Protein AF-A0A2E5G5N1-F1 (afdb_monomer)

Nearest PDB structures (foldseek):
  8t27-assembly1_A  TM=7.338E-01  e=1.062E-13  Porphyromonas gingivalis
  8t1y-assembly1_A  TM=7.401E-01  e=2.857E-13  Porphyromonas gingivalis
  6q50-assembly1_A  TM=6.196E-01  e=1.116E-06  Leishmania mexicana MHOM/GT/2001/U1103
  6q4w-assembly1_A  TM=5.813E-01  e=1.286E-06  Leishmania mexicana MHOM/GT/2001/U1103
  6q4w-assembly1_B  TM=6.079E-01  e=4.590E-06  Leishmania mexicana MHOM/GT/2001/U1103

Sequence (403 aa):
MSTSSSLVRNLQHVTVYRDPKGEWNAAFPEIAKLANGELLVSIREARYRRPSEKENRHNHQDPDCRGSIIRSFDGGRTWPLDTRQQLTGTFPMEQCSVSTASAELVLFIYAMSGQSNPYECVLCLADDETCTGWSQSIYGIDWARRSTDGGHTWDEPTPLLPSPLTKSAIHAPMIELPDGILLAPLCGGLSFRHSEQVQQHPQCVVRSHDRGKTWGDGSIIALDTTGKRRYHQASLVRMPDGEMIATMHSEEWTKLADSRRAREVAAWLGRSLDDGRTWSPVALMPFRVTGSATSLICLQDGRLLFTWSDRHIPSIRIAISDDAGHTWSNSSGWSIREGEHIPGSNSLLQVWAHDSSVFGGTISDIGEPCTIQLHDGRIISVYYWGDADDPIRYIEAAIFDIA

Structure (mmCIF, N/CA/C/O backbone):
data_AF-A0A2E5G5N1-F1
#
_entry.id   AF-A0A2E5G5N1-F1
#
loop_
_atom_site.group_PDB
_atom_site.id
_atom_site.type_symbol
_atom_site.label_atom_id
_atom_site.label_alt_id
_atom_site.label_comp_id
_atom_site.label_asym_id
_atom_site.label_entity_id
_atom_site.label_seq_id
_atom_site.pdbx_PDB_ins_code
_atom_site.Cartn_x
_atom_site.Cartn_y
_atom_site.Cartn_z
_atom_site.occupancy
_atom_site.B_iso_or_equiv
_atom_site.auth_seq_id
_atom_site.auth_comp_id
_atom_site.auth_asym_id
_atom_site.auth_atom_id
_atom_site.pdbx_PDB_model_num
ATOM 1 N N . MET A 1 1 ? -19.037 34.668 -9.749 1.00 34.16 1 MET A N 1
ATOM 2 C CA . MET A 1 1 ? -17.908 34.088 -8.994 1.00 34.16 1 MET A CA 1
ATOM 3 C C . MET A 1 1 ? -18.503 33.085 -8.022 1.00 34.16 1 MET A C 1
ATOM 5 O O . MET A 1 1 ? -19.049 33.487 -7.007 1.00 34.16 1 MET A O 1
ATOM 9 N N . SER A 1 2 ? -18.542 31.814 -8.423 1.00 32.09 2 SER A N 1
ATOM 10 C CA . SER A 1 2 ? -19.030 30.714 -7.587 1.00 32.09 2 SER A CA 1
ATOM 11 C C . SER A 1 2 ? -17.888 30.302 -6.665 1.00 32.09 2 SER A C 1
ATOM 13 O O . SER A 1 2 ? -16.804 29.976 -7.148 1.00 32.09 2 SER A O 1
ATOM 15 N N . THR A 1 3 ? -18.089 30.400 -5.355 1.00 32.88 3 THR A N 1
ATOM 16 C CA . THR A 1 3 ? -17.151 29.913 -4.343 1.00 32.88 3 THR A CA 1
ATOM 17 C C . THR A 1 3 ? -17.034 28.398 -4.477 1.00 32.88 3 THR A C 1
ATOM 19 O O . THR A 1 3 ? -17.900 27.666 -4.002 1.00 32.88 3 THR A O 1
ATOM 22 N N . SER A 1 4 ? -15.986 27.929 -5.156 1.00 39.12 4 SER A N 1
ATOM 23 C CA . SER A 1 4 ? -15.595 26.520 -5.172 1.00 39.12 4 SER A CA 1
ATOM 24 C C . SER A 1 4 ? -15.377 26.073 -3.729 1.00 39.12 4 SER A C 1
ATOM 26 O O . SER A 1 4 ? -14.381 26.455 -3.117 1.00 39.12 4 SER A O 1
ATOM 28 N N . SER A 1 5 ? -16.301 25.292 -3.162 1.00 53.78 5 SER A N 1
ATOM 29 C CA . SER A 1 5 ? -16.022 24.578 -1.916 1.00 53.78 5 SER A CA 1
ATOM 30 C C . SER A 1 5 ? -14.795 23.696 -2.143 1.00 53.78 5 SER A C 1
ATOM 32 O O . SER A 1 5 ? -14.720 23.042 -3.185 1.00 53.78 5 SER A O 1
ATOM 34 N N . SER A 1 6 ? -13.837 23.679 -1.216 1.00 75.25 6 SER A N 1
ATOM 35 C CA . SER A 1 6 ? -12.716 22.740 -1.289 1.00 75.25 6 SER A CA 1
ATOM 36 C C . SER A 1 6 ? -13.257 21.309 -1.357 1.00 75.25 6 SER A C 1
ATOM 38 O O . SER A 1 6 ? -14.197 20.968 -0.634 1.00 75.25 6 SER A O 1
ATOM 40 N N . LEU A 1 7 ? -12.696 20.492 -2.257 1.00 87.94 7 LEU A N 1
ATOM 41 C CA . LEU A 1 7 ? -13.071 19.083 -2.402 1.00 87.94 7 LEU A CA 1
ATOM 42 C C . LEU A 1 7 ? -12.889 18.328 -1.081 1.00 87.94 7 LEU A C 1
ATOM 44 O O . LEU A 1 7 ? -13.757 17.566 -0.675 1.00 87.94 7 LEU A O 1
ATOM 48 N N . VAL A 1 8 ? -11.757 18.575 -0.421 1.00 93.81 8 VAL A N 1
ATOM 49 C CA . VAL A 1 8 ? -11.435 18.036 0.897 1.00 93.81 8 VAL A CA 1
ATOM 50 C C . VAL A 1 8 ? -12.064 18.928 1.961 1.00 93.81 8 VAL A C 1
ATOM 52 O O . VAL A 1 8 ? -11.904 20.155 1.934 1.00 93.81 8 VAL A O 1
ATOM 55 N N . ARG A 1 9 ? -12.778 18.312 2.902 1.00 94.94 9 ARG A N 1
ATOM 56 C CA . ARG A 1 9 ? -13.429 18.975 4.037 1.00 94.94 9 ARG A CA 1
ATOM 57 C C . ARG A 1 9 ? -13.028 18.289 5.338 1.00 94.94 9 ARG A C 1
ATOM 59 O O . ARG A 1 9 ? -12.669 17.117 5.335 1.00 94.94 9 ARG A O 1
ATOM 66 N N . ASN A 1 10 ? -13.087 19.035 6.441 1.00 95.44 10 ASN A N 1
ATOM 67 C CA . ASN A 1 10 ? -12.826 18.530 7.796 1.00 95.44 10 ASN A CA 1
ATOM 68 C C . ASN A 1 10 ? -11.498 17.760 7.946 1.00 95.44 10 ASN A C 1
ATOM 70 O O . ASN A 1 10 ? -11.416 16.831 8.743 1.00 95.44 10 ASN A O 1
ATOM 74 N N . LEU A 1 11 ? -10.468 18.148 7.183 1.00 97.31 11 LEU A N 1
ATOM 75 C CA . LEU A 1 11 ? -9.156 17.509 7.217 1.00 97.31 11 LEU A CA 1
ATOM 76 C C . LEU A 1 11 ? -8.513 17.662 8.599 1.00 97.31 11 LEU A C 1
ATOM 78 O O . LEU A 1 11 ? -8.350 18.775 9.102 1.00 97.31 11 LEU A O 1
ATOM 82 N N . GLN A 1 12 ? -8.137 16.535 9.188 1.00 97.50 12 GLN A N 1
ATOM 83 C CA . GLN A 1 12 ? -7.451 16.439 10.469 1.00 97.50 12 GLN A CA 1
ATOM 84 C C . GLN A 1 12 ? -6.258 15.500 10.343 1.00 97.50 12 GLN A C 1
ATOM 86 O O . GLN A 1 12 ? -6.356 14.452 9.710 1.00 97.50 12 GLN A O 1
ATOM 91 N N . HIS A 1 13 ? -5.155 15.864 10.992 1.00 98.00 13 HIS A N 1
ATOM 92 C CA . HIS A 1 13 ? -3.968 15.027 11.100 1.00 98.00 13 HIS A CA 1
ATOM 93 C C . HIS A 1 13 ? -3.829 14.488 12.512 1.00 98.00 13 HIS A C 1
ATOM 95 O O . HIS A 1 13 ? -3.978 15.231 13.484 1.00 98.00 13 HIS A O 1
ATOM 101 N N . VAL A 1 14 ? -3.513 13.203 12.619 1.00 98.25 14 VAL A N 1
ATOM 102 C CA . VAL A 1 14 ? -3.251 12.534 13.892 1.00 98.25 14 VAL A CA 1
ATOM 103 C C . VAL A 1 14 ? -1.977 11.711 13.782 1.00 98.25 14 VAL A C 1
ATOM 105 O O . VAL A 1 14 ? -1.720 11.071 12.764 1.00 98.25 14 VAL A O 1
ATOM 108 N N . THR A 1 15 ? -1.167 11.712 14.839 1.00 98.38 15 THR A N 1
ATOM 109 C CA . THR A 1 15 ? -0.046 10.771 14.927 1.00 98.38 15 THR A CA 1
ATOM 110 C C . THR A 1 15 ? -0.612 9.397 15.258 1.00 98.38 15 THR A C 1
ATOM 112 O O . THR A 1 15 ? -1.268 9.239 16.286 1.00 98.38 15 THR A O 1
ATOM 115 N N . VAL A 1 16 ? -0.354 8.417 14.396 1.00 98.69 16 VAL A N 1
ATOM 116 C CA . VAL A 1 16 ? -0.704 7.014 14.642 1.00 98.69 16 VAL A CA 1
ATOM 117 C C . VAL A 1 16 ? 0.355 6.379 15.527 1.00 98.69 16 VAL A C 1
ATOM 119 O O . VAL A 1 16 ? 0.032 5.763 16.533 1.00 98.69 16 VAL A O 1
ATOM 122 N N . TYR A 1 17 ? 1.631 6.559 15.185 1.00 98.44 17 TYR A N 1
ATOM 123 C CA . TYR A 1 17 ? 2.734 6.019 15.971 1.00 98.44 17 TYR A CA 1
ATOM 124 C C . TYR A 1 17 ? 4.007 6.836 15.780 1.00 98.44 17 TYR A C 1
ATOM 126 O O . TYR A 1 17 ? 4.437 7.072 14.654 1.00 98.44 17 TYR A O 1
ATOM 134 N N . ARG A 1 18 ? 4.643 7.207 16.890 1.00 96.75 18 ARG A N 1
ATOM 135 C CA . ARG A 1 18 ? 6.016 7.715 16.946 1.00 96.75 18 ARG A CA 1
ATOM 136 C C . ARG A 1 18 ? 6.697 7.044 18.128 1.00 96.75 18 ARG A C 1
ATOM 138 O O . ARG A 1 18 ? 6.113 6.997 19.211 1.00 96.75 18 ARG A O 1
ATOM 145 N N . ASP A 1 19 ? 7.910 6.538 17.930 1.00 95.88 19 ASP A N 1
ATOM 146 C CA . ASP A 1 19 ? 8.657 5.935 19.028 1.00 95.88 19 ASP A CA 1
ATOM 147 C C . ASP A 1 19 ? 8.993 7.005 20.087 1.00 95.88 19 ASP A C 1
ATOM 149 O O . ASP A 1 19 ? 9.656 7.995 19.767 1.00 95.88 19 ASP A O 1
ATOM 153 N N . PRO A 1 20 ? 8.564 6.839 21.351 1.00 93.94 20 PRO A N 1
ATOM 154 C CA . PRO A 1 20 ? 8.726 7.869 22.376 1.00 93.94 20 PRO A CA 1
ATOM 155 C C . PRO A 1 20 ? 10.185 8.089 22.795 1.00 93.94 20 PRO A C 1
ATOM 157 O O . PRO A 1 20 ? 10.486 9.087 23.448 1.00 93.94 20 PRO A O 1
ATOM 160 N N . LYS A 1 21 ? 11.090 7.162 22.456 1.00 94.19 21 LYS A N 1
ATOM 161 C CA . LYS A 1 21 ? 12.519 7.250 22.780 1.00 94.19 21 LYS A CA 1
ATOM 162 C C . LYS A 1 21 ? 13.374 7.739 21.607 1.00 94.19 21 LYS A C 1
ATOM 164 O O . LYS A 1 21 ? 14.551 8.031 21.814 1.00 94.19 21 LYS A O 1
ATOM 169 N N . GLY A 1 22 ? 12.810 7.834 20.401 1.00 92.38 22 GLY A N 1
ATOM 170 C CA . GLY A 1 22 ? 13.554 8.140 19.178 1.00 92.38 22 GLY A CA 1
ATOM 171 C C . GLY A 1 22 ? 14.602 7.075 18.827 1.00 92.38 22 GLY A C 1
ATOM 172 O O . GLY A 1 22 ? 15.673 7.395 18.316 1.00 92.38 22 GLY A O 1
ATOM 173 N N . GLU A 1 23 ? 14.334 5.812 19.154 1.00 92.38 23 GLU A N 1
ATOM 174 C CA . GLU A 1 23 ? 15.209 4.665 18.884 1.00 92.38 23 GLU A CA 1
ATOM 175 C C . GLU A 1 23 ? 14.779 3.880 17.640 1.00 92.38 23 GLU A C 1
ATOM 177 O O . GLU A 1 23 ? 15.588 3.139 17.078 1.00 92.38 23 GLU A O 1
ATOM 182 N N . TRP A 1 24 ? 13.535 4.058 17.189 1.00 93.88 24 TRP A N 1
ATOM 183 C CA . TRP A 1 24 ? 12.944 3.316 16.077 1.00 93.88 24 TRP A CA 1
ATOM 184 C C . TRP A 1 24 ? 12.285 4.256 15.069 1.00 93.88 24 TRP A C 1
ATOM 186 O O . TRP A 1 24 ? 11.452 5.087 15.420 1.00 93.88 24 TRP A O 1
ATOM 196 N N . ASN A 1 25 ? 12.634 4.080 13.799 1.00 94.06 25 ASN A N 1
ATOM 197 C CA . ASN A 1 25 ? 11.879 4.604 12.672 1.00 94.06 25 ASN A CA 1
ATOM 198 C C . ASN A 1 25 ? 10.647 3.735 12.441 1.00 94.06 25 ASN A C 1
ATOM 200 O O . ASN A 1 25 ? 10.774 2.514 12.438 1.00 94.06 25 ASN A O 1
ATOM 204 N N . ALA A 1 26 ? 9.503 4.345 12.150 1.00 95.75 26 ALA A N 1
ATOM 205 C CA . ALA A 1 26 ? 8.317 3.652 11.667 1.00 95.75 26 ALA A CA 1
ATOM 206 C C . ALA A 1 26 ? 8.035 4.015 10.207 1.00 95.75 26 ALA A C 1
ATOM 208 O O . ALA A 1 26 ? 8.064 5.190 9.839 1.00 95.75 26 ALA A O 1
ATOM 209 N N . ALA A 1 27 ? 7.777 3.006 9.379 1.00 94.75 27 ALA A N 1
ATOM 210 C CA . ALA A 1 27 ? 7.512 3.175 7.958 1.00 94.75 27 ALA A CA 1
ATOM 211 C C . ALA A 1 27 ? 6.480 2.168 7.435 1.00 94.75 27 ALA A C 1
ATOM 213 O O . ALA A 1 27 ? 6.159 1.180 8.098 1.00 94.75 27 ALA A O 1
ATOM 214 N N . PHE A 1 28 ? 6.010 2.450 6.220 1.00 93.69 28 PHE A N 1
ATOM 215 C CA . PHE A 1 28 ? 5.194 1.567 5.381 1.00 93.69 28 PHE A CA 1
ATOM 216 C C . PHE A 1 28 ? 3.918 1.046 6.055 1.00 93.69 28 PHE A C 1
ATOM 218 O O . PHE A 1 28 ? 3.755 -0.161 6.243 1.00 93.69 28 PHE A O 1
ATOM 225 N N . PRO A 1 29 ? 3.026 1.958 6.477 1.00 96.06 29 PRO A N 1
ATOM 226 C CA . PRO A 1 29 ? 1.834 1.564 7.193 1.00 96.06 29 PRO A CA 1
ATOM 227 C C . PRO A 1 29 ? 0.785 0.964 6.259 1.00 96.06 29 PRO A C 1
ATOM 229 O O . PRO A 1 29 ? 0.542 1.479 5.169 1.00 96.06 29 PRO A O 1
ATOM 232 N N . GLU A 1 30 ? 0.073 -0.047 6.741 1.00 95.31 30 GLU A N 1
ATOM 233 C CA . GLU A 1 30 ? -1.174 -0.499 6.126 1.00 95.31 30 GLU A CA 1
ATOM 234 C C . GLU A 1 30 ? -2.293 -0.499 7.155 1.00 95.31 30 GLU A C 1
ATOM 236 O O . GLU A 1 30 ? -2.070 -0.818 8.322 1.00 95.31 30 GLU A O 1
ATOM 241 N N . ILE A 1 31 ? -3.496 -0.104 6.733 1.00 96.00 31 ILE A N 1
ATOM 242 C CA . ILE A 1 31 ? -4.651 0.027 7.618 1.00 96.00 31 ILE A CA 1
ATOM 243 C C . ILE A 1 31 ? -5.726 -1.006 7.287 1.00 96.00 31 ILE A C 1
ATOM 245 O O . ILE A 1 31 ? -6.149 -1.159 6.144 1.00 96.00 31 ILE A O 1
ATOM 249 N N . ALA A 1 32 ? -6.219 -1.667 8.328 1.00 94.94 32 ALA A N 1
ATOM 250 C CA . ALA A 1 32 ? -7.313 -2.618 8.278 1.00 94.94 32 ALA A CA 1
ATOM 251 C C . ALA A 1 32 ? -8.462 -2.166 9.191 1.00 94.94 32 ALA A C 1
ATOM 253 O O . ALA A 1 32 ? -8.242 -1.566 10.245 1.00 94.94 32 ALA A O 1
ATOM 254 N N . LYS A 1 33 ? -9.701 -2.473 8.791 1.00 93.50 33 LYS A N 1
ATOM 255 C CA . LYS A 1 33 ? -10.921 -2.150 9.546 1.00 93.50 33 LYS A CA 1
ATOM 256 C C . LYS A 1 33 ? -11.641 -3.424 9.958 1.00 93.50 33 LYS A C 1
ATOM 258 O O . LYS A 1 33 ? -12.169 -4.135 9.107 1.00 93.50 33 LYS A O 1
ATOM 263 N N . LEU A 1 34 ? -11.701 -3.683 11.259 1.00 92.25 34 LEU A N 1
ATOM 264 C CA . LEU A 1 34 ? -12.408 -4.830 11.816 1.00 92.25 34 LEU A CA 1
ATOM 265 C C . LEU A 1 34 ? -13.928 -4.640 11.746 1.00 92.25 34 LEU A C 1
ATOM 267 O O . LEU A 1 34 ? -14.445 -3.522 11.724 1.00 92.25 34 LEU A O 1
ATOM 271 N N . ALA A 1 35 ? -14.662 -5.755 11.769 1.00 88.31 35 ALA A N 1
ATOM 272 C CA . ALA A 1 35 ? -16.126 -5.757 11.715 1.00 88.31 35 ALA A CA 1
ATOM 273 C C . ALA A 1 35 ? -16.785 -5.033 12.905 1.00 88.31 35 ALA A C 1
ATOM 275 O O . ALA A 1 35 ? -17.893 -4.519 12.779 1.00 88.31 35 ALA A O 1
ATOM 276 N N . ASN A 1 36 ? -16.104 -4.968 14.053 1.00 89.69 36 ASN A N 1
ATOM 277 C CA . ASN A 1 36 ? -16.561 -4.237 15.236 1.00 89.69 36 ASN A CA 1
ATOM 278 C C . ASN A 1 36 ? -16.263 -2.721 15.175 1.00 89.69 36 ASN A C 1
ATOM 280 O O . ASN A 1 36 ? -16.599 -2.003 16.114 1.00 89.69 36 ASN A O 1
ATOM 284 N N . GLY A 1 37 ? -15.657 -2.232 14.087 1.00 91.62 37 GLY A N 1
ATOM 285 C CA . GLY A 1 37 ? -15.318 -0.824 13.878 1.00 91.62 37 GLY A CA 1
ATOM 286 C C . GLY A 1 37 ? -13.932 -0.409 14.377 1.00 91.62 37 GLY A C 1
ATOM 287 O O . GLY A 1 37 ? -13.536 0.732 14.135 1.00 91.62 37 GLY A O 1
ATOM 288 N N . GLU A 1 38 ? -13.184 -1.306 15.028 1.00 95.00 38 GLU A N 1
ATOM 289 C CA . GLU A 1 38 ? -11.782 -1.059 15.375 1.00 95.00 38 GLU A CA 1
ATOM 290 C C . GLU A 1 38 ? -10.916 -0.923 14.124 1.00 95.00 38 GLU A C 1
ATOM 292 O O . GLU A 1 38 ? -11.132 -1.593 13.109 1.00 95.00 38 GLU A O 1
ATOM 297 N N . LEU A 1 39 ? -9.894 -0.077 14.223 1.00 97.06 39 LEU A N 1
ATOM 298 C CA . LEU A 1 39 ? -8.882 0.074 13.189 1.00 97.06 39 LEU A CA 1
ATOM 299 C C . LEU A 1 39 ? -7.553 -0.489 13.676 1.00 97.06 39 LEU A C 1
ATOM 301 O O . LEU A 1 39 ? -7.156 -0.271 14.822 1.00 97.06 39 LEU A O 1
ATOM 305 N N . LEU A 1 40 ? -6.858 -1.168 12.771 1.00 97.00 40 LEU A N 1
ATOM 306 C CA . LEU A 1 40 ? -5.502 -1.665 12.954 1.00 97.00 40 LEU A CA 1
ATOM 307 C C . LEU A 1 40 ? -4.589 -1.005 11.944 1.00 97.00 40 LEU A C 1
ATOM 309 O O . LEU A 1 40 ? -4.927 -0.968 10.765 1.00 97.00 40 LEU A O 1
ATOM 313 N N . VAL A 1 41 ? -3.428 -0.543 12.392 1.00 97.69 41 VAL A N 1
ATOM 314 C CA . VAL A 1 41 ? -2.354 -0.123 11.491 1.00 97.69 41 VAL A CA 1
ATOM 315 C C . VAL A 1 41 ? -1.154 -1.018 11.725 1.00 97.69 41 VAL A C 1
ATOM 317 O O . VAL A 1 41 ? -0.616 -1.024 12.833 1.00 97.69 41 VAL A O 1
ATOM 320 N N . SER A 1 42 ? -0.752 -1.777 10.707 1.00 96.12 42 SER A N 1
ATOM 321 C CA . SER A 1 42 ? 0.536 -2.464 10.714 1.00 96.12 42 SER A CA 1
ATOM 322 C C . SER A 1 42 ? 1.642 -1.483 10.372 1.00 96.12 42 SER A C 1
ATOM 324 O O . SER A 1 42 ? 1.443 -0.553 9.595 1.00 96.12 42 SER A O 1
ATOM 326 N N . ILE A 1 43 ? 2.804 -1.669 10.987 1.00 95.56 43 ILE A N 1
ATOM 327 C CA . ILE A 1 43 ? 3.971 -0.813 10.811 1.00 95.56 43 ILE A CA 1
ATOM 328 C C . ILE A 1 43 ? 5.221 -1.678 10.718 1.00 95.56 43 ILE A C 1
ATOM 330 O O . ILE A 1 43 ? 5.373 -2.656 11.457 1.00 95.56 43 ILE A O 1
ATOM 334 N N . ARG A 1 44 ? 6.147 -1.284 9.844 1.00 94.50 44 ARG A N 1
ATOM 335 C CA . ARG A 1 44 ? 7.540 -1.710 9.950 1.00 94.50 44 ARG A CA 1
ATOM 336 C C . ARG A 1 44 ? 8.264 -0.742 10.867 1.00 94.50 44 ARG A C 1
ATOM 338 O O . ARG A 1 44 ? 8.346 0.450 10.574 1.00 94.50 44 ARG A O 1
ATOM 345 N N . GLU A 1 45 ? 8.858 -1.263 11.928 1.00 94.62 45 GLU A N 1
ATOM 346 C CA . GLU A 1 45 ? 9.813 -0.526 12.745 1.00 94.62 45 GLU A CA 1
ATOM 347 C C . GLU A 1 45 ? 11.233 -0.956 12.410 1.00 94.62 45 GLU A C 1
ATOM 349 O O . GLU A 1 45 ? 11.503 -2.148 12.312 1.00 94.62 45 GLU A O 1
ATOM 354 N N . ALA A 1 46 ? 12.144 0.001 12.265 1.00 91.88 46 ALA A N 1
ATOM 355 C CA . ALA A 1 46 ? 13.566 -0.249 12.058 1.00 91.88 46 ALA A CA 1
ATOM 356 C C . ALA A 1 46 ? 14.390 0.600 13.014 1.00 91.88 46 ALA A C 1
ATOM 358 O O . ALA A 1 46 ? 14.080 1.777 13.221 1.00 91.88 46 ALA A O 1
ATOM 359 N N . ARG A 1 47 ? 15.451 0.030 13.583 1.00 90.62 47 ARG A N 1
ATOM 360 C CA . ARG A 1 47 ? 16.322 0.761 14.501 1.00 90.62 47 ARG A CA 1
ATOM 361 C C . ARG A 1 47 ? 16.874 2.023 13.836 1.00 90.62 47 ARG A C 1
ATOM 363 O O . ARG A 1 47 ? 17.374 1.997 12.713 1.00 90.62 47 ARG A O 1
ATOM 370 N N . TYR A 1 48 ? 16.810 3.144 14.540 1.00 88.75 48 TYR A N 1
ATOM 371 C CA . TYR A 1 48 ? 17.442 4.373 14.088 1.00 88.75 48 TYR A CA 1
ATOM 372 C C . TYR A 1 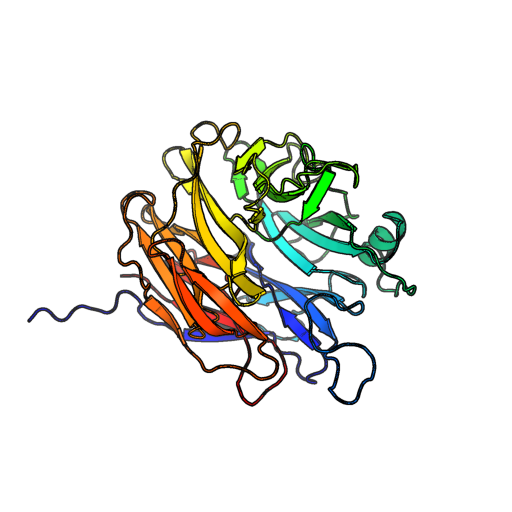48 ? 18.963 4.282 14.276 1.00 88.75 48 TYR A C 1
ATOM 374 O O . TYR A 1 48 ? 19.469 4.284 15.402 1.00 88.75 48 TYR A O 1
ATOM 382 N N . ARG A 1 49 ? 19.697 4.205 13.160 1.00 85.94 49 ARG A N 1
ATOM 383 C CA . ARG A 1 49 ? 21.168 4.216 13.126 1.00 85.94 49 ARG A CA 1
ATOM 384 C C . ARG A 1 49 ? 21.684 5.642 13.235 1.00 85.94 49 ARG A C 1
ATOM 386 O O . ARG A 1 49 ? 21.469 6.466 12.342 1.00 85.94 49 ARG A O 1
ATOM 393 N N . ARG A 1 50 ? 22.369 5.956 14.335 1.00 79.69 50 ARG A N 1
ATOM 394 C CA . ARG A 1 50 ? 22.884 7.314 14.566 1.00 79.69 50 ARG A CA 1
ATOM 395 C C . ARG A 1 50 ? 24.051 7.607 13.619 1.00 79.69 50 ARG A C 1
ATOM 397 O O . ARG A 1 50 ? 24.871 6.724 13.396 1.00 79.69 50 ARG A O 1
ATOM 404 N N . PRO A 1 51 ? 24.237 8.857 13.154 1.00 72.81 51 PRO A N 1
ATOM 405 C CA . PRO A 1 51 ? 25.335 9.206 12.243 1.00 72.81 51 PRO A CA 1
ATOM 406 C C . PRO A 1 51 ? 26.749 8.860 12.745 1.00 72.81 51 PRO A C 1
ATOM 408 O O . PRO A 1 51 ? 27.672 8.732 11.946 1.00 72.81 51 PRO A O 1
ATOM 411 N N . SER A 1 52 ? 26.937 8.737 14.063 1.00 68.69 52 SER A N 1
ATOM 412 C CA . SER A 1 52 ? 28.197 8.328 14.696 1.00 68.69 52 SER A CA 1
ATOM 413 C C . SER A 1 52 ? 28.496 6.829 14.586 1.00 68.69 52 SER A C 1
ATOM 415 O O . SER A 1 52 ? 29.620 6.410 14.863 1.00 68.69 52 SER A O 1
ATOM 417 N N . GLU A 1 53 ? 27.504 6.009 14.243 1.00 65.69 53 GLU A N 1
ATOM 418 C CA . GLU A 1 53 ? 27.649 4.565 14.095 1.00 65.69 53 GLU A CA 1
ATOM 419 C C . GLU A 1 53 ? 28.294 4.257 12.733 1.00 65.69 53 GLU A C 1
ATOM 421 O O . GLU A 1 53 ? 27.908 4.796 11.697 1.00 65.69 53 GLU A O 1
ATOM 426 N N . LYS A 1 54 ? 29.336 3.412 12.729 1.00 52.16 54 LYS A N 1
ATOM 427 C CA . LYS A 1 54 ? 30.075 3.040 11.504 1.00 52.16 54 LYS A CA 1
ATOM 428 C C . LYS A 1 54 ? 29.248 2.170 10.549 1.00 52.16 54 LYS A C 1
ATOM 430 O O . LYS A 1 54 ? 29.600 2.059 9.376 1.00 52.16 54 LYS A O 1
ATOM 435 N N . GLU A 1 55 ? 28.192 1.540 11.054 1.00 52.91 55 GLU A N 1
ATOM 436 C CA . GLU A 1 55 ? 27.315 0.638 10.316 1.00 52.91 55 GLU A CA 1
ATOM 437 C C . GLU A 1 55 ? 26.119 1.408 9.752 1.00 52.91 55 GLU A C 1
ATOM 439 O O . GLU A 1 55 ? 25.193 1.749 10.472 1.00 52.91 55 GLU A O 1
ATOM 444 N N . ASN A 1 56 ? 26.181 1.652 8.442 1.00 52.31 56 ASN A N 1
ATOM 445 C CA . ASN A 1 56 ? 25.105 2.052 7.534 1.00 52.31 56 ASN A CA 1
ATOM 446 C C . ASN A 1 56 ? 24.288 3.328 7.844 1.00 52.31 56 ASN A C 1
ATOM 448 O O . ASN A 1 56 ? 23.633 3.496 8.865 1.00 52.31 56 ASN A O 1
ATOM 452 N N . ARG A 1 57 ? 24.245 4.216 6.843 1.00 56.16 57 ARG A N 1
ATOM 453 C CA . ARG A 1 57 ? 23.317 5.356 6.782 1.00 56.16 57 ARG A CA 1
ATOM 454 C C . ARG A 1 57 ? 21.878 4.835 6.691 1.00 56.16 57 ARG A C 1
ATOM 456 O O . ARG A 1 57 ? 21.671 3.834 6.004 1.00 56.16 57 ARG A O 1
ATOM 463 N N . HIS A 1 58 ? 20.924 5.540 7.3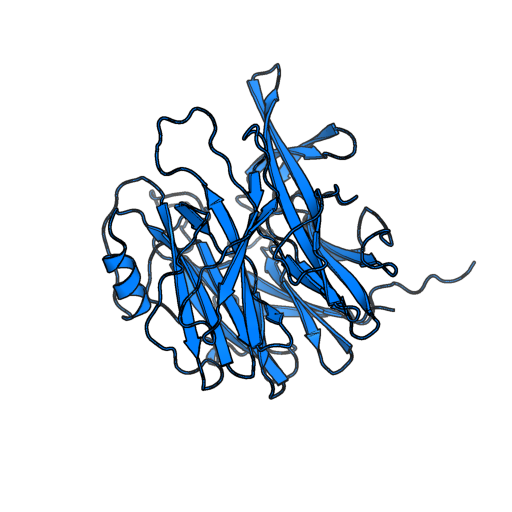14 1.00 63.19 58 HIS A N 1
ATOM 464 C CA . HIS A 1 58 ? 19.474 5.281 7.230 1.00 63.19 58 HIS A CA 1
ATOM 465 C C . HIS A 1 58 ? 19.069 4.821 5.824 1.00 63.19 58 HIS A C 1
ATOM 467 O O . HIS A 1 58 ? 19.221 5.563 4.851 1.00 63.19 58 HIS A O 1
ATOM 473 N N . ASN A 1 59 ? 18.606 3.578 5.721 1.00 68.81 59 ASN A N 1
ATOM 474 C CA . ASN A 1 59 ? 18.094 2.982 4.496 1.00 68.81 59 ASN A CA 1
ATOM 475 C C . ASN A 1 59 ? 17.028 1.930 4.846 1.00 68.81 59 ASN A C 1
ATOM 477 O O . ASN A 1 59 ? 16.855 1.554 6.005 1.00 68.81 59 ASN A O 1
ATOM 481 N N . HIS A 1 60 ? 16.288 1.459 3.844 1.00 78.25 60 HIS A N 1
ATOM 482 C CA . HIS A 1 60 ? 15.203 0.489 4.040 1.00 78.25 60 HIS A CA 1
ATOM 483 C C . HIS A 1 60 ? 15.689 -0.964 4.207 1.00 78.25 60 HIS A C 1
ATOM 485 O O . HIS A 1 60 ? 14.878 -1.880 4.256 1.00 78.25 60 HIS A O 1
ATOM 491 N N . GLN A 1 61 ? 17.000 -1.185 4.342 1.00 72.44 61 GLN A N 1
ATOM 492 C CA . GLN A 1 61 ? 17.650 -2.488 4.509 1.00 72.44 61 GLN A CA 1
ATOM 493 C C . GLN A 1 61 ? 18.394 -2.527 5.853 1.00 72.44 61 GLN A C 1
ATOM 495 O O . GLN A 1 61 ? 19.627 -2.554 5.904 1.00 72.44 61 GLN A O 1
ATOM 500 N N . ASP A 1 62 ? 17.630 -2.507 6.949 1.00 78.38 62 ASP A N 1
ATOM 501 C CA . ASP A 1 62 ? 18.173 -2.655 8.304 1.00 78.38 62 ASP A CA 1
ATOM 502 C C . ASP A 1 62 ? 17.947 -4.095 8.811 1.00 78.38 62 ASP A C 1
ATOM 504 O O . ASP A 1 62 ? 16.875 -4.657 8.589 1.00 78.38 62 ASP A O 1
ATOM 508 N N . PRO A 1 63 ? 18.933 -4.717 9.469 1.00 76.75 63 PRO A N 1
ATOM 509 C CA . PRO A 1 63 ? 18.803 -6.025 10.126 1.00 76.75 63 PRO A CA 1
ATOM 510 C C . PRO A 1 63 ? 17.876 -5.996 11.336 1.00 76.75 63 PRO A C 1
ATOM 512 O O . PRO A 1 63 ? 17.281 -7.013 11.675 1.00 76.75 63 PRO A O 1
ATOM 515 N N . ASP A 1 64 ? 17.778 -4.841 11.993 1.00 84.88 64 ASP A N 1
ATOM 516 C CA . ASP A 1 64 ? 17.065 -4.657 13.237 1.00 84.88 64 ASP A CA 1
ATOM 517 C C . ASP A 1 64 ? 15.697 -4.070 12.897 1.00 84.88 64 ASP A C 1
ATOM 519 O O . ASP A 1 64 ? 15.396 -2.917 13.223 1.00 84.88 64 ASP A O 1
ATOM 523 N N . CYS A 1 65 ? 14.891 -4.856 12.178 1.00 88.25 65 CYS A N 1
ATOM 524 C CA . CYS A 1 65 ? 13.508 -4.517 11.868 1.00 88.25 65 CYS A CA 1
ATOM 525 C C . CYS A 1 65 ? 12.527 -5.443 12.576 1.00 88.25 65 CYS A C 1
ATOM 527 O O . CYS A 1 65 ? 12.840 -6.590 12.873 1.00 88.25 65 CYS A O 1
ATOM 529 N N . ARG A 1 66 ? 11.317 -4.950 12.815 1.00 90.56 66 ARG A N 1
ATOM 530 C CA . ARG A 1 66 ? 10.214 -5.721 13.389 1.00 90.56 66 ARG A CA 1
ATOM 531 C C . ARG A 1 66 ? 8.879 -5.232 12.849 1.00 90.56 66 ARG A C 1
ATOM 533 O O . ARG A 1 66 ? 8.714 -4.042 12.570 1.00 90.56 66 ARG A O 1
ATOM 540 N N . GLY A 1 67 ? 7.931 -6.149 12.727 1.00 92.31 67 GLY A N 1
ATOM 541 C CA . GLY A 1 67 ? 6.550 -5.843 12.397 1.00 92.31 67 GLY A CA 1
ATOM 542 C C . GLY A 1 67 ? 5.753 -5.613 13.671 1.00 92.31 67 GLY A C 1
ATOM 543 O O . GLY A 1 67 ? 5.856 -6.396 14.617 1.00 92.31 67 GLY A O 1
ATOM 544 N N . SER A 1 68 ? 4.936 -4.569 13.693 1.00 94.88 68 SER A N 1
ATOM 545 C CA . SER A 1 68 ? 4.010 -4.304 14.797 1.00 94.88 68 SER A CA 1
ATOM 546 C C . SER A 1 68 ? 2.643 -3.902 14.270 1.00 94.88 68 SER A C 1
ATOM 548 O O . SER A 1 68 ? 2.513 -3.505 13.114 1.00 94.88 68 SER A O 1
ATOM 550 N N . ILE A 1 69 ? 1.637 -3.959 15.136 1.00 96.19 69 ILE A N 1
ATOM 551 C CA . ILE A 1 69 ? 0.337 -3.318 14.932 1.00 96.19 69 ILE A CA 1
ATOM 552 C C . ILE A 1 69 ? 0.045 -2.341 16.065 1.00 96.19 69 ILE A C 1
ATOM 554 O O . ILE A 1 69 ? 0.527 -2.513 17.184 1.00 96.19 69 ILE A O 1
ATOM 558 N N . ILE A 1 70 ? -0.772 -1.334 15.782 1.00 97.56 70 ILE A N 1
ATOM 559 C CA . ILE A 1 70 ? -1.345 -0.410 16.765 1.00 97.56 70 ILE A CA 1
ATOM 560 C C . ILE A 1 70 ? -2.845 -0.251 16.502 1.00 97.56 70 ILE A C 1
ATOM 562 O O . ILE A 1 70 ? -3.286 -0.411 15.360 1.00 97.56 70 ILE A O 1
ATOM 566 N N . ARG A 1 71 ? -3.635 0.009 17.552 1.00 97.56 71 ARG A N 1
ATOM 567 C CA . ARG A 1 71 ? -5.103 -0.004 17.480 1.00 97.56 71 ARG A CA 1
ATOM 568 C C . ARG A 1 71 ? -5.719 1.367 17.713 1.00 97.56 71 ARG A C 1
ATOM 570 O O . ARG A 1 71 ? -5.214 2.169 18.497 1.00 97.56 71 ARG A O 1
ATOM 577 N N . SER A 1 72 ? -6.873 1.580 17.091 1.00 98.25 72 SER A N 1
ATOM 578 C CA . SER A 1 72 ? -7.773 2.687 17.397 1.00 98.25 72 SER A CA 1
ATOM 579 C C . SER A 1 72 ? -9.197 2.185 17.609 1.00 98.25 72 SER A C 1
ATOM 581 O O . SER A 1 72 ? -9.708 1.372 16.836 1.00 98.25 72 SER A O 1
ATOM 583 N N . PHE A 1 73 ? -9.848 2.723 18.642 1.00 97.25 73 PHE A N 1
ATOM 584 C CA . PHE A 1 73 ? -11.207 2.361 19.062 1.00 97.25 73 PHE A CA 1
ATOM 585 C C . PHE A 1 73 ? -12.243 3.460 18.773 1.00 97.25 73 PHE A C 1
ATOM 587 O O . PHE A 1 73 ? -13.418 3.302 19.092 1.00 97.25 73 PHE A O 1
ATOM 594 N N . ASP A 1 74 ? -11.833 4.593 18.194 1.00 97.12 74 ASP A N 1
ATOM 595 C CA . ASP A 1 74 ? -12.669 5.795 18.035 1.00 97.12 74 ASP A CA 1
ATOM 596 C C . ASP A 1 74 ? -12.734 6.311 16.584 1.00 97.12 74 ASP A C 1
ATOM 598 O O . ASP A 1 74 ? -12.990 7.496 16.315 1.00 97.12 74 ASP A O 1
ATOM 602 N N . GLY A 1 75 ? -12.532 5.394 15.633 1.00 96.06 75 GLY A N 1
ATOM 603 C CA . GLY A 1 75 ? -12.511 5.689 14.204 1.00 96.06 75 GLY A CA 1
ATOM 604 C C . GLY A 1 75 ? -11.264 6.466 13.789 1.00 96.06 75 GLY A C 1
ATOM 605 O O . GLY A 1 75 ? -11.369 7.391 12.981 1.00 96.06 75 GLY A O 1
ATOM 606 N N . GLY A 1 76 ? -10.116 6.117 14.377 1.00 97.56 76 GLY A N 1
ATOM 607 C CA . GLY A 1 76 ? -8.796 6.613 14.002 1.00 97.56 76 GLY A CA 1
ATOM 608 C C . GLY A 1 76 ? -8.391 7.929 14.653 1.00 97.56 76 GLY A C 1
ATOM 609 O O . GLY A 1 76 ? -7.334 8.439 14.306 1.00 97.56 76 GLY A O 1
ATOM 610 N N . ARG A 1 77 ? -9.192 8.500 15.563 1.00 97.38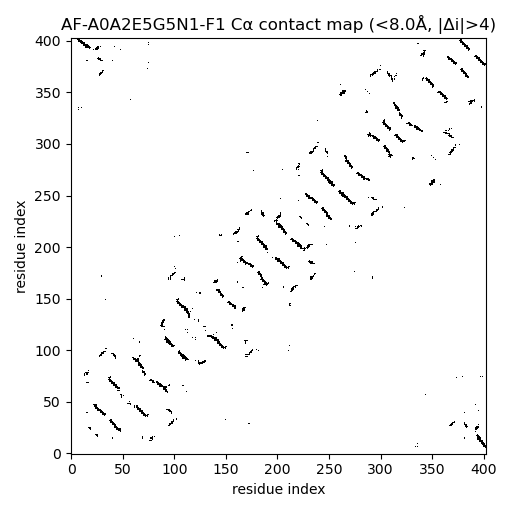 77 ARG A N 1
ATOM 611 C CA . ARG A 1 77 ? -8.901 9.809 16.176 1.00 97.38 77 ARG A CA 1
ATOM 612 C C . ARG A 1 77 ? -7.808 9.712 17.234 1.00 97.38 77 ARG A C 1
ATOM 614 O O . ARG A 1 77 ? -7.044 10.660 17.396 1.00 97.38 77 ARG A O 1
ATOM 621 N N . THR A 1 78 ? -7.722 8.583 17.931 1.00 98.31 78 THR A N 1
ATOM 622 C CA . THR A 1 78 ? -6.661 8.300 18.900 1.00 98.31 78 THR A CA 1
ATOM 623 C C . THR A 1 78 ? -6.038 6.926 18.676 1.00 98.31 78 THR A C 1
ATOM 625 O O . THR A 1 78 ? -6.708 5.983 18.248 1.00 98.31 78 THR A O 1
ATOM 628 N N . TRP A 1 79 ? -4.738 6.837 18.975 1.00 98.38 79 TRP A N 1
ATOM 629 C CA . TRP A 1 79 ? -3.904 5.637 18.844 1.00 98.38 79 TRP A CA 1
ATOM 630 C C . TRP A 1 79 ? -3.050 5.473 20.113 1.00 98.38 79 TRP A C 1
ATOM 632 O O . TRP A 1 79 ? -1.918 5.960 20.171 1.00 98.38 79 TRP A O 1
ATOM 642 N N . PRO A 1 80 ? -3.602 4.885 21.189 1.00 97.62 80 PRO A N 1
ATOM 643 C CA . PRO A 1 80 ? -2.883 4.739 22.452 1.00 97.62 80 PRO A CA 1
ATOM 644 C C . PRO A 1 80 ? -1.670 3.805 22.310 1.00 97.62 80 PRO A C 1
ATOM 646 O O . PRO A 1 80 ? -1.783 2.704 21.770 1.00 97.62 80 PRO A O 1
ATOM 649 N N . LEU A 1 81 ? -0.500 4.230 22.803 1.00 96.12 81 LEU A N 1
ATOM 650 C CA . LEU A 1 81 ? 0.758 3.477 22.659 1.00 96.12 81 LEU A CA 1
ATOM 651 C C . LEU A 1 81 ? 0.740 2.104 23.349 1.00 96.12 81 LEU A C 1
ATOM 653 O O . LEU A 1 81 ? 1.460 1.206 22.923 1.00 96.12 81 LEU A O 1
ATOM 657 N N . ASP A 1 82 ? -0.068 1.928 24.394 1.00 96.31 82 ASP A N 1
ATOM 658 C CA . ASP A 1 82 ? -0.243 0.654 25.103 1.00 96.31 82 ASP A CA 1
ATOM 659 C C . ASP A 1 82 ? -1.002 -0.400 24.279 1.00 96.31 82 ASP A C 1
ATOM 661 O O . ASP A 1 82 ? -0.956 -1.582 24.608 1.00 96.31 82 ASP A O 1
ATOM 665 N N . THR A 1 83 ? -1.634 -0.004 23.170 1.00 96.81 83 THR A N 1
ATOM 666 C CA . THR A 1 83 ? -2.236 -0.933 22.199 1.00 96.81 83 THR A CA 1
ATOM 667 C C . THR A 1 83 ? -1.233 -1.486 21.189 1.00 96.81 83 THR A C 1
ATOM 669 O O . THR A 1 83 ? -1.579 -2.382 20.416 1.00 96.81 83 THR A O 1
ATOM 672 N N . ARG A 1 84 ? -0.001 -0.956 21.162 1.00 96.31 84 ARG A N 1
ATOM 673 C CA . ARG A 1 84 ? 1.042 -1.427 20.253 1.00 96.31 84 ARG A CA 1
ATOM 674 C C . ARG A 1 84 ? 1.433 -2.858 20.613 1.00 96.31 84 ARG A C 1
ATOM 676 O O . ARG A 1 84 ? 1.971 -3.113 21.689 1.00 96.31 84 ARG A O 1
ATOM 683 N N . GLN A 1 85 ? 1.291 -3.760 19.653 1.00 94.75 85 GLN A N 1
ATOM 684 C CA . GLN A 1 85 ? 1.731 -5.145 19.751 1.00 94.75 85 GLN A CA 1
ATOM 685 C C . GLN A 1 85 ? 2.824 -5.406 18.716 1.00 94.75 85 GLN A C 1
ATOM 687 O O . GLN A 1 85 ? 2.610 -5.213 17.521 1.00 94.75 85 GLN A O 1
ATOM 692 N N . GLN A 1 86 ? 3.995 -5.853 19.171 1.00 93.00 86 GLN A N 1
ATOM 693 C CA . GLN A 1 86 ? 5.020 -6.395 18.282 1.00 93.00 86 GLN A CA 1
ATOM 694 C C . GLN A 1 86 ? 4.570 -7.787 17.825 1.00 93.00 86 GLN A C 1
ATOM 696 O O . GLN A 1 86 ? 4.163 -8.603 18.647 1.00 93.00 86 GLN A O 1
ATOM 701 N N . LEU A 1 87 ? 4.588 -8.026 16.517 1.00 88.44 87 LEU A N 1
ATOM 702 C CA . LEU A 1 87 ? 4.092 -9.258 15.900 1.00 88.44 87 LEU A CA 1
ATOM 703 C C . LEU A 1 87 ? 5.204 -10.234 15.527 1.00 88.44 87 LEU A C 1
ATOM 705 O O . LEU A 1 87 ? 4.926 -11.390 15.215 1.00 88.44 87 LEU A O 1
ATOM 709 N N . THR A 1 88 ? 6.446 -9.763 15.512 1.00 85.12 88 THR A N 1
ATOM 710 C CA . THR A 1 88 ? 7.599 -10.526 15.050 1.00 85.12 88 THR A CA 1
ATOM 711 C C . THR A 1 88 ? 8.798 -10.299 15.954 1.00 85.12 88 THR A C 1
ATOM 713 O O . THR A 1 88 ? 8.922 -9.221 16.536 1.00 85.12 88 THR A O 1
ATOM 716 N N . GLY A 1 89 ? 9.750 -11.228 15.966 1.00 81.81 89 GLY A N 1
ATOM 717 C CA . GLY A 1 89 ? 11.107 -10.950 16.421 1.00 81.81 89 GLY A CA 1
ATOM 718 C C . GLY A 1 89 ? 11.804 -9.884 15.562 1.00 81.81 89 GLY A C 1
ATOM 719 O O . GLY A 1 89 ? 11.229 -9.320 14.621 1.00 81.81 89 GLY A O 1
ATOM 720 N N . THR A 1 90 ? 13.065 -9.608 15.889 1.00 82.81 90 THR A N 1
ATOM 721 C CA . THR A 1 90 ? 13.886 -8.625 15.171 1.00 82.81 90 THR A CA 1
ATOM 722 C C . THR A 1 90 ? 14.711 -9.303 14.077 1.00 82.81 90 THR A C 1
ATOM 724 O O . THR A 1 90 ? 15.552 -10.149 14.382 1.00 82.81 90 THR A O 1
ATOM 727 N N . PHE A 1 91 ? 14.483 -8.931 12.816 1.00 78.31 91 PHE A N 1
ATOM 728 C CA . PHE A 1 91 ? 15.192 -9.445 11.640 1.00 78.31 91 PHE A CA 1
ATOM 729 C C . PHE A 1 91 ? 15.020 -8.504 10.435 1.00 78.31 91 PHE A C 1
ATOM 731 O O . PHE A 1 91 ? 14.117 -7.664 10.440 1.00 78.31 91 PHE A O 1
ATOM 738 N N . PRO A 1 92 ? 15.832 -8.626 9.368 1.00 78.62 92 PRO A N 1
ATOM 739 C CA . PRO A 1 92 ? 15.667 -7.758 8.215 1.00 78.62 92 PRO A CA 1
ATOM 740 C C . PRO A 1 92 ? 14.356 -8.041 7.470 1.00 78.62 92 PRO A C 1
ATOM 742 O O . PRO A 1 92 ? 14.137 -9.119 6.919 1.00 78.62 92 PRO A O 1
ATOM 745 N N . MET A 1 93 ? 13.491 -7.032 7.423 1.00 82.69 93 MET A N 1
ATOM 746 C CA . MET A 1 93 ? 12.232 -7.030 6.680 1.00 82.69 93 MET A CA 1
ATOM 747 C C . MET A 1 93 ? 12.036 -5.685 5.997 1.00 82.69 93 MET A C 1
ATOM 749 O O . MET A 1 93 ? 12.586 -4.672 6.440 1.00 82.69 93 MET A O 1
ATOM 753 N N . GLU A 1 94 ? 11.221 -5.673 4.952 1.00 81.06 94 GLU A N 1
ATOM 754 C CA . GLU A 1 94 ? 10.842 -4.449 4.251 1.00 81.06 94 GLU A CA 1
ATOM 755 C C . GLU A 1 94 ? 9.355 -4.118 4.411 1.00 81.06 94 GLU A C 1
ATOM 757 O O . GLU A 1 94 ? 9.055 -2.940 4.517 1.00 81.06 94 GLU A O 1
ATOM 762 N N . GLN A 1 95 ? 8.448 -5.094 4.553 1.00 85.38 95 GLN A N 1
ATOM 763 C CA . GLN A 1 95 ? 7.014 -4.822 4.745 1.00 85.38 95 GLN A CA 1
ATOM 764 C C . GLN A 1 95 ? 6.385 -5.677 5.847 1.00 85.38 95 GLN A C 1
ATOM 766 O O . GLN A 1 95 ? 6.688 -6.864 5.978 1.00 85.38 95 GLN A O 1
ATOM 771 N N . CYS A 1 96 ? 5.460 -5.061 6.585 1.00 87.06 96 CYS A N 1
ATOM 772 C CA . CYS A 1 96 ? 4.498 -5.703 7.477 1.00 87.06 96 CYS A CA 1
ATOM 773 C C . CYS A 1 96 ? 3.096 -5.215 7.071 1.00 87.06 96 CYS A C 1
ATOM 775 O O . CYS A 1 96 ? 2.725 -4.078 7.361 1.00 87.06 96 CYS A O 1
ATOM 777 N N . SER A 1 97 ? 2.355 -6.048 6.347 1.00 86.81 97 SER A N 1
ATOM 778 C CA . SER A 1 97 ? 1.065 -5.734 5.721 1.00 86.81 97 SER A CA 1
ATOM 779 C C . SER A 1 97 ? -0.064 -6.430 6.471 1.00 86.81 97 SER A C 1
ATOM 781 O O . SER A 1 97 ? 0.073 -7.600 6.820 1.00 86.81 97 SER A O 1
ATOM 783 N N . VAL A 1 98 ? -1.180 -5.743 6.717 1.00 89.56 98 VAL A N 1
ATOM 784 C CA . VAL A 1 98 ? -2.353 -6.320 7.389 1.00 89.56 98 VAL A CA 1
ATOM 785 C C . VAL A 1 98 ? -3.610 -6.086 6.569 1.00 89.56 98 VAL A C 1
ATOM 787 O O . VAL A 1 98 ? -3.834 -5.015 6.013 1.00 89.56 98 VAL A O 1
ATOM 790 N N . SER A 1 99 ? -4.464 -7.099 6.489 1.00 89.94 99 SER A N 1
ATOM 791 C CA . SER A 1 99 ? -5.717 -7.030 5.742 1.00 89.94 99 SER A CA 1
ATOM 792 C C . SER A 1 99 ? -6.801 -7.868 6.401 1.00 89.94 99 SER A C 1
ATOM 794 O O . SER A 1 99 ? -6.522 -8.896 7.015 1.00 89.94 99 SER A O 1
ATOM 796 N N . THR A 1 100 ? -8.053 -7.449 6.250 1.00 88.75 100 THR A N 1
ATOM 797 C CA . THR A 1 100 ? -9.227 -8.167 6.761 1.00 88.75 100 THR A CA 1
ATOM 798 C C . THR A 1 100 ? -9.880 -9.016 5.687 1.00 88.75 100 THR A C 1
ATOM 800 O O . THR A 1 100 ? -10.073 -8.535 4.573 1.00 88.75 100 THR A O 1
ATOM 803 N N . ALA A 1 101 ? -10.303 -10.222 6.056 1.00 83.81 101 ALA A N 1
ATOM 804 C CA . ALA A 1 101 ? -11.162 -11.080 5.246 1.00 83.81 101 ALA A CA 1
ATOM 805 C C . ALA A 1 101 ? -12.174 -11.812 6.134 1.00 83.81 101 ALA A C 1
ATOM 807 O O . ALA A 1 101 ? -11.776 -12.521 7.053 1.00 83.81 101 ALA A O 1
ATOM 808 N N . SER A 1 102 ? -13.477 -11.649 5.887 1.00 77.06 102 SER A N 1
ATOM 809 C CA . SER A 1 102 ? -14.562 -12.342 6.602 1.00 77.06 102 SER A CA 1
ATOM 810 C C . SER A 1 102 ? -14.352 -12.446 8.128 1.00 77.06 102 SER A C 1
ATOM 812 O O . SER A 1 102 ? -14.447 -13.533 8.702 1.00 77.06 102 SER A O 1
ATOM 814 N N . ALA A 1 103 ? -14.053 -11.306 8.770 1.00 72.94 103 ALA A N 1
ATOM 815 C CA . ALA A 1 103 ? -13.747 -11.140 10.203 1.00 72.94 103 ALA A CA 1
ATOM 816 C C . ALA A 1 103 ? -12.432 -11.767 10.720 1.00 72.94 103 ALA A C 1
ATOM 818 O O . ALA A 1 103 ? -12.125 -11.638 11.904 1.00 72.94 103 ALA A O 1
ATOM 819 N N . GLU A 1 104 ? -11.633 -12.378 9.851 1.00 87.00 104 GLU A N 1
ATOM 820 C CA . GLU A 1 104 ? -10.246 -12.757 10.116 1.00 87.00 104 GLU A CA 1
ATOM 821 C C . GLU A 1 104 ? -9.291 -11.660 9.633 1.00 87.00 104 GLU A C 1
ATOM 823 O O . GLU A 1 104 ? -9.642 -10.794 8.823 1.00 87.00 104 GLU A O 1
ATOM 828 N N . LEU A 1 105 ? -8.059 -11.717 10.125 1.00 87.31 105 LEU A N 1
ATOM 829 C CA . LEU A 1 105 ? -6.951 -10.934 9.605 1.00 87.31 105 LEU A CA 1
ATOM 830 C C . LEU A 1 105 ? -5.933 -11.846 8.946 1.00 87.31 105 LEU A C 1
ATOM 832 O O . LEU A 1 105 ? -5.641 -12.930 9.450 1.00 87.31 105 LEU A O 1
ATOM 836 N N . VAL A 1 106 ? -5.335 -11.347 7.873 1.00 86.38 106 VAL A N 1
ATOM 837 C CA . VAL A 1 106 ? -4.117 -11.898 7.295 1.00 86.38 106 VAL A CA 1
ATOM 838 C C . VAL A 1 106 ? -3.024 -10.851 7.434 1.00 86.38 106 VAL A C 1
ATOM 840 O O . VAL A 1 106 ? -3.220 -9.683 7.097 1.00 86.38 106 VAL A O 1
ATOM 843 N N . LEU A 1 107 ? -1.891 -11.286 7.968 1.00 87.50 107 LEU A N 1
ATOM 844 C CA . LEU A 1 107 ? -0.666 -10.517 8.073 1.00 87.50 107 LEU A CA 1
ATOM 845 C C . LEU A 1 107 ? 0.319 -11.067 7.056 1.00 87.50 107 LEU A C 1
ATOM 847 O O . LEU A 1 107 ? 0.641 -12.253 7.110 1.00 87.50 107 LEU A O 1
ATOM 851 N N . PHE A 1 108 ? 0.825 -10.212 6.181 1.00 86.19 108 PHE A N 1
ATOM 852 C CA . PHE A 1 108 ? 1.915 -10.555 5.289 1.00 86.19 108 PHE A CA 1
ATOM 853 C C . PHE A 1 108 ? 3.211 -9.900 5.731 1.00 86.19 108 PHE A C 1
ATOM 855 O O . PHE A 1 108 ? 3.238 -8.729 6.112 1.00 86.19 108 PHE A O 1
ATOM 862 N N . ILE A 1 109 ? 4.297 -10.659 5.663 1.00 83.31 109 ILE A N 1
ATOM 863 C CA . ILE A 1 109 ? 5.624 -10.175 6.017 1.00 83.31 109 ILE A CA 1
ATOM 864 C C . ILE A 1 109 ? 6.562 -10.445 4.859 1.00 83.31 109 ILE A C 1
ATOM 866 O O . ILE A 1 109 ? 6.769 -11.598 4.479 1.00 83.31 109 ILE A O 1
ATOM 870 N N . TYR A 1 110 ? 7.148 -9.367 4.346 1.00 82.69 110 TYR A N 1
ATOM 871 C CA . TYR A 1 110 ? 8.194 -9.430 3.342 1.00 82.69 110 TYR A CA 1
ATOM 872 C C . TYR A 1 110 ? 9.558 -9.384 4.033 1.00 82.69 110 TYR A C 1
ATOM 874 O O . TYR A 1 110 ? 10.061 -8.319 4.416 1.00 82.69 110 TYR A O 1
ATOM 882 N N . ALA A 1 111 ? 10.134 -10.567 4.242 1.00 75.62 111 ALA A N 1
ATOM 883 C CA . ALA A 1 111 ? 11.435 -10.729 4.872 1.00 75.62 111 ALA A CA 1
ATOM 884 C C . ALA A 1 111 ? 12.557 -10.532 3.846 1.00 75.62 111 ALA A C 1
ATOM 886 O O . ALA A 1 111 ? 12.526 -11.104 2.758 1.00 75.62 111 ALA A O 1
ATOM 887 N N . MET A 1 112 ? 13.588 -9.781 4.224 1.00 68.75 112 MET A N 1
ATOM 888 C CA . MET A 1 112 ? 14.777 -9.524 3.416 1.00 68.75 112 MET A CA 1
ATOM 889 C C . MET A 1 112 ? 15.919 -10.390 3.948 1.00 68.75 112 MET A C 1
ATOM 891 O O . MET A 1 112 ? 16.682 -9.961 4.809 1.00 68.75 112 MET A O 1
ATOM 895 N N . SER A 1 113 ? 16.059 -11.636 3.489 1.00 56.72 113 SER A N 1
ATOM 896 C CA . SER A 1 113 ? 17.100 -12.503 4.052 1.00 56.72 113 SER A CA 1
ATOM 897 C C . SER A 1 113 ? 18.489 -12.099 3.541 1.00 56.72 113 SER A C 1
ATOM 899 O O . SER A 1 113 ? 18.755 -12.130 2.336 1.00 56.72 113 SER A O 1
ATOM 901 N N . GLY A 1 114 ? 19.382 -11.745 4.471 1.00 53.34 114 GLY A N 1
ATOM 902 C CA . GLY A 1 114 ? 20.827 -11.642 4.250 1.00 53.34 114 GLY A CA 1
ATOM 903 C C . GLY A 1 114 ? 21.543 -12.997 4.302 1.00 53.34 114 GLY A C 1
ATOM 904 O O . GLY A 1 114 ? 22.754 -13.042 4.150 1.00 53.34 114 GLY A O 1
ATOM 905 N N . GLN A 1 115 ? 20.828 -14.104 4.516 1.00 46.06 115 GLN A N 1
ATOM 906 C CA . GLN A 1 115 ? 21.366 -15.460 4.449 1.00 46.06 115 GLN A CA 1
ATOM 907 C C . GLN A 1 115 ? 20.423 -16.394 3.697 1.00 46.06 115 GLN A C 1
ATOM 909 O O . GLN A 1 115 ? 19.216 -16.200 3.625 1.00 46.06 115 GLN A O 1
ATOM 914 N N . SER A 1 116 ? 21.012 -17.422 3.106 1.00 42.41 116 SER A N 1
ATOM 915 C CA . SER A 1 116 ? 20.399 -18.372 2.185 1.00 42.41 116 SER A CA 1
ATOM 916 C C . SER A 1 116 ? 19.639 -19.500 2.900 1.00 42.41 116 SER A C 1
ATOM 918 O O . SER A 1 116 ? 19.820 -20.669 2.558 1.00 42.41 116 SER A O 1
ATOM 920 N N . ASN A 1 117 ? 18.774 -19.182 3.876 1.00 51.03 117 ASN A N 1
ATOM 921 C CA . ASN A 1 117 ? 17.926 -20.199 4.500 1.00 51.03 117 ASN A CA 1
ATOM 922 C C . ASN A 1 117 ? 16.524 -19.695 4.939 1.00 51.03 117 ASN A C 1
ATOM 924 O O . ASN A 1 117 ? 16.422 -18.984 5.937 1.00 51.03 117 ASN A O 1
ATOM 928 N N . PRO A 1 118 ? 15.424 -20.117 4.277 1.00 55.00 118 PRO A N 1
ATOM 929 C CA . PRO A 1 118 ? 14.051 -19.779 4.679 1.00 55.00 118 PRO A CA 1
ATOM 930 C C . PRO A 1 118 ? 13.689 -20.212 6.111 1.00 55.00 118 PRO A C 1
ATOM 932 O O . PRO A 1 118 ? 12.806 -19.604 6.709 1.00 55.00 118 PRO A O 1
ATOM 935 N N . TYR A 1 119 ? 14.361 -21.224 6.677 1.00 50.75 119 TYR A N 1
ATOM 936 C CA . TYR A 1 119 ? 14.083 -21.709 8.035 1.00 50.75 119 TYR A CA 1
ATOM 937 C C . TYR A 1 119 ? 14.432 -20.686 9.134 1.00 50.75 119 TYR A C 1
ATOM 939 O O . TYR A 1 119 ? 13.769 -20.670 10.165 1.00 50.75 119 TYR A O 1
ATOM 947 N N . GLU A 1 120 ? 15.421 -19.810 8.926 1.00 54.22 120 GLU A N 1
ATOM 948 C CA . GLU A 1 120 ? 15.795 -18.785 9.918 1.00 54.22 120 GLU A CA 1
ATOM 949 C C . GLU A 1 120 ? 14.747 -17.668 10.013 1.00 54.22 120 GLU A C 1
ATOM 951 O O . GLU A 1 120 ? 14.400 -17.238 11.110 1.00 54.22 120 GLU A O 1
ATOM 956 N N . CYS A 1 121 ? 14.173 -17.252 8.878 1.00 57.00 121 CYS A N 1
ATOM 957 C CA . CYS A 1 121 ? 13.079 -16.279 8.865 1.00 57.00 121 CYS A CA 1
ATOM 958 C C . CYS A 1 121 ? 11.830 -16.812 9.580 1.00 57.00 121 CYS A C 1
ATOM 960 O O . CYS A 1 121 ? 11.181 -16.054 10.289 1.00 57.00 121 CYS A O 1
ATOM 962 N N . VAL A 1 122 ? 11.512 -18.106 9.438 1.00 50.16 122 VAL A N 1
ATOM 963 C CA . VAL A 1 122 ? 10.374 -18.739 10.134 1.00 50.16 122 VAL A CA 1
ATOM 964 C C . VAL A 1 122 ? 10.526 -18.651 11.648 1.00 50.16 122 VAL A C 1
ATOM 966 O O . VAL A 1 122 ? 9.562 -18.310 12.326 1.00 50.16 122 VAL A O 1
ATOM 969 N N . LEU A 1 123 ? 11.727 -18.898 12.177 1.00 50.53 123 LEU A N 1
ATOM 970 C CA . LEU A 1 123 ? 11.978 -18.796 13.616 1.00 50.53 123 LEU A CA 1
ATOM 971 C C . LEU A 1 123 ? 11.744 -17.372 14.126 1.00 50.53 123 LEU A C 1
ATOM 973 O O . LEU A 1 123 ? 11.074 -17.204 15.130 1.00 50.53 123 LEU A O 1
ATOM 977 N N . CYS A 1 124 ? 12.175 -16.334 13.405 1.00 52.56 124 CYS A N 1
ATOM 978 C CA . CYS A 1 124 ? 11.905 -14.948 13.816 1.00 52.56 124 CYS A CA 1
ATOM 979 C C . CYS A 1 124 ? 10.427 -14.531 13.713 1.00 52.56 124 CYS A C 1
ATOM 981 O O . CYS A 1 124 ? 10.026 -13.504 14.263 1.00 52.56 124 CYS A O 1
ATOM 983 N N . LEU A 1 125 ? 9.624 -15.276 12.953 1.00 54.25 125 LEU A N 1
ATOM 984 C CA . LEU A 1 125 ? 8.177 -15.088 12.873 1.00 54.25 125 LEU A CA 1
ATOM 985 C C . LEU A 1 125 ? 7.432 -15.836 13.986 1.00 54.25 125 LEU A C 1
ATOM 987 O O . LEU A 1 125 ? 6.344 -15.399 14.365 1.00 54.25 125 LEU A O 1
ATOM 991 N N . ALA A 1 126 ? 7.999 -16.948 14.463 1.00 48.62 126 ALA A N 1
ATOM 992 C CA . ALA A 1 126 ? 7.431 -17.819 15.488 1.00 48.62 126 ALA A CA 1
ATOM 993 C C . ALA A 1 126 ? 7.891 -17.463 16.920 1.00 48.62 126 ALA A C 1
ATOM 995 O O . ALA A 1 126 ? 7.094 -17.584 17.846 1.00 48.62 126 ALA A O 1
ATOM 996 N N . ASP A 1 127 ? 9.123 -16.968 17.090 1.00 51.16 127 ASP A N 1
ATOM 997 C CA . ASP A 1 127 ? 9.770 -16.668 18.374 1.00 51.16 127 ASP A CA 1
ATOM 998 C C . ASP A 1 127 ? 10.210 -15.188 18.490 1.00 51.16 127 ASP A C 1
ATOM 1000 O O . ASP A 1 127 ? 10.565 -14.531 17.508 1.00 51.16 127 ASP A O 1
ATOM 1004 N N . ASP A 1 128 ? 10.250 -14.673 19.726 1.00 53.44 128 ASP A N 1
ATOM 1005 C CA . ASP A 1 128 ? 10.684 -13.306 20.088 1.00 53.44 128 ASP A CA 1
ATOM 1006 C C . ASP A 1 128 ? 12.224 -13.114 20.106 1.00 53.44 128 ASP A C 1
ATOM 1008 O O . ASP A 1 128 ? 12.712 -12.027 20.434 1.00 53.44 128 ASP A O 1
ATOM 1012 N N . GLU A 1 129 ? 13.019 -14.137 19.765 1.00 44.41 129 GLU A N 1
ATOM 1013 C CA . GLU A 1 129 ? 14.484 -14.113 19.912 1.00 44.41 129 GLU A CA 1
ATOM 1014 C C . GLU A 1 129 ? 15.261 -14.008 18.583 1.00 44.41 129 GLU A C 1
ATOM 1016 O O . GLU A 1 129 ? 14.849 -14.456 17.515 1.00 44.41 129 GLU A O 1
ATOM 1021 N N . THR A 1 130 ? 16.398 -13.314 18.660 1.00 47.00 130 THR A N 1
ATOM 1022 C CA . THR A 1 130 ? 17.158 -12.718 17.553 1.00 47.00 130 THR A CA 1
ATOM 1023 C C . THR A 1 130 ? 17.874 -13.735 16.656 1.00 47.00 130 THR A C 1
ATOM 1025 O O . THR A 1 130 ? 18.600 -14.608 17.128 1.00 47.00 130 THR A O 1
ATOM 1028 N N . CYS A 1 131 ? 17.785 -13.558 15.333 1.00 43.16 131 CYS A N 1
ATOM 1029 C CA . CYS A 1 131 ? 18.666 -14.238 14.381 1.00 43.16 131 CYS A CA 1
ATOM 1030 C C . CYS A 1 131 ? 19.876 -13.340 14.075 1.00 43.16 131 CYS A C 1
ATOM 1032 O O . CYS A 1 131 ? 19.717 -12.188 13.672 1.00 43.16 131 CYS A O 1
ATOM 1034 N N . THR A 1 132 ? 21.099 -13.834 14.301 1.00 41.31 132 THR A N 1
ATOM 1035 C CA . THR A 1 132 ? 22.334 -13.056 14.095 1.00 41.31 132 THR A CA 1
ATOM 1036 C C . THR A 1 132 ? 23.255 -13.736 13.080 1.00 41.31 132 THR A C 1
ATOM 1038 O O . THR A 1 132 ? 23.790 -14.812 13.329 1.00 41.31 132 THR A O 1
ATOM 1041 N N . GLY A 1 133 ? 23.486 -13.086 11.932 1.00 39.75 133 GLY A N 1
ATOM 1042 C CA . GLY A 1 133 ? 24.467 -13.534 10.938 1.00 39.75 133 GLY A CA 1
ATOM 1043 C C . GLY A 1 133 ? 24.461 -12.699 9.652 1.00 39.75 133 GLY A C 1
ATOM 1044 O O . GLY A 1 133 ? 23.422 -12.523 9.027 1.00 39.75 133 GLY A O 1
ATOM 1045 N N . TRP A 1 134 ? 25.628 -12.211 9.213 1.00 41.91 134 TRP A N 1
ATOM 1046 C CA . TRP A 1 134 ? 25.760 -11.254 8.101 1.00 41.91 134 TRP A CA 1
ATOM 1047 C C . TRP A 1 134 ? 26.670 -11.731 6.958 1.00 41.91 134 TRP A C 1
ATOM 1049 O O . TRP A 1 134 ? 27.846 -11.986 7.202 1.00 41.91 134 TRP A O 1
ATOM 1059 N N . SER A 1 135 ? 26.178 -11.741 5.706 1.00 33.62 135 SER A N 1
ATOM 1060 C CA . SER A 1 135 ? 26.910 -11.316 4.484 1.00 33.62 135 SER A CA 1
ATOM 1061 C C . SER A 1 135 ? 25.979 -11.271 3.252 1.00 33.62 135 SER A C 1
ATOM 1063 O O . SER A 1 135 ? 25.009 -11.999 3.179 1.00 33.62 135 SER A O 1
ATOM 1065 N N . GLN A 1 136 ? 26.244 -10.389 2.286 1.00 36.47 136 GLN A N 1
ATOM 1066 C CA . GLN A 1 136 ? 25.290 -9.901 1.272 1.00 36.47 136 GLN A CA 1
ATOM 1067 C C . GLN A 1 136 ? 24.851 -10.903 0.175 1.00 36.47 136 GLN A C 1
ATOM 1069 O O . GLN A 1 136 ? 25.688 -11.404 -0.575 1.00 36.47 136 GLN A O 1
ATOM 1074 N N . SER A 1 137 ? 23.529 -11.049 -0.025 1.00 34.81 137 SER A N 1
ATOM 1075 C CA . SER A 1 137 ? 22.799 -11.074 -1.320 1.00 34.81 137 SER A CA 1
ATOM 1076 C C . SER A 1 137 ? 21.288 -11.241 -1.074 1.00 34.81 137 SER A C 1
ATOM 1078 O O . SER A 1 137 ? 20.882 -12.195 -0.423 1.00 34.81 137 SER A O 1
ATOM 1080 N N . ILE A 1 138 ? 20.460 -10.331 -1.603 1.00 43.50 138 ILE A N 1
ATOM 1081 C CA . ILE A 1 138 ? 19.022 -10.219 -1.283 1.00 43.50 138 ILE A CA 1
ATOM 1082 C C . ILE A 1 138 ? 18.187 -11.229 -2.087 1.00 43.50 138 ILE A C 1
ATOM 1084 O O . ILE A 1 138 ? 18.129 -11.174 -3.321 1.00 43.50 138 ILE A O 1
ATOM 1088 N N . TYR A 1 139 ? 17.495 -12.113 -1.373 1.00 49.91 139 TYR A N 1
ATOM 1089 C CA . TYR A 1 139 ? 16.328 -12.847 -1.860 1.00 49.91 139 TYR A CA 1
ATOM 1090 C C . TYR A 1 139 ? 15.231 -12.653 -0.816 1.00 49.91 139 TYR A C 1
ATOM 1092 O O . TYR A 1 139 ? 15.458 -12.933 0.358 1.00 49.91 139 TYR A O 1
ATOM 1100 N N . GLY A 1 140 ? 14.092 -12.102 -1.222 1.00 57.88 140 GLY A N 1
ATOM 1101 C CA . GLY A 1 140 ? 12.978 -11.888 -0.314 1.00 57.88 140 GLY A CA 1
ATOM 1102 C C . GLY A 1 140 ? 12.032 -13.088 -0.282 1.00 57.88 140 GLY A C 1
ATOM 1103 O O . GLY A 1 140 ? 11.879 -13.780 -1.294 1.00 57.88 140 GLY A O 1
ATOM 1104 N N . ILE A 1 141 ? 11.461 -13.366 0.890 1.00 65.00 141 ILE A N 1
ATOM 1105 C CA . ILE A 1 141 ? 10.459 -14.419 1.094 1.00 65.00 141 ILE A CA 1
ATOM 1106 C C . ILE A 1 141 ? 9.242 -13.774 1.741 1.00 65.00 141 ILE A C 1
ATOM 1108 O O . ILE A 1 141 ? 9.361 -13.142 2.794 1.00 65.00 141 ILE A O 1
ATOM 1112 N N . ASP A 1 142 ? 8.083 -13.971 1.121 1.00 78.31 142 ASP A N 1
ATOM 1113 C CA . ASP A 1 142 ? 6.809 -13.554 1.685 1.00 78.31 142 ASP A CA 1
ATOM 1114 C C . ASP A 1 142 ? 6.220 -14.677 2.545 1.00 78.31 142 ASP A C 1
ATOM 1116 O O . ASP A 1 142 ? 6.110 -15.833 2.113 1.00 78.31 142 ASP A O 1
ATOM 1120 N N . TRP A 1 143 ? 5.788 -14.313 3.748 1.00 81.50 143 TRP A N 1
ATOM 1121 C CA . TRP A 1 143 ? 5.063 -15.189 4.665 1.00 81.50 143 TRP A CA 1
ATOM 1122 C C . TRP A 1 143 ? 3.697 -14.600 4.992 1.00 81.50 143 TRP A C 1
ATOM 1124 O O . TRP A 1 143 ? 3.566 -13.385 5.117 1.00 81.50 143 TRP A O 1
ATOM 1134 N N . ALA A 1 144 ? 2.700 -15.460 5.182 1.00 86.88 144 ALA A N 1
ATOM 1135 C CA . ALA A 1 144 ? 1.376 -15.107 5.672 1.00 86.88 144 ALA A CA 1
ATOM 1136 C C . ALA A 1 144 ? 1.130 -15.722 7.054 1.00 86.88 144 ALA A C 1
ATOM 1138 O O . ALA A 1 144 ? 1.383 -16.908 7.274 1.00 86.88 144 ALA A O 1
ATOM 1139 N N . ARG A 1 145 ? 0.576 -14.932 7.970 1.00 89.06 145 ARG A N 1
ATOM 1140 C CA . ARG A 1 145 ? 0.008 -15.377 9.249 1.00 89.06 145 ARG A CA 1
ATOM 1141 C C . ARG A 1 145 ? -1.449 -14.967 9.314 1.00 89.06 145 ARG A C 1
ATOM 1143 O O . ARG A 1 145 ? -1.867 -14.034 8.632 1.00 89.06 145 ARG A O 1
ATOM 1150 N N . ARG A 1 146 ? -2.229 -15.652 10.143 1.00 91.56 146 ARG A N 1
ATOM 1151 C CA . ARG A 1 146 ? -3.667 -15.399 10.260 1.00 91.56 146 ARG A CA 1
ATOM 1152 C C . ARG A 1 146 ? -4.068 -15.206 11.701 1.00 91.56 146 ARG A C 1
ATOM 1154 O O . ARG A 1 146 ? -3.500 -15.844 12.580 1.00 91.56 146 ARG A O 1
ATOM 1161 N N . SER A 1 147 ? -5.061 -14.360 11.914 1.00 93.25 147 SER A N 1
ATOM 1162 C CA . SER A 1 147 ? -5.684 -14.172 13.214 1.00 93.25 147 SER A CA 1
ATOM 1163 C C . SER A 1 147 ? -7.196 -14.295 13.093 1.00 93.25 147 SER A C 1
ATOM 1165 O O . SER A 1 147 ? -7.813 -13.732 12.188 1.00 93.25 147 SER A O 1
ATOM 1167 N N . THR A 1 148 ? -7.785 -15.030 14.032 1.00 92.75 148 THR A N 1
ATOM 1168 C CA . THR A 1 148 ? -9.236 -15.249 14.143 1.00 92.75 148 THR A CA 1
ATOM 1169 C C . THR A 1 148 ? -9.844 -14.533 15.351 1.00 92.75 148 THR A C 1
ATOM 1171 O O . THR A 1 148 ? -11.052 -14.592 15.563 1.00 92.75 148 THR A O 1
ATOM 1174 N N . ASP A 1 149 ? -9.022 -13.825 16.130 1.00 92.56 149 ASP A N 1
ATOM 1175 C CA . ASP A 1 149 ? -9.407 -13.114 17.351 1.00 92.56 149 ASP A CA 1
ATOM 1176 C C . ASP A 1 149 ? -9.176 -11.601 17.233 1.00 92.56 149 ASP A C 1
ATOM 1178 O O . ASP A 1 149 ? -8.938 -10.909 18.218 1.00 92.56 149 ASP A O 1
ATOM 1182 N N . GLY A 1 150 ? -9.241 -11.069 16.010 1.00 90.81 150 GLY A N 1
ATOM 1183 C CA . GLY A 1 150 ? -9.077 -9.639 15.760 1.00 90.81 150 GLY A CA 1
ATOM 1184 C C . GLY A 1 150 ? -7.637 -9.150 15.902 1.00 90.81 150 GLY A C 1
ATOM 1185 O O . GLY A 1 150 ? -7.429 -7.955 16.092 1.00 90.81 150 GLY A O 1
ATOM 1186 N N . GLY A 1 151 ? -6.642 -10.032 15.800 1.00 91.31 151 GLY A N 1
ATOM 1187 C CA . GLY A 1 151 ? -5.216 -9.701 15.750 1.00 91.31 151 GLY A CA 1
ATOM 1188 C C . GLY A 1 151 ? -4.505 -9.803 17.092 1.00 91.31 151 GLY A C 1
ATOM 1189 O O . GLY A 1 151 ? -3.425 -9.234 17.219 1.00 91.31 151 GLY A O 1
ATOM 1190 N N . HIS A 1 152 ? -5.111 -10.444 18.096 1.00 90.88 152 HIS A N 1
ATOM 1191 C CA . HIS A 1 152 ? -4.490 -10.639 19.408 1.00 90.88 152 HIS A CA 1
ATOM 1192 C C . HIS A 1 152 ? -3.509 -11.810 19.385 1.00 90.88 152 HIS A C 1
ATOM 1194 O O . HIS A 1 152 ? -2.399 -11.691 19.909 1.00 90.88 152 HIS A O 1
ATOM 1200 N N . THR A 1 153 ? -3.886 -12.906 18.731 1.00 91.69 153 THR A N 1
ATOM 1201 C CA . THR A 1 153 ? -3.023 -14.060 18.479 1.00 91.69 153 THR A CA 1
ATOM 1202 C C . THR A 1 153 ? -2.959 -14.371 16.991 1.00 91.69 153 THR A C 1
ATOM 1204 O O . THR A 1 153 ? -3.844 -14.001 16.216 1.00 91.69 153 THR A O 1
ATOM 1207 N N . TRP A 1 154 ? -1.866 -15.015 16.585 1.00 90.25 154 TRP A N 1
ATOM 1208 C CA . TRP A 1 154 ? -1.543 -15.264 15.188 1.00 90.25 154 TRP A CA 1
ATOM 1209 C C . TRP A 1 154 ? -1.017 -16.685 15.015 1.00 90.25 154 TRP A C 1
ATOM 1211 O O . TRP A 1 154 ? -0.101 -17.089 15.732 1.00 90.25 154 TRP A O 1
ATOM 1221 N N . ASP A 1 155 ? -1.560 -17.401 14.034 1.00 89.56 155 ASP A N 1
ATOM 1222 C CA . ASP A 1 155 ? -1.117 -18.743 13.655 1.00 89.56 155 ASP A CA 1
ATOM 1223 C C . ASP A 1 155 ? 0.350 -18.748 13.164 1.00 89.56 155 ASP A C 1
ATOM 1225 O O . ASP A 1 155 ? 0.957 -17.700 12.897 1.00 89.56 155 ASP A O 1
ATOM 1229 N N . GLU A 1 156 ? 0.898 -19.953 12.997 1.00 84.06 156 GLU A N 1
ATOM 1230 C CA . GLU A 1 156 ? 2.208 -20.198 12.386 1.00 84.06 156 GLU A CA 1
ATOM 1231 C C . GLU A 1 156 ? 2.332 -19.567 10.984 1.00 84.06 156 GLU A C 1
ATOM 1233 O O . GLU A 1 156 ? 1.356 -19.538 10.220 1.00 84.06 156 GLU A O 1
ATOM 1238 N N . PRO A 1 157 ? 3.528 -19.082 10.606 1.00 81.25 157 PRO A N 1
ATOM 1239 C CA . PRO A 1 157 ? 3.767 -18.504 9.292 1.00 81.25 157 PRO A CA 1
ATOM 1240 C C . PRO A 1 157 ? 3.678 -19.560 8.183 1.00 81.25 157 PRO A C 1
ATOM 1242 O O . PRO A 1 157 ? 4.254 -20.644 8.254 1.00 81.25 157 PRO A O 1
ATOM 1245 N N . THR A 1 158 ? 2.991 -19.200 7.103 1.00 78.56 158 THR A N 1
ATOM 1246 C CA . THR A 1 158 ? 2.856 -20.005 5.883 1.00 78.56 158 THR A CA 1
ATOM 1247 C C . THR A 1 158 ? 3.559 -19.300 4.724 1.00 78.56 158 THR A C 1
ATOM 1249 O O . THR A 1 158 ? 3.379 -18.094 4.556 1.00 78.56 158 THR A O 1
ATOM 1252 N N . PRO A 1 159 ? 4.397 -19.989 3.933 1.00 74.44 159 PRO A N 1
ATOM 1253 C CA . PRO A 1 159 ? 5.075 -19.347 2.818 1.00 74.44 159 PRO A CA 1
ATOM 1254 C C . PRO A 1 159 ? 4.069 -19.073 1.701 1.00 74.44 159 PRO A C 1
ATOM 1256 O O . PRO A 1 159 ? 3.216 -19.915 1.402 1.00 74.44 159 PRO A O 1
ATOM 1259 N N . LEU A 1 160 ? 4.193 -17.929 1.032 1.00 76.50 160 LEU A N 1
ATOM 1260 C CA . LEU A 1 160 ? 3.472 -17.723 -0.220 1.00 76.50 160 LEU A CA 1
ATOM 1261 C C . LEU A 1 160 ? 4.137 -18.600 -1.290 1.00 76.50 160 LEU A C 1
ATOM 1263 O O . LEU A 1 160 ? 5.363 -18.613 -1.383 1.00 76.50 160 LEU A O 1
ATOM 1267 N N . LEU A 1 161 ? 3.364 -19.350 -2.092 1.00 72.94 161 LEU A N 1
ATOM 1268 C CA . LEU A 1 161 ? 3.902 -20.024 -3.281 1.00 72.94 161 LEU A CA 1
ATOM 1269 C C . LEU A 1 161 ? 3.829 -19.021 -4.432 1.00 72.94 161 LEU A C 1
ATOM 1271 O O . LEU A 1 161 ? 2.753 -18.816 -4.997 1.00 72.94 161 LEU A O 1
ATOM 1275 N N . PRO A 1 162 ? 4.941 -18.375 -4.808 1.00 71.19 162 PRO A N 1
ATOM 1276 C CA . PRO A 1 162 ? 4.857 -17.119 -5.533 1.00 71.19 162 PRO A CA 1
ATOM 1277 C C . PRO A 1 162 ? 4.598 -17.300 -7.036 1.00 71.19 162 PRO A C 1
ATOM 1279 O O . PRO A 1 162 ? 4.651 -16.326 -7.773 1.00 71.19 162 PRO A O 1
ATOM 1282 N N . SER A 1 163 ? 4.277 -18.514 -7.509 1.00 80.00 163 SER A N 1
ATOM 1283 C CA . SER A 1 163 ? 4.046 -18.818 -8.928 1.00 80.00 163 SER A CA 1
ATOM 1284 C C . SER A 1 163 ? 3.070 -17.819 -9.576 1.00 80.00 163 SER A C 1
ATOM 1286 O O . SER A 1 163 ? 1.957 -17.666 -9.072 1.00 80.00 163 SER A O 1
ATOM 1288 N N . PRO A 1 164 ? 3.426 -17.186 -10.714 1.00 80.12 164 PRO A N 1
ATOM 1289 C CA . PRO A 1 164 ? 4.566 -17.504 -11.588 1.00 80.12 164 PRO A CA 1
ATOM 1290 C C . PRO A 1 164 ? 5.906 -16.872 -11.176 1.00 80.12 164 PRO A C 1
ATOM 1292 O O . PRO A 1 164 ? 6.922 -17.130 -11.818 1.00 80.12 164 PRO A O 1
ATOM 1295 N N . LEU A 1 165 ? 5.926 -16.033 -10.142 1.00 80.00 165 LEU A N 1
ATOM 1296 C CA . LEU A 1 165 ? 7.144 -15.424 -9.628 1.00 80.00 165 LEU A CA 1
ATOM 1297 C C . LEU A 1 165 ? 8.049 -16.481 -8.984 1.00 80.00 165 LEU A C 1
ATOM 1299 O O . LEU A 1 165 ? 7.611 -17.442 -8.354 1.00 80.00 165 LEU A O 1
ATOM 1303 N N . THR A 1 166 ? 9.346 -16.267 -9.139 1.00 74.44 166 THR A N 1
ATOM 1304 C CA . THR A 1 166 ? 10.418 -17.054 -8.524 1.00 74.44 166 THR A CA 1
ATOM 1305 C C . THR A 1 166 ? 10.966 -16.378 -7.273 1.00 74.44 166 THR A C 1
ATOM 1307 O O . THR A 1 166 ? 11.560 -17.020 -6.409 1.00 74.44 166 THR A O 1
ATOM 1310 N N . LYS A 1 167 ? 10.757 -15.066 -7.184 1.00 76.38 167 LYS A N 1
ATOM 1311 C CA . LYS A 1 167 ? 10.959 -14.226 -6.009 1.00 76.38 167 LYS A CA 1
ATOM 1312 C C . LYS A 1 167 ? 9.815 -13.238 -5.984 1.00 76.38 167 LYS A C 1
ATOM 1314 O O . LYS A 1 167 ? 9.514 -12.684 -7.040 1.00 76.38 167 LYS A O 1
ATOM 1319 N N . SER A 1 168 ? 9.241 -12.992 -4.823 1.00 80.75 168 SER A N 1
ATOM 1320 C CA . SER A 1 168 ? 8.137 -12.058 -4.666 1.00 80.75 168 SER A CA 1
ATOM 1321 C C . SER A 1 168 ? 8.402 -11.091 -3.523 1.00 80.75 168 SER A C 1
ATOM 1323 O O . SER A 1 168 ? 9.274 -11.329 -2.687 1.00 80.75 168 SER A O 1
ATOM 1325 N N . ALA A 1 169 ? 7.675 -9.985 -3.564 1.00 82.75 169 ALA A N 1
ATOM 1326 C CA . ALA A 1 169 ? 7.559 -9.009 -2.511 1.00 82.75 169 ALA A CA 1
ATOM 1327 C C . ALA A 1 169 ? 6.107 -8.532 -2.456 1.00 82.75 169 ALA A C 1
ATOM 1329 O O . ALA A 1 169 ? 5.541 -8.098 -3.476 1.00 82.75 169 ALA A O 1
ATOM 1330 N N . ILE A 1 170 ? 5.521 -8.615 -1.267 1.00 84.06 170 ILE A N 1
ATOM 1331 C CA . ILE A 1 170 ? 4.219 -8.037 -0.945 1.00 84.06 170 ILE A CA 1
ATOM 1332 C C . ILE A 1 170 ? 4.370 -6.651 -0.319 1.00 84.06 170 ILE A C 1
ATOM 1334 O O . ILE A 1 170 ? 5.181 -6.431 0.576 1.00 84.06 170 ILE A O 1
ATOM 1338 N N . HIS A 1 171 ? 3.574 -5.707 -0.812 1.00 81.25 171 HIS A N 1
ATOM 1339 C CA . HIS A 1 171 ? 3.670 -4.287 -0.459 1.00 81.25 171 HIS A CA 1
ATOM 1340 C C . HIS A 1 171 ? 2.316 -3.569 -0.447 1.00 81.25 171 HIS A C 1
ATOM 1342 O O . HIS A 1 171 ? 2.259 -2.341 -0.497 1.00 81.25 171 HIS A O 1
ATOM 1348 N N . ALA A 1 172 ? 1.231 -4.329 -0.517 1.00 81.62 172 ALA A N 1
ATOM 1349 C CA . ALA A 1 172 ? -0.104 -3.781 -0.592 1.00 81.62 172 ALA A CA 1
ATOM 1350 C C . ALA A 1 172 ? -1.107 -4.776 -0.005 1.00 81.62 172 ALA A C 1
ATOM 1352 O O . ALA A 1 172 ? -0.870 -5.990 -0.066 1.00 81.62 172 ALA A O 1
ATOM 1353 N N . PRO A 1 173 ? -2.236 -4.270 0.518 1.00 86.88 173 PRO A N 1
ATOM 1354 C CA . PRO A 1 173 ? -3.239 -5.103 1.155 1.00 86.88 173 PRO A CA 1
ATOM 1355 C C . PRO A 1 173 ? -3.883 -6.074 0.160 1.00 86.88 173 PRO A C 1
ATOM 1357 O O . PRO A 1 173 ? -4.044 -5.776 -1.029 1.00 86.88 173 PRO A O 1
ATOM 1360 N N . MET A 1 174 ? -4.299 -7.234 0.669 1.00 91.81 174 MET A N 1
ATOM 1361 C CA . MET A 1 174 ? -5.155 -8.156 -0.078 1.00 91.81 174 MET A CA 1
ATOM 1362 C C . MET A 1 174 ? -6.601 -7.652 -0.116 1.00 91.81 174 MET A C 1
ATOM 1364 O O . MET A 1 174 ? -7.028 -6.853 0.718 1.00 91.81 174 MET A O 1
ATOM 1368 N N . ILE A 1 175 ? -7.385 -8.204 -1.036 1.00 93.44 175 ILE A N 1
ATOM 1369 C CA . ILE A 1 175 ? -8.843 -8.050 -1.062 1.00 93.44 175 ILE A CA 1
ATOM 1370 C C . ILE A 1 175 ? -9.526 -9.418 -1.038 1.00 93.44 175 ILE A C 1
ATOM 1372 O O . ILE A 1 175 ? -8.948 -10.420 -1.455 1.00 93.44 175 ILE A O 1
ATOM 1376 N N . GLU A 1 176 ? -10.767 -9.455 -0.565 1.00 94.44 176 GLU A N 1
ATOM 1377 C CA . GLU A 1 176 ? -11.623 -10.643 -0.575 1.00 94.44 176 GLU A CA 1
ATOM 1378 C C . GLU A 1 176 ? -12.689 -10.503 -1.669 1.00 94.44 176 GLU A C 1
ATOM 1380 O O . GLU A 1 176 ? -13.374 -9.481 -1.768 1.00 94.44 176 GLU A O 1
ATOM 1385 N N . LEU A 1 177 ? -12.811 -11.526 -2.513 1.00 95.00 177 LEU A N 1
ATOM 1386 C CA . LEU A 1 177 ? -13.838 -11.622 -3.545 1.00 95.00 177 LEU A CA 1
ATOM 1387 C C . LEU A 1 177 ? -15.184 -12.076 -2.951 1.00 95.00 177 LEU A C 1
ATOM 1389 O O . LEU A 1 177 ? -15.210 -12.700 -1.889 1.00 95.00 177 LEU A O 1
ATOM 1393 N N . PRO A 1 178 ? -16.322 -11.833 -3.636 1.00 93.06 178 PRO A N 1
ATOM 1394 C CA . PRO A 1 178 ? -17.644 -12.230 -3.138 1.00 93.06 178 PRO A CA 1
ATOM 1395 C C . PRO A 1 178 ? -17.819 -13.733 -2.871 1.00 93.06 178 PRO A C 1
ATOM 1397 O O . PRO A 1 178 ? -18.688 -14.118 -2.093 1.00 93.06 178 PRO A O 1
ATOM 1400 N N . ASP A 1 179 ? -17.024 -14.581 -3.524 1.00 93.25 179 ASP A N 1
ATOM 1401 C CA . ASP A 1 179 ? -17.013 -16.034 -3.332 1.00 93.25 179 ASP A CA 1
ATOM 1402 C C . ASP A 1 179 ? -16.074 -16.499 -2.199 1.00 93.25 179 ASP A C 1
ATOM 1404 O O . ASP A 1 179 ? -15.962 -17.698 -1.942 1.00 93.25 179 ASP A O 1
ATOM 1408 N N . GLY A 1 180 ? -15.427 -15.561 -1.498 1.00 93.62 180 GLY A N 1
ATOM 1409 C CA . GLY A 1 180 ? -14.513 -15.816 -0.385 1.00 93.62 180 GLY A CA 1
ATOM 1410 C C . GLY A 1 180 ? -13.070 -16.117 -0.800 1.00 93.62 180 GLY A C 1
ATOM 1411 O O . GLY A 1 180 ? -12.248 -16.427 0.065 1.00 93.62 180 GLY A O 1
ATOM 1412 N N . ILE A 1 181 ? -12.734 -16.041 -2.094 1.00 95.25 181 ILE A N 1
ATOM 1413 C CA . ILE A 1 181 ? -11.341 -16.126 -2.548 1.00 95.25 181 ILE A CA 1
ATOM 1414 C C . ILE A 1 181 ? -10.594 -14.857 -2.129 1.00 95.25 181 ILE A C 1
ATOM 1416 O O . ILE A 1 181 ? -11.070 -13.742 -2.340 1.00 95.25 181 ILE A O 1
ATOM 1420 N N . LEU A 1 182 ? -9.389 -15.017 -1.583 1.00 94.25 182 LEU A N 1
ATOM 1421 C CA . LEU A 1 182 ? -8.514 -13.889 -1.255 1.00 94.25 182 LEU A CA 1
ATOM 1422 C C . LEU A 1 182 ? -7.547 -13.618 -2.405 1.00 94.25 182 LEU A C 1
ATOM 1424 O O . LEU A 1 182 ? -6.990 -14.560 -2.967 1.00 94.25 182 LEU A O 1
ATOM 1428 N N . LEU A 1 183 ? -7.312 -12.345 -2.718 1.00 94.12 183 LEU A N 1
ATOM 1429 C CA . LEU A 1 183 ? -6.377 -11.889 -3.744 1.00 94.12 183 LEU A CA 1
ATOM 1430 C C . LEU A 1 183 ? -5.288 -11.014 -3.136 1.00 94.12 183 LEU A C 1
ATOM 1432 O O . LEU A 1 183 ? -5.586 -9.938 -2.624 1.00 94.12 183 LEU A O 1
ATOM 1436 N N . ALA A 1 184 ? -4.032 -11.441 -3.256 1.00 92.50 184 ALA A N 1
ATOM 1437 C CA . ALA A 1 184 ? -2.873 -10.684 -2.794 1.00 92.50 184 ALA A CA 1
ATOM 1438 C C . ALA A 1 184 ? -2.028 -10.195 -3.988 1.00 92.50 184 ALA A C 1
ATOM 1440 O O . ALA A 1 184 ? -1.591 -11.017 -4.804 1.00 92.50 184 ALA A O 1
ATOM 1441 N N . PRO A 1 185 ? -1.792 -8.878 -4.127 1.00 92.19 185 PRO A N 1
ATOM 1442 C CA . PRO A 1 185 ? -0.901 -8.340 -5.148 1.00 92.19 185 PRO A CA 1
ATOM 1443 C C . PRO A 1 185 ? 0.569 -8.566 -4.766 1.00 92.19 185 PRO A C 1
ATOM 1445 O O . PRO A 1 185 ? 1.018 -8.165 -3.695 1.00 92.19 185 PRO A O 1
ATOM 1448 N N . LEU A 1 186 ? 1.344 -9.155 -5.676 1.00 89.56 186 LEU A N 1
ATOM 1449 C CA . LEU A 1 186 ? 2.780 -9.400 -5.507 1.00 89.56 186 LEU A CA 1
ATOM 1450 C C . LEU A 1 186 ? 3.559 -8.831 -6.686 1.00 89.56 186 LEU A C 1
ATOM 1452 O O . LEU A 1 186 ? 3.110 -8.902 -7.828 1.00 89.56 186 LEU A O 1
ATOM 1456 N N . CYS A 1 187 ? 4.759 -8.331 -6.436 1.00 88.56 187 CYS A N 1
ATOM 1457 C CA . CYS A 1 187 ? 5.717 -8.013 -7.493 1.00 88.56 187 CYS A CA 1
ATOM 1458 C C . CYS A 1 187 ? 6.993 -8.822 -7.296 1.00 88.56 187 CYS A C 1
ATOM 1460 O O . CYS A 1 187 ? 7.247 -9.305 -6.199 1.00 88.56 187 CYS A O 1
ATOM 1462 N N . GLY A 1 188 ? 7.793 -9.005 -8.339 1.00 84.31 188 GLY A N 1
ATOM 1463 C CA . GLY A 1 188 ? 9.060 -9.710 -8.188 1.00 84.31 188 GLY A CA 1
ATOM 1464 C C . GLY A 1 188 ? 9.595 -10.256 -9.496 1.00 84.31 188 GLY A C 1
ATOM 1465 O O . GLY A 1 188 ? 9.212 -9.788 -10.558 1.00 84.31 188 GLY A O 1
ATOM 1466 N N . GLY A 1 189 ? 10.499 -11.232 -9.439 1.00 80.56 189 GLY A N 1
ATOM 1467 C CA . GLY A 1 189 ? 11.167 -11.780 -10.625 1.00 80.56 189 GLY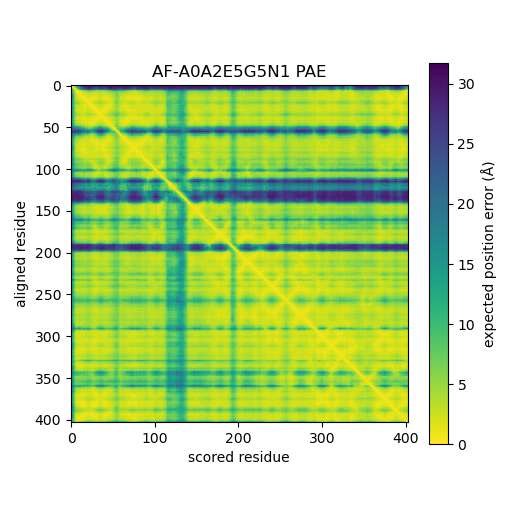 A CA 1
ATOM 1468 C C . GLY A 1 189 ? 10.494 -13.036 -11.178 1.00 80.56 189 GLY A C 1
ATOM 1469 O O . GLY A 1 189 ? 10.000 -13.851 -10.407 1.00 80.56 189 GLY A O 1
ATOM 1470 N N . LEU A 1 190 ? 10.539 -13.234 -12.502 1.00 77.50 190 LEU A N 1
ATOM 1471 C CA . LEU A 1 190 ? 10.095 -14.479 -13.163 1.00 77.50 190 LEU A CA 1
ATOM 1472 C C . LEU A 1 190 ? 11.199 -15.540 -13.331 1.00 77.50 190 LEU A C 1
ATOM 1474 O O . LEU A 1 190 ? 10.896 -16.675 -13.686 1.00 77.50 190 LEU A O 1
ATOM 1478 N N . SER A 1 191 ? 12.477 -15.205 -13.114 1.00 63.97 191 SER A N 1
ATOM 1479 C CA . SER A 1 191 ? 13.594 -16.111 -13.425 1.00 63.97 191 SER A CA 1
ATOM 1480 C C . SER A 1 191 ? 14.512 -16.362 -12.228 1.00 63.97 191 SER A C 1
ATOM 1482 O O . SER A 1 191 ? 14.897 -15.444 -11.502 1.00 63.97 191 SER A O 1
ATOM 1484 N N . PHE A 1 192 ? 14.867 -17.632 -12.004 1.00 50.03 192 PHE A N 1
ATOM 1485 C CA . PHE A 1 192 ? 15.837 -18.062 -10.984 1.00 50.03 192 PHE A CA 1
ATOM 1486 C C . PHE A 1 192 ? 17.291 -17.993 -11.473 1.00 50.03 192 PHE A C 1
ATOM 1488 O O . PHE A 1 192 ? 18.218 -18.062 -10.664 1.00 50.03 192 PHE A O 1
ATOM 1495 N N . ARG A 1 193 ? 17.531 -17.883 -12.787 1.00 43.09 193 ARG A N 1
ATOM 1496 C CA . ARG A 1 193 ? 18.888 -17.949 -13.339 1.00 43.09 193 ARG A CA 1
ATOM 1497 C C . ARG A 1 193 ? 19.452 -16.551 -13.549 1.00 43.09 193 ARG A C 1
ATOM 1499 O O . ARG A 1 193 ? 19.063 -15.837 -14.463 1.00 43.09 193 ARG A O 1
ATOM 1506 N N . HIS A 1 194 ? 20.468 -16.217 -12.754 1.00 45.66 194 HIS A N 1
ATOM 1507 C CA . HIS A 1 194 ? 21.300 -15.011 -12.891 1.00 45.66 194 HIS A CA 1
ATOM 1508 C C . HIS A 1 194 ? 21.918 -14.839 -14.302 1.00 45.66 194 HIS A C 1
ATOM 1510 O O . HIS A 1 194 ? 22.463 -13.784 -14.607 1.00 45.66 194 HIS A O 1
ATOM 1516 N N . SER A 1 195 ? 21.859 -15.880 -15.146 1.00 44.12 195 SER A N 1
ATOM 1517 C CA . SER A 1 195 ? 22.407 -15.939 -16.504 1.00 44.12 195 SER A CA 1
ATOM 1518 C C . SER A 1 195 ? 21.469 -15.445 -17.612 1.00 44.12 195 SER A C 1
ATOM 1520 O O . SER A 1 195 ? 21.895 -15.407 -18.764 1.00 44.12 195 SER A O 1
ATOM 1522 N N . GLU A 1 196 ? 20.205 -15.119 -17.328 1.00 47.81 196 GLU A N 1
ATOM 1523 C CA . GLU A 1 196 ? 19.325 -14.518 -18.338 1.00 47.81 196 GLU A CA 1
ATOM 1524 C C . GLU A 1 196 ? 19.587 -13.012 -18.443 1.00 47.81 196 GLU A C 1
ATOM 1526 O O . GLU A 1 196 ? 19.601 -12.290 -17.448 1.00 47.81 196 GLU A O 1
ATOM 1531 N N . GLN A 1 197 ? 19.823 -12.533 -19.668 1.00 49.78 197 GLN A N 1
ATOM 1532 C CA . GLN A 1 197 ? 20.185 -11.136 -19.945 1.00 49.78 197 GLN A CA 1
ATOM 1533 C C . GLN A 1 197 ? 19.064 -10.134 -19.615 1.00 49.78 197 GLN A C 1
ATOM 1535 O O . GLN A 1 197 ? 19.337 -8.941 -19.501 1.00 49.78 197 GLN A O 1
ATOM 1540 N N . VAL A 1 198 ? 17.820 -10.601 -19.455 1.00 55.50 198 VAL A N 1
ATOM 1541 C CA . VAL A 1 198 ? 16.640 -9.767 -19.200 1.00 55.50 198 VAL A CA 1
ATOM 1542 C C . VAL A 1 198 ? 15.997 -10.184 -17.878 1.00 55.50 198 VAL A C 1
ATOM 1544 O O . VAL A 1 198 ? 15.346 -11.220 -17.792 1.00 55.50 198 VAL A O 1
ATOM 1547 N N . GLN A 1 199 ? 16.168 -9.367 -16.837 1.00 69.88 199 GLN A N 1
ATOM 1548 C CA . GLN A 1 199 ? 15.492 -9.564 -15.552 1.00 69.88 199 GLN A CA 1
ATOM 1549 C C . GLN A 1 199 ? 14.113 -8.905 -15.587 1.00 69.88 199 GLN A C 1
ATOM 1551 O O . GLN A 1 199 ? 13.975 -7.710 -15.329 1.00 69.88 199 GLN A O 1
ATOM 1556 N N . GLN A 1 200 ? 13.097 -9.693 -15.929 1.00 84.81 200 GLN A N 1
ATOM 1557 C CA . GLN A 1 200 ? 11.704 -9.257 -15.921 1.00 84.81 200 GLN A CA 1
ATOM 1558 C C . GLN A 1 200 ? 11.178 -9.129 -14.490 1.00 84.81 200 GLN A C 1
ATOM 1560 O O . GLN A 1 200 ? 11.414 -10.015 -13.665 1.00 84.81 200 GLN A O 1
ATOM 1565 N N . HIS A 1 201 ? 10.449 -8.041 -14.228 1.00 88.00 201 HIS A N 1
ATOM 1566 C CA . HIS A 1 201 ? 9.867 -7.748 -12.922 1.00 88.00 201 HIS A CA 1
ATOM 1567 C C . HIS A 1 201 ? 8.374 -7.401 -13.041 1.00 88.00 201 HIS A C 1
ATOM 1569 O O . HIS A 1 201 ? 8.021 -6.214 -13.062 1.00 88.00 201 HIS A O 1
ATOM 1575 N N . PRO A 1 202 ? 7.496 -8.402 -13.235 1.00 91.94 202 PRO A N 1
ATOM 1576 C CA . PRO A 1 202 ? 6.071 -8.148 -13.347 1.00 91.94 202 PRO A CA 1
ATOM 1577 C C . PRO A 1 202 ? 5.424 -7.789 -12.012 1.00 91.94 202 PRO A C 1
ATOM 1579 O O . PRO A 1 202 ? 5.903 -8.130 -10.929 1.00 91.94 202 PRO A O 1
ATOM 1582 N N . GLN A 1 203 ? 4.247 -7.192 -12.146 1.00 93.38 203 GLN A N 1
ATOM 1583 C CA . GLN A 1 203 ? 3.229 -7.178 -11.114 1.00 93.38 203 GLN A CA 1
ATOM 1584 C C . GLN A 1 203 ? 2.264 -8.341 -11.366 1.00 93.38 203 GLN A C 1
ATOM 1586 O O . GLN A 1 203 ? 1.801 -8.536 -12.492 1.00 93.38 203 GLN A O 1
ATOM 1591 N N . CYS A 1 204 ? 1.947 -9.096 -10.321 1.00 93.88 204 CYS A N 1
ATOM 1592 C CA . CYS A 1 204 ? 1.046 -10.242 -10.334 1.00 93.88 204 CYS A CA 1
ATOM 1593 C C . CYS A 1 204 ? -0.006 -10.124 -9.223 1.00 93.88 204 CYS A C 1
ATOM 1595 O O . CYS A 1 204 ? 0.100 -9.296 -8.316 1.00 93.88 204 CYS A O 1
ATOM 1597 N N . VAL A 1 205 ? -1.004 -10.998 -9.288 1.00 94.00 205 VAL A N 1
ATOM 1598 C CA . VAL A 1 205 ? -1.907 -11.319 -8.180 1.00 94.00 205 VAL A CA 1
ATOM 1599 C C . VAL A 1 205 ? -1.865 -12.825 -7.937 1.00 94.00 205 VAL A C 1
ATOM 1601 O O . VAL A 1 205 ? -1.863 -13.591 -8.899 1.00 94.00 205 VAL A O 1
ATOM 1604 N N . VAL A 1 206 ? -1.826 -13.241 -6.672 1.00 93.00 206 VAL A N 1
ATOM 1605 C CA . VAL A 1 206 ? -1.985 -14.639 -6.236 1.00 93.00 206 VAL A CA 1
ATOM 1606 C C . VAL A 1 206 ? -3.268 -14.803 -5.430 1.00 93.00 206 VAL A C 1
ATOM 1608 O O . VAL A 1 206 ? -3.826 -13.833 -4.917 1.00 93.00 206 VAL A O 1
ATOM 1611 N N . ARG A 1 207 ? -3.740 -16.043 -5.330 1.00 93.38 207 ARG A N 1
ATOM 1612 C CA . ARG A 1 207 ? -5.031 -16.418 -4.761 1.00 93.38 207 ARG A CA 1
ATOM 1613 C C . ARG A 1 207 ? -4.861 -17.312 -3.554 1.00 93.38 207 ARG A C 1
ATOM 1615 O O . ARG A 1 207 ? -3.986 -18.176 -3.546 1.00 93.38 207 ARG A O 1
ATOM 1622 N N . SER A 1 208 ? -5.771 -17.171 -2.602 1.00 93.06 208 SER A N 1
ATOM 1623 C CA . SER A 1 208 ? -6.031 -18.192 -1.597 1.00 93.06 208 SER A CA 1
ATOM 1624 C C . SER A 1 208 ? -7.471 -18.679 -1.697 1.00 93.06 208 SER A C 1
ATOM 1626 O O . SER A 1 208 ? -8.412 -17.886 -1.670 1.00 93.06 208 SER A O 1
ATOM 1628 N N . HIS A 1 209 ? -7.630 -20.000 -1.784 1.00 93.38 209 HIS A N 1
ATOM 1629 C CA . HIS A 1 209 ? -8.927 -20.685 -1.816 1.00 93.38 209 HIS A CA 1
ATOM 1630 C C . HIS A 1 209 ? -9.318 -21.279 -0.455 1.00 93.38 209 HIS A C 1
ATOM 1632 O O . HIS A 1 209 ? -10.358 -21.921 -0.326 1.00 93.38 209 HIS A O 1
ATOM 1638 N N . ASP A 1 210 ? -8.474 -21.104 0.562 1.00 91.19 210 ASP A N 1
ATOM 1639 C CA . ASP A 1 210 ? -8.584 -21.759 1.865 1.00 91.19 210 ASP A CA 1
ATOM 1640 C C . ASP A 1 210 ? -8.410 -20.772 3.031 1.00 91.19 210 ASP A C 1
ATOM 1642 O O . ASP A 1 210 ? -7.931 -21.140 4.108 1.00 91.19 210 ASP A O 1
ATOM 1646 N N . ARG A 1 211 ? -8.866 -19.525 2.824 1.00 88.38 211 ARG A N 1
ATOM 1647 C CA . ARG A 1 211 ? -8.855 -18.436 3.819 1.00 88.38 211 ARG A CA 1
ATOM 1648 C C . ARG A 1 211 ? -7.437 -18.091 4.289 1.00 88.38 211 ARG A C 1
ATOM 1650 O O . ARG A 1 211 ? -7.160 -18.027 5.485 1.00 88.38 211 ARG A O 1
ATOM 1657 N N . GLY A 1 212 ? -6.525 -17.928 3.337 1.00 87.88 212 GLY A N 1
ATOM 1658 C CA . GLY A 1 212 ? -5.161 -17.446 3.543 1.00 87.88 212 GLY A CA 1
ATOM 1659 C C . GLY A 1 212 ? -4.167 -18.484 4.056 1.00 87.88 212 GLY A C 1
ATOM 1660 O O . GLY A 1 212 ? -3.069 -18.089 4.444 1.00 87.88 212 GLY A O 1
ATOM 1661 N N . LYS A 1 213 ? -4.528 -19.777 4.108 1.00 85.00 213 LYS A N 1
ATOM 1662 C CA . LYS A 1 213 ? -3.612 -20.841 4.565 1.00 85.00 213 LYS A CA 1
ATOM 1663 C C . LYS A 1 213 ? -2.582 -21.185 3.501 1.00 85.00 213 LYS A C 1
ATOM 1665 O O . LYS A 1 213 ? -1.429 -21.451 3.822 1.00 85.00 213 LYS A O 1
ATOM 1670 N N . THR A 1 214 ? -3.006 -21.207 2.243 1.00 86.19 214 THR A N 1
ATOM 1671 C CA . THR A 1 214 ? -2.133 -21.403 1.093 1.00 86.19 214 THR A CA 1
ATOM 1672 C C . THR A 1 214 ? -2.402 -20.336 0.044 1.00 86.19 214 THR A C 1
ATOM 1674 O O . THR A 1 214 ? -3.519 -19.830 -0.091 1.00 86.19 214 THR A O 1
ATOM 1677 N N . TRP A 1 215 ? -1.347 -19.984 -0.688 1.00 87.81 215 TRP A N 1
ATOM 1678 C CA . TRP A 1 215 ? -1.356 -18.948 -1.714 1.00 87.81 215 TRP A CA 1
ATOM 1679 C C . TRP A 1 215 ? -0.728 -19.494 -2.990 1.00 87.81 215 TRP A C 1
ATOM 1681 O O . TRP A 1 215 ? 0.303 -20.156 -2.914 1.00 87.81 215 TRP A O 1
ATOM 1691 N N . GLY A 1 216 ? -1.337 -19.234 -4.144 1.00 87.25 216 GLY A N 1
ATOM 1692 C CA . GLY A 1 216 ? -0.880 -19.713 -5.451 1.00 87.25 216 GLY A CA 1
ATOM 1693 C C . GLY A 1 216 ? -1.797 -19.237 -6.579 1.00 87.25 216 GLY A C 1
ATOM 1694 O O . GLY A 1 216 ? -2.394 -18.174 -6.462 1.00 87.25 216 GLY A O 1
ATOM 1695 N N . ASP A 1 217 ? -1.918 -20.008 -7.667 1.00 91.31 217 ASP A N 1
ATOM 1696 C CA . ASP A 1 217 ? -2.800 -19.690 -8.815 1.00 91.31 217 ASP A CA 1
ATOM 1697 C C . ASP A 1 217 ? -2.630 -18.240 -9.317 1.00 91.31 217 ASP A C 1
ATOM 1699 O O . ASP A 1 217 ? -3.578 -17.451 -9.365 1.00 91.31 217 ASP A O 1
ATOM 1703 N N . GLY A 1 218 ? -1.380 -17.855 -9.595 1.00 92.19 218 GLY A N 1
ATOM 1704 C CA . GLY A 1 218 ? -1.034 -16.480 -9.930 1.00 92.19 218 GLY A CA 1
ATOM 1705 C C . GLY A 1 218 ? -1.303 -16.090 -11.383 1.00 92.19 218 GLY A C 1
ATOM 1706 O O . GLY A 1 218 ? -1.100 -16.876 -12.310 1.00 92.19 218 GLY A O 1
ATOM 1707 N N . SER A 1 219 ? -1.688 -14.831 -11.585 1.00 94.81 219 SER A N 1
ATOM 1708 C CA . SER A 1 219 ? -1.849 -14.191 -12.895 1.00 94.81 219 SER A CA 1
ATOM 1709 C C . SER A 1 219 ? -1.051 -12.888 -12.964 1.00 94.81 219 SER A C 1
ATOM 1711 O O . SER A 1 219 ? -0.899 -12.171 -11.974 1.00 94.81 219 SER A O 1
ATOM 1713 N N . ILE A 1 220 ? -0.515 -12.587 -14.147 1.00 95.31 220 ILE A N 1
ATOM 1714 C CA . ILE A 1 220 ? 0.271 -11.375 -14.400 1.00 95.31 220 ILE A CA 1
ATOM 1715 C C . ILE A 1 220 ? -0.684 -10.211 -14.678 1.00 95.31 220 ILE A C 1
ATOM 1717 O O . ILE A 1 220 ? -1.509 -10.296 -15.585 1.00 95.31 220 ILE A O 1
ATOM 1721 N N . ILE A 1 221 ? -0.532 -9.124 -13.921 1.00 95.94 221 ILE A N 1
ATOM 1722 C CA . ILE A 1 221 ? -1.237 -7.853 -14.132 1.00 95.94 221 ILE A CA 1
ATOM 1723 C C . ILE A 1 221 ? -0.499 -7.022 -15.184 1.00 95.94 221 ILE A C 1
ATOM 1725 O O . ILE A 1 221 ? -1.098 -6.521 -16.132 1.00 95.94 221 ILE A O 1
ATOM 1729 N N . ALA A 1 222 ? 0.819 -6.882 -15.023 1.00 95.75 222 ALA A N 1
ATOM 1730 C CA . ALA A 1 222 ? 1.657 -6.083 -15.906 1.00 95.75 222 ALA A CA 1
ATOM 1731 C C . ALA A 1 222 ? 3.045 -6.700 -16.049 1.00 95.75 222 ALA A C 1
ATOM 1733 O O . ALA A 1 222 ? 3.657 -7.115 -15.064 1.00 95.75 222 ALA A O 1
ATOM 1734 N N . LEU A 1 223 ? 3.554 -6.724 -17.279 1.00 93.81 223 LEU A N 1
ATOM 1735 C CA . LEU A 1 223 ? 4.884 -7.215 -17.611 1.00 93.81 223 LEU A CA 1
ATOM 1736 C C . LEU A 1 223 ? 5.448 -6.408 -18.777 1.00 93.81 223 LEU A C 1
ATOM 1738 O O . LEU A 1 223 ? 4.854 -6.361 -19.852 1.00 93.81 223 LEU A O 1
ATOM 1742 N N . ASP A 1 224 ? 6.633 -5.836 -18.587 1.00 91.75 224 ASP A N 1
ATOM 1743 C CA . ASP A 1 224 ? 7.455 -5.385 -19.702 1.00 91.75 224 ASP A CA 1
ATOM 1744 C C . ASP A 1 224 ? 8.355 -6.539 -20.145 1.00 91.75 224 ASP A C 1
ATOM 1746 O O . ASP A 1 224 ? 9.302 -6.928 -19.456 1.00 91.75 224 ASP A O 1
ATOM 1750 N N . THR A 1 225 ? 8.074 -7.081 -21.327 1.00 88.31 225 THR A N 1
ATOM 1751 C CA . THR A 1 225 ? 8.835 -8.201 -21.884 1.00 88.31 225 THR A CA 1
ATOM 1752 C C . THR A 1 225 ? 10.279 -7.830 -22.217 1.00 88.31 225 THR A C 1
ATOM 1754 O O . THR A 1 225 ? 11.117 -8.726 -22.315 1.00 88.31 225 THR A O 1
ATOM 1757 N N . THR A 1 226 ? 10.592 -6.536 -22.374 1.00 87.62 226 THR A N 1
ATOM 1758 C CA . THR A 1 226 ? 11.959 -6.054 -22.631 1.00 87.62 226 THR A CA 1
ATOM 1759 C C . THR A 1 226 ? 12.821 -5.987 -21.367 1.00 87.62 226 THR A C 1
ATOM 1761 O O . THR A 1 226 ? 14.044 -5.906 -21.477 1.00 87.62 226 THR A O 1
ATOM 1764 N N . GLY A 1 227 ? 12.196 -6.027 -20.183 1.00 83.06 227 GLY A N 1
ATOM 1765 C CA . GLY A 1 227 ? 12.843 -5.937 -18.870 1.00 83.06 227 GLY A CA 1
ATOM 1766 C C . GLY A 1 227 ? 13.459 -4.576 -18.537 1.00 83.06 227 GLY A C 1
ATOM 1767 O O . GLY A 1 227 ? 14.261 -4.494 -17.606 1.00 83.06 227 GLY A O 1
ATOM 1768 N N . LYS A 1 228 ? 13.120 -3.515 -19.279 1.00 86.38 228 LYS A N 1
ATOM 1769 C CA . LYS A 1 228 ? 13.565 -2.146 -18.974 1.00 86.38 228 LYS A CA 1
ATOM 1770 C C . LYS A 1 228 ? 12.758 -1.545 -17.834 1.00 86.38 228 LYS A C 1
ATOM 1772 O O . LYS A 1 228 ? 13.324 -0.908 -16.946 1.00 86.38 228 LYS A O 1
ATOM 1777 N N . ARG A 1 229 ? 11.449 -1.776 -17.867 1.00 90.94 229 ARG A N 1
ATOM 1778 C CA . ARG A 1 229 ? 10.491 -1.313 -16.876 1.00 90.94 229 ARG A CA 1
ATOM 1779 C C . ARG A 1 229 ? 10.173 -2.420 -15.889 1.00 90.94 229 ARG A C 1
ATOM 1781 O O . ARG A 1 229 ? 9.952 -3.574 -16.256 1.00 90.94 229 ARG A O 1
ATOM 1788 N N . ARG A 1 230 ? 10.128 -2.045 -14.619 1.00 90.38 230 ARG A N 1
ATOM 1789 C CA . ARG A 1 230 ? 9.747 -2.923 -13.515 1.00 90.38 230 ARG A CA 1
ATOM 1790 C C . ARG A 1 230 ? 8.459 -2.407 -12.910 1.00 90.38 230 ARG A C 1
ATOM 1792 O O . ARG A 1 230 ? 8.362 -1.207 -12.680 1.00 90.38 230 ARG A O 1
ATOM 1799 N N . TYR A 1 231 ? 7.490 -3.287 -12.691 1.00 92.31 231 TYR A N 1
ATOM 1800 C CA . TYR A 1 231 ? 6.213 -2.941 -12.067 1.00 92.31 231 TYR A CA 1
ATOM 1801 C C . TYR A 1 231 ? 6.205 -3.389 -10.609 1.00 92.31 231 TYR A C 1
ATOM 1803 O O . TYR A 1 231 ? 6.735 -4.456 -10.288 1.00 92.31 231 TYR A O 1
ATOM 1811 N N . HIS A 1 232 ? 5.625 -2.559 -9.747 1.00 89.06 232 HIS A N 1
ATOM 1812 C CA . HIS A 1 232 ? 5.740 -2.679 -8.301 1.00 89.06 232 HIS A CA 1
ATOM 1813 C C . HIS A 1 232 ? 4.471 -2.182 -7.583 1.00 89.06 232 HIS A C 1
ATOM 1815 O O . HIS A 1 232 ? 3.790 -1.271 -8.060 1.00 89.06 232 HIS A O 1
ATOM 1821 N N . GLN A 1 233 ? 4.225 -2.742 -6.393 1.00 87.31 233 GLN A N 1
ATOM 1822 C CA . GLN A 1 233 ? 3.276 -2.265 -5.373 1.00 87.31 233 GLN A CA 1
ATOM 1823 C C . GLN A 1 233 ? 1.877 -1.917 -5.917 1.00 87.31 233 GLN A C 1
ATOM 1825 O O . GLN A 1 233 ? 1.473 -0.752 -5.926 1.00 87.31 233 GLN A O 1
ATOM 1830 N N . ALA A 1 234 ? 1.137 -2.926 -6.390 1.00 89.19 234 ALA A N 1
ATOM 1831 C CA . ALA A 1 234 ? -0.227 -2.706 -6.859 1.00 89.19 234 ALA A CA 1
ATOM 1832 C C . ALA A 1 234 ? -1.260 -2.617 -5.733 1.00 89.19 234 ALA A C 1
ATOM 1834 O O . ALA A 1 234 ? -1.300 -3.479 -4.865 1.00 89.19 234 ALA A O 1
ATOM 1835 N N . SER A 1 235 ? -2.170 -1.654 -5.835 1.00 93.69 235 SER A N 1
ATOM 1836 C CA . SER A 1 235 ? -3.431 -1.606 -5.095 1.00 93.69 235 SER A CA 1
ATOM 1837 C C . SER A 1 235 ? -4.553 -2.181 -5.963 1.00 93.69 235 SER A C 1
ATOM 1839 O O . SER A 1 235 ? -4.608 -1.901 -7.163 1.00 93.69 235 SER A O 1
ATOM 1841 N N . LEU A 1 236 ? -5.419 -3.006 -5.370 1.00 95.00 236 LEU A N 1
ATOM 1842 C CA . LEU A 1 236 ? -6.529 -3.677 -6.045 1.00 95.00 236 LEU A CA 1
ATOM 1843 C C . LEU A 1 236 ? -7.865 -3.149 -5.525 1.00 95.00 236 LEU A C 1
ATOM 1845 O O . LEU A 1 236 ? -8.065 -3.028 -4.319 1.00 95.00 236 LEU A O 1
ATOM 1849 N N . VAL A 1 237 ? -8.810 -2.928 -6.431 1.00 95.75 237 VAL A N 1
ATOM 1850 C CA . VAL A 1 237 ? -10.202 -2.639 -6.090 1.00 95.75 237 VAL A CA 1
ATOM 1851 C C . VAL A 1 237 ? -11.132 -3.444 -6.986 1.00 95.75 237 VAL A C 1
ATOM 1853 O O . VAL A 1 237 ? -10.860 -3.633 -8.171 1.00 95.75 237 VAL A O 1
ATOM 1856 N N . ARG A 1 238 ? -12.240 -3.919 -6.418 1.00 95.12 238 ARG A N 1
ATOM 1857 C CA . ARG A 1 238 ? -13.350 -4.503 -7.170 1.00 95.12 238 ARG A CA 1
ATOM 1858 C C . ARG A 1 238 ? -14.518 -3.525 -7.153 1.00 95.12 238 ARG A C 1
ATOM 1860 O O . ARG A 1 238 ? -14.998 -3.157 -6.083 1.00 95.12 238 ARG A O 1
ATOM 1867 N N . MET A 1 239 ? -14.944 -3.099 -8.332 1.00 95.06 239 MET A N 1
ATOM 1868 C CA . MET A 1 239 ? -16.056 -2.180 -8.532 1.00 95.06 239 MET A CA 1
ATOM 1869 C C . MET A 1 239 ? -17.406 -2.882 -8.294 1.00 95.06 239 MET A C 1
ATOM 1871 O O . MET A 1 239 ? -17.483 -4.117 -8.347 1.00 95.06 239 MET A O 1
ATOM 1875 N N . PRO A 1 240 ? -18.494 -2.127 -8.036 1.00 92.12 240 PRO A N 1
ATOM 1876 C CA . PRO A 1 240 ? -19.823 -2.701 -7.801 1.00 92.12 240 PRO A CA 1
ATOM 1877 C C . PRO A 1 240 ? -20.368 -3.556 -8.955 1.00 92.12 240 PRO A C 1
ATOM 1879 O O . PRO A 1 240 ? -21.133 -4.488 -8.715 1.00 92.12 240 PRO A O 1
ATOM 1882 N N . ASP A 1 241 ? -19.975 -3.261 -10.194 1.00 93.31 241 ASP A N 1
ATOM 1883 C CA . ASP A 1 241 ? -20.351 -4.019 -11.393 1.00 93.31 241 ASP A CA 1
ATOM 1884 C C . ASP A 1 241 ? -19.519 -5.299 -11.602 1.00 93.31 241 ASP A C 1
ATOM 1886 O O . ASP A 1 241 ? -19.837 -6.113 -12.468 1.00 93.31 241 ASP A O 1
ATOM 1890 N N . GLY A 1 242 ? -18.494 -5.512 -10.774 1.00 94.12 242 GLY A N 1
ATOM 1891 C CA . GLY A 1 242 ? -17.602 -6.662 -10.820 1.00 94.12 242 GLY A CA 1
ATOM 1892 C C . GLY A 1 242 ? -16.315 -6.452 -11.608 1.00 94.12 242 GLY A C 1
ATOM 1893 O O . GLY A 1 242 ? -15.465 -7.340 -11.565 1.00 94.12 242 GLY A O 1
ATOM 1894 N N . GLU A 1 243 ? -16.120 -5.302 -12.261 1.00 96.44 243 GLU A N 1
ATOM 1895 C CA . GLU A 1 243 ? -14.817 -4.969 -12.833 1.00 96.44 243 GLU A CA 1
ATOM 1896 C C . GLU A 1 243 ? -13.774 -4.843 -11.716 1.00 96.44 243 GLU A C 1
ATOM 1898 O O . GLU A 1 243 ? -14.002 -4.231 -10.672 1.00 96.44 243 GLU A O 1
ATOM 1903 N N . MET A 1 244 ? -12.596 -5.413 -11.935 1.00 97.38 244 MET A N 1
ATOM 1904 C CA . MET A 1 244 ? -11.439 -5.196 -11.082 1.00 97.38 244 MET A CA 1
ATOM 1905 C C . MET A 1 244 ? -10.504 -4.169 -11.700 1.00 97.38 244 MET A C 1
ATOM 1907 O O . MET A 1 244 ? -10.190 -4.234 -12.888 1.00 97.38 244 MET A O 1
ATOM 1911 N N . ILE A 1 245 ? -9.990 -3.270 -10.869 1.00 97.69 245 ILE A N 1
ATOM 1912 C CA . ILE A 1 245 ? -8.996 -2.273 -11.252 1.00 97.69 245 ILE A CA 1
ATOM 1913 C C . ILE A 1 245 ? -7.761 -2.466 -10.376 1.00 97.69 245 ILE A C 1
ATOM 1915 O O . ILE A 1 245 ? -7.858 -2.607 -9.157 1.00 97.69 245 ILE A O 1
ATOM 1919 N N . ALA A 1 246 ? -6.592 -2.464 -11.011 1.00 96.94 246 ALA A N 1
ATOM 1920 C CA . ALA A 1 246 ? -5.302 -2.468 -10.341 1.00 96.94 246 ALA A CA 1
ATOM 1921 C C . ALA A 1 246 ? -4.548 -1.187 -10.680 1.00 96.94 246 ALA A C 1
ATOM 1923 O O . ALA A 1 246 ? -4.356 -0.892 -11.860 1.00 96.94 246 ALA A O 1
ATOM 1924 N N . THR A 1 247 ? -4.068 -0.463 -9.674 1.00 95.81 247 THR A N 1
ATOM 1925 C CA . THR A 1 247 ? -3.099 0.624 -9.873 1.00 95.81 247 THR A CA 1
ATOM 1926 C C . THR A 1 247 ? -1.753 0.212 -9.339 1.00 95.81 247 THR A C 1
ATOM 1928 O O . THR A 1 247 ? -1.692 -0.343 -8.253 1.00 95.81 247 THR A O 1
ATOM 1931 N N . MET A 1 248 ? -0.682 0.502 -10.058 1.00 93.75 248 MET A N 1
ATOM 1932 C CA . MET A 1 248 ? 0.684 0.153 -9.664 1.00 93.75 248 MET A CA 1
ATOM 1933 C C . MET A 1 248 ? 1.637 1.258 -10.087 1.00 93.75 248 MET A C 1
ATOM 1935 O O . MET A 1 248 ? 1.306 2.044 -10.978 1.00 93.75 248 MET A O 1
ATOM 1939 N N . HIS A 1 249 ? 2.836 1.288 -9.517 1.00 92.31 249 HIS A N 1
ATOM 1940 C CA . HIS A 1 249 ? 3.894 2.125 -10.061 1.00 92.31 249 HIS A CA 1
ATOM 1941 C C . HIS A 1 249 ? 4.868 1.301 -10.902 1.00 92.31 249 HIS A C 1
ATOM 1943 O O . HIS A 1 249 ? 4.902 0.068 -10.854 1.00 92.31 249 HIS A O 1
ATOM 1949 N N . SER A 1 250 ? 5.673 2.001 -11.689 1.00 91.69 250 SER A N 1
ATOM 1950 C CA . SER A 1 250 ? 6.813 1.415 -12.367 1.00 91.69 250 SER A CA 1
ATOM 1951 C C . SER A 1 250 ? 8.075 2.222 -12.158 1.00 91.69 250 SER A C 1
ATOM 1953 O O . SER A 1 250 ? 8.002 3.442 -12.030 1.00 91.69 250 SER A O 1
ATOM 1955 N N . GLU A 1 251 ? 9.218 1.558 -12.276 1.00 88.75 251 GLU A N 1
ATOM 1956 C CA . GLU A 1 251 ? 10.519 2.205 -12.390 1.00 88.75 251 GLU A CA 1
ATOM 1957 C C . GLU A 1 251 ? 11.231 1.785 -13.681 1.00 88.75 251 GLU A C 1
ATOM 1959 O O . GLU A 1 251 ? 11.301 0.598 -14.015 1.00 88.75 251 GLU A O 1
ATOM 1964 N N . GLU A 1 252 ? 11.805 2.758 -14.386 1.00 89.88 252 GLU A N 1
ATOM 1965 C CA . GLU A 1 252 ? 12.720 2.535 -15.507 1.00 89.88 252 GLU A CA 1
ATOM 1966 C C . GLU A 1 252 ? 13.971 3.405 -15.337 1.00 89.88 252 GLU A C 1
ATOM 1968 O O . GLU A 1 252 ? 13.899 4.611 -15.099 1.00 89.88 252 GLU A O 1
ATOM 1973 N N . TRP A 1 253 ? 15.149 2.789 -15.438 1.00 86.25 253 TRP A N 1
ATOM 1974 C CA . TRP A 1 253 ? 16.424 3.468 -15.222 1.00 86.25 253 TRP A CA 1
ATOM 1975 C C . TRP A 1 253 ? 17.131 3.740 -16.545 1.00 86.25 253 TRP A C 1
ATOM 1977 O O . TRP A 1 253 ? 17.527 2.814 -17.252 1.00 86.25 253 TRP A O 1
ATOM 1987 N N . THR A 1 254 ? 17.380 5.015 -16.833 1.00 87.19 254 THR A N 1
ATOM 1988 C CA . THR A 1 254 ? 18.075 5.450 -18.048 1.00 87.19 254 THR A CA 1
ATOM 1989 C C . THR A 1 254 ? 19.409 6.107 -17.710 1.00 87.19 254 THR A C 1
ATOM 1991 O O . THR A 1 254 ? 19.511 6.939 -16.806 1.00 87.19 254 THR A O 1
ATOM 1994 N N . LYS A 1 255 ? 20.462 5.751 -18.455 1.00 88.88 255 LYS A N 1
ATOM 1995 C CA . LYS A 1 255 ? 21.748 6.457 -18.412 1.00 88.88 255 LYS A CA 1
ATOM 1996 C C . LYS A 1 255 ? 21.687 7.663 -19.350 1.00 88.88 255 LYS A C 1
ATOM 1998 O O . LYS A 1 255 ? 21.452 7.505 -20.543 1.00 88.88 255 LYS A O 1
ATOM 2003 N N . LEU A 1 256 ? 21.922 8.853 -18.811 1.00 85.25 256 LEU A N 1
ATOM 2004 C CA . LEU A 1 256 ? 21.967 10.101 -19.567 1.00 85.25 256 LEU A CA 1
ATOM 2005 C C . LEU A 1 256 ? 23.309 10.257 -20.301 1.00 85.25 256 LEU A C 1
ATOM 2007 O O . LEU A 1 256 ? 24.301 9.603 -19.967 1.00 85.25 256 LEU A O 1
ATOM 2011 N N . ALA A 1 257 ? 23.351 11.154 -21.293 1.00 88.06 257 ALA A N 1
ATOM 2012 C CA . ALA A 1 257 ? 24.541 11.412 -22.114 1.00 88.06 257 ALA A CA 1
ATOM 2013 C C . ALA A 1 257 ? 25.770 11.842 -21.288 1.00 88.06 257 ALA A C 1
ATOM 2015 O O . ALA A 1 257 ? 26.901 11.506 -21.628 1.00 88.06 257 ALA A O 1
ATOM 2016 N N . ASP A 1 258 ? 25.549 12.524 -20.164 1.00 87.38 258 ASP A N 1
ATOM 2017 C CA . ASP A 1 258 ? 26.585 12.962 -19.221 1.00 87.38 258 ASP A CA 1
ATOM 2018 C C . ASP A 1 258 ? 26.926 11.914 -18.143 1.00 87.38 258 ASP A C 1
ATOM 2020 O O . ASP A 1 258 ? 27.557 12.222 -17.134 1.00 87.38 258 ASP A O 1
ATOM 2024 N N . SER A 1 259 ? 26.524 10.659 -18.355 1.00 85.75 259 SER A N 1
ATOM 2025 C CA . SER A 1 259 ? 26.712 9.519 -17.449 1.00 85.75 259 SER A CA 1
ATOM 2026 C C . SER A 1 259 ? 25.928 9.544 -16.135 1.00 85.75 259 SER A C 1
ATOM 2028 O O . SER A 1 259 ? 26.023 8.567 -15.384 1.00 85.75 259 SER A O 1
ATOM 2030 N N . ARG A 1 260 ? 25.106 10.567 -15.861 1.00 86.56 260 ARG A N 1
ATOM 2031 C CA . ARG A 1 260 ? 24.146 10.509 -14.748 1.00 86.56 260 ARG A CA 1
ATOM 2032 C C . ARG A 1 260 ? 23.067 9.456 -15.024 1.00 86.56 260 ARG A C 1
ATOM 2034 O O . ARG A 1 260 ? 22.861 9.031 -16.161 1.00 86.56 260 ARG A O 1
ATOM 2041 N N . ARG A 1 261 ? 22.376 9.012 -13.974 1.00 86.25 261 ARG A N 1
ATOM 2042 C CA . ARG A 1 261 ? 21.226 8.103 -14.081 1.00 86.25 261 ARG A CA 1
ATOM 2043 C C . ARG A 1 261 ? 19.954 8.862 -13.758 1.00 86.25 261 ARG A C 1
ATOM 2045 O O . ARG A 1 261 ? 19.927 9.584 -12.766 1.00 86.25 261 ARG A O 1
ATOM 2052 N N . ALA A 1 262 ? 18.936 8.668 -14.579 1.00 88.12 262 ALA A N 1
ATOM 2053 C CA . ALA A 1 262 ? 17.588 9.132 -14.324 1.00 88.12 262 ALA A CA 1
ATOM 2054 C C . ALA A 1 262 ? 16.678 7.934 -14.066 1.00 88.12 262 ALA A C 1
ATOM 2056 O O . ALA A 1 262 ? 16.830 6.890 -14.707 1.00 88.12 262 ALA A O 1
ATOM 2057 N N . ARG A 1 263 ? 15.752 8.100 -13.126 1.00 88.31 263 ARG A N 1
ATOM 2058 C CA . ARG A 1 263 ? 14.699 7.132 -12.841 1.00 88.31 263 ARG A CA 1
ATOM 2059 C C . ARG A 1 263 ? 13.368 7.688 -13.321 1.00 88.31 263 ARG A C 1
ATOM 2061 O O . ARG A 1 263 ? 12.883 8.674 -12.772 1.00 88.31 263 ARG A O 1
ATOM 2068 N N . GLU A 1 264 ? 12.787 7.074 -14.334 1.00 89.69 264 GLU A N 1
ATOM 2069 C CA . GLU A 1 264 ? 11.400 7.329 -14.695 1.00 89.69 264 GLU A CA 1
ATOM 2070 C C . GLU A 1 264 ? 10.496 6.585 -13.715 1.00 89.69 264 GLU A C 1
ATOM 2072 O O . GLU A 1 264 ? 10.671 5.383 -13.503 1.00 89.69 264 GLU A O 1
ATOM 2077 N N . VAL A 1 265 ? 9.567 7.316 -13.097 1.00 87.75 265 VAL A N 1
ATOM 2078 C CA . VAL A 1 265 ? 8.529 6.757 -12.227 1.00 87.75 265 VAL A CA 1
ATOM 2079 C C . VAL A 1 265 ? 7.175 7.130 -12.809 1.00 87.75 265 VAL A C 1
ATOM 2081 O O . VAL A 1 265 ? 6.946 8.275 -13.206 1.00 87.75 265 VAL A O 1
ATOM 2084 N N . ALA A 1 266 ? 6.284 6.149 -12.886 1.00 91.31 266 ALA A N 1
ATOM 2085 C CA . ALA A 1 266 ? 4.962 6.308 -13.471 1.00 91.31 266 ALA A CA 1
ATOM 2086 C C . ALA A 1 266 ? 3.941 5.460 -12.722 1.00 91.31 266 ALA A C 1
ATOM 2088 O O . ALA A 1 266 ? 4.274 4.367 -12.271 1.00 91.31 266 ALA A O 1
ATOM 2089 N N . ALA A 1 267 ? 2.705 5.946 -12.632 1.00 94.19 267 ALA A N 1
ATOM 2090 C CA . ALA A 1 267 ? 1.570 5.153 -12.183 1.00 94.19 267 ALA A CA 1
ATOM 2091 C C . ALA A 1 267 ? 0.808 4.592 -13.386 1.00 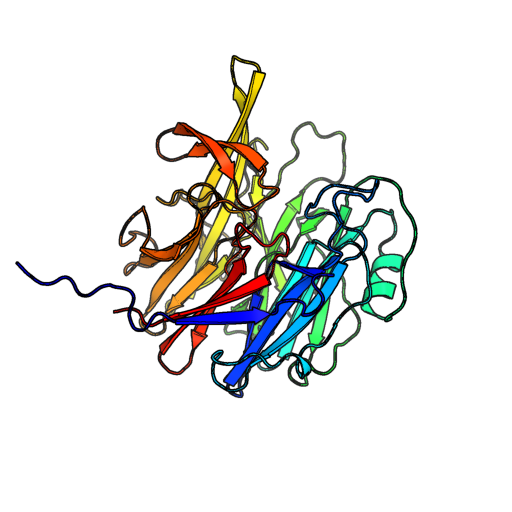94.19 267 ALA A C 1
ATOM 2093 O O . ALA A 1 267 ? 0.653 5.265 -14.406 1.00 94.19 267 ALA A O 1
ATOM 2094 N N . TRP A 1 268 ? 0.331 3.363 -13.255 1.00 95.50 268 TRP A N 1
ATOM 2095 C CA . TRP A 1 268 ? -0.352 2.616 -14.301 1.00 95.50 268 TRP A CA 1
ATOM 2096 C C . TRP A 1 268 ? -1.632 2.003 -13.763 1.00 95.50 268 TRP A C 1
ATOM 2098 O O . TRP A 1 268 ? -1.680 1.609 -12.600 1.00 95.50 268 TRP A O 1
ATOM 2108 N N . LEU A 1 269 ? -2.631 1.866 -14.630 1.00 97.06 269 LEU A N 1
ATOM 2109 C CA . LEU A 1 269 ? -3.920 1.257 -14.334 1.00 97.06 269 LEU A CA 1
ATOM 2110 C C . LEU A 1 269 ? -4.158 0.053 -15.251 1.00 97.06 269 LEU A C 1
ATOM 2112 O O . LEU A 1 269 ? -4.063 0.178 -16.470 1.00 97.06 269 LEU A O 1
ATOM 2116 N N . GLY A 1 270 ? -4.487 -1.100 -14.676 1.00 97.56 270 GLY A N 1
ATOM 2117 C CA . GLY A 1 270 ? -4.942 -2.300 -15.383 1.00 97.56 270 GLY A CA 1
ATOM 2118 C C . GLY A 1 270 ? -6.372 -2.665 -14.990 1.00 97.56 270 GLY A C 1
ATOM 2119 O O . GLY A 1 270 ? -6.819 -2.314 -13.898 1.00 97.56 270 GLY A O 1
ATOM 2120 N N . ARG A 1 271 ? -7.082 -3.368 -15.876 1.00 98.06 271 ARG A N 1
ATOM 2121 C CA . ARG A 1 271 ? -8.477 -3.789 -15.674 1.00 98.06 271 ARG A CA 1
ATOM 2122 C C . ARG A 1 271 ? -8.632 -5.287 -15.858 1.00 98.06 271 ARG A C 1
ATOM 2124 O O . ARG A 1 271 ? -7.950 -5.868 -16.700 1.00 98.06 271 ARG A O 1
ATOM 2131 N N . SER A 1 272 ? -9.550 -5.896 -15.124 1.00 98.44 272 SER A N 1
ATOM 2132 C CA . SER A 1 272 ? -9.939 -7.293 -15.297 1.00 98.44 272 SER A CA 1
ATOM 2133 C C . SER A 1 272 ? -11.456 -7.439 -15.193 1.00 98.44 272 SER A C 1
ATOM 2135 O O . SER A 1 272 ? -12.095 -6.809 -14.355 1.00 98.44 272 SER A O 1
ATOM 2137 N N . LEU A 1 273 ? -12.023 -8.278 -16.062 1.00 97.88 273 LEU A N 1
ATOM 2138 C CA . LEU A 1 273 ? -13.459 -8.582 -16.126 1.00 97.88 273 LEU A CA 1
ATOM 2139 C C . LEU A 1 273 ? -13.778 -10.004 -15.633 1.00 97.88 273 LEU A C 1
ATOM 2141 O O . LEU A 1 273 ? -14.900 -10.479 -15.782 1.00 97.88 273 LEU A O 1
ATOM 2145 N N . ASP A 1 274 ? -12.777 -10.704 -15.104 1.00 97.12 274 ASP A N 1
ATOM 2146 C CA . ASP A 1 274 ? -12.835 -12.118 -14.737 1.00 97.12 274 ASP A CA 1
ATOM 2147 C C . ASP A 1 274 ? -12.157 -12.375 -13.381 1.00 97.12 274 ASP A C 1
ATOM 2149 O O . ASP A 1 274 ? -11.442 -13.358 -13.204 1.00 97.12 274 ASP A O 1
ATOM 2153 N N . ASP A 1 275 ? -12.366 -11.464 -12.425 1.00 95.94 275 ASP A N 1
ATOM 2154 C CA . ASP A 1 275 ? -11.828 -11.528 -11.059 1.00 95.94 275 ASP A CA 1
ATOM 2155 C C . ASP A 1 275 ? -10.290 -11.740 -11.021 1.00 95.94 275 ASP A C 1
ATOM 2157 O O . ASP A 1 275 ? -9.712 -12.585 -10.317 1.00 95.94 275 ASP A O 1
ATOM 2161 N N . GLY A 1 276 ? -9.598 -10.955 -11.849 1.00 96.19 276 GLY A N 1
ATOM 2162 C CA . GLY A 1 276 ? -8.145 -10.851 -11.906 1.00 96.19 276 GLY A CA 1
ATOM 2163 C C . GLY A 1 276 ? -7.467 -12.001 -12.639 1.00 96.19 276 GLY A C 1
ATOM 2164 O O . GLY A 1 276 ? -6.255 -12.169 -12.477 1.00 96.19 276 GLY A O 1
ATOM 2165 N N . ARG A 1 277 ? -8.197 -12.858 -13.363 1.00 96.19 277 ARG A N 1
ATOM 2166 C CA . ARG A 1 277 ? -7.617 -14.015 -14.073 1.00 96.19 277 ARG A CA 1
ATOM 2167 C C . ARG A 1 277 ? -6.856 -13.565 -15.311 1.00 96.19 277 ARG A C 1
ATOM 2169 O O . ARG A 1 277 ? -5.736 -14.021 -15.534 1.00 96.19 277 ARG A O 1
ATOM 2176 N N . THR A 1 278 ? -7.429 -12.633 -16.058 1.00 97.56 278 THR A N 1
ATOM 2177 C CA . THR A 1 278 ? -6.790 -11.945 -17.174 1.00 97.56 278 THR A CA 1
ATOM 2178 C C . THR A 1 278 ? -6.896 -10.437 -16.993 1.00 97.56 278 THR A C 1
ATOM 2180 O O . THR A 1 278 ? -7.822 -9.928 -16.363 1.00 97.56 278 THR A O 1
ATOM 2183 N N . TRP A 1 279 ? -5.909 -9.719 -17.523 1.00 98.06 279 TRP A N 1
ATOM 2184 C CA . TRP A 1 279 ? -5.800 -8.272 -17.382 1.00 98.06 279 TRP A CA 1
ATOM 2185 C C . TRP A 1 279 ? -5.673 -7.608 -18.749 1.00 98.06 279 TRP A C 1
ATOM 2187 O O . TRP A 1 279 ? -5.017 -8.128 -19.656 1.00 98.06 279 TRP A O 1
ATOM 2197 N N . SER A 1 280 ? -6.302 -6.445 -18.897 1.00 97.38 280 SER A N 1
ATOM 2198 C CA . SER A 1 280 ? -6.098 -5.564 -20.041 1.00 97.38 280 SER A CA 1
ATOM 2199 C C . SER A 1 280 ? -4.649 -5.066 -20.086 1.00 97.38 280 SER A C 1
ATOM 2201 O O . SER A 1 280 ? -3.985 -5.007 -19.048 1.00 97.38 280 SER A O 1
ATOM 2203 N N . PRO A 1 281 ? -4.159 -4.596 -21.247 1.00 96.44 281 PRO A N 1
ATOM 2204 C CA . PRO A 1 281 ? -2.956 -3.773 -21.278 1.00 96.44 281 PRO A CA 1
ATOM 2205 C C . PRO A 1 281 ? -3.074 -2.612 -20.284 1.00 96.44 281 PRO A C 1
ATOM 2207 O O . PRO A 1 281 ? -4.134 -1.984 -20.186 1.00 96.44 281 PRO A O 1
ATOM 2210 N N . VAL A 1 282 ? -1.998 -2.342 -19.544 1.00 96.44 282 VAL A N 1
ATOM 2211 C CA . VAL A 1 282 ? -1.982 -1.248 -18.570 1.00 96.44 282 VAL A CA 1
ATOM 2212 C C . VAL A 1 282 ? -1.915 0.115 -19.259 1.00 96.44 282 VAL A C 1
ATOM 2214 O O . VAL A 1 282 ? -1.179 0.301 -20.229 1.00 96.44 282 VAL A O 1
ATOM 2217 N N . ALA A 1 283 ? -2.667 1.079 -18.737 1.00 95.50 283 ALA A N 1
ATOM 2218 C CA . ALA A 1 283 ? -2.711 2.458 -19.206 1.00 95.50 283 ALA A CA 1
ATOM 2219 C C . ALA A 1 283 ? -1.938 3.381 -18.257 1.00 95.50 283 ALA A C 1
ATOM 2221 O O . ALA A 1 283 ? -2.034 3.244 -17.038 1.00 95.50 283 ALA A O 1
ATOM 2222 N N . LEU A 1 284 ? -1.177 4.325 -18.814 1.00 94.62 284 LEU A N 1
ATOM 2223 C CA . LEU A 1 284 ? -0.460 5.334 -18.034 1.00 94.62 284 LEU A CA 1
ATOM 2224 C C . LEU A 1 284 ? -1.463 6.276 -17.352 1.00 94.62 284 LEU A C 1
ATOM 2226 O O . LEU A 1 284 ? -2.385 6.776 -17.995 1.00 94.62 284 LEU A O 1
ATOM 2230 N N . MET A 1 285 ? -1.264 6.544 -16.065 1.00 94.94 285 MET A N 1
ATOM 2231 C CA . MET A 1 285 ? -2.074 7.494 -15.303 1.00 94.94 285 MET A CA 1
ATOM 2232 C C . MET A 1 285 ? -1.491 8.913 -15.407 1.00 94.94 285 MET A C 1
ATOM 2234 O O . MET A 1 285 ? -0.272 9.074 -15.495 1.00 94.94 285 MET A O 1
ATOM 2238 N N . PRO A 1 286 ? -2.322 9.970 -15.341 1.00 93.31 286 PRO A N 1
ATOM 2239 C CA . PRO A 1 286 ? -1.884 11.348 -15.577 1.00 93.31 286 PRO A CA 1
ATOM 2240 C C . PRO A 1 286 ? -1.161 11.985 -14.376 1.00 93.31 286 PRO A C 1
ATOM 2242 O O . PRO A 1 286 ? -1.014 13.204 -14.326 1.00 93.31 286 PRO A O 1
ATOM 2245 N N . PHE A 1 287 ? -0.732 11.199 -13.387 1.00 92.25 287 PHE A N 1
ATOM 2246 C CA . PHE A 1 287 ? -0.185 11.705 -12.129 1.00 92.25 287 PHE A CA 1
ATOM 2247 C C . PHE A 1 287 ? 1.337 11.720 -12.132 1.00 92.25 287 PHE A C 1
ATOM 2249 O O . PHE A 1 287 ? 1.999 10.787 -12.590 1.00 92.25 287 PHE A O 1
ATOM 2256 N N . ARG A 1 288 ? 1.905 12.770 -11.542 1.00 88.38 288 ARG A N 1
ATOM 2257 C CA . ARG A 1 288 ? 3.326 12.807 -11.209 1.00 88.38 288 ARG A CA 1
ATOM 2258 C C . ARG A 1 288 ? 3.549 12.082 -9.884 1.00 88.38 288 ARG A C 1
ATOM 2260 O O . ARG A 1 288 ? 3.418 12.673 -8.813 1.00 88.38 288 ARG A O 1
ATOM 2267 N N . VAL A 1 289 ? 3.872 10.798 -9.972 1.00 87.31 289 VAL A N 1
ATOM 2268 C CA . VAL A 1 289 ? 4.194 9.955 -8.815 1.00 87.31 289 VAL A CA 1
ATOM 2269 C C . VAL A 1 289 ? 5.706 9.886 -8.652 1.00 87.31 289 VAL A C 1
ATOM 2271 O O . VAL A 1 289 ? 6.422 9.598 -9.606 1.00 87.31 289 VAL A O 1
ATOM 2274 N N . THR A 1 290 ? 6.196 10.187 -7.450 1.00 86.56 290 THR A N 1
ATOM 2275 C CA . THR A 1 290 ? 7.635 10.130 -7.123 1.00 86.56 290 THR A CA 1
ATOM 2276 C C . THR A 1 290 ? 7.928 9.271 -5.883 1.00 86.56 290 THR A C 1
ATOM 2278 O O . THR A 1 290 ? 9.099 9.004 -5.584 1.00 86.56 290 THR A O 1
ATOM 2281 N N . GLY A 1 291 ? 6.877 8.835 -5.173 1.00 76.88 291 GLY A N 1
ATOM 2282 C CA . GLY A 1 291 ? 6.896 7.751 -4.187 1.00 76.88 291 GLY A CA 1
ATOM 2283 C C . GLY A 1 291 ? 6.784 6.364 -4.817 1.00 76.88 291 GLY A C 1
ATOM 2284 O O . GLY A 1 291 ? 6.607 6.259 -6.031 1.00 76.88 291 GLY A O 1
ATOM 2285 N N . SER A 1 292 ? 6.918 5.321 -3.993 1.00 75.00 292 SER A N 1
ATOM 2286 C CA . SER A 1 292 ? 6.846 3.939 -4.467 1.00 75.00 292 SER A CA 1
ATOM 2287 C C . SER A 1 292 ? 5.400 3.411 -4.358 1.00 75.00 292 SER A C 1
ATOM 2289 O O . SER A 1 292 ? 4.791 3.164 -5.389 1.00 75.00 292 SER A O 1
ATOM 2291 N N . ALA A 1 293 ? 4.745 3.355 -3.192 1.00 82.88 293 ALA A N 1
ATOM 2292 C CA . ALA A 1 293 ? 3.347 2.879 -3.150 1.00 82.88 293 ALA A CA 1
ATOM 2293 C C . ALA A 1 293 ? 2.283 3.944 -3.463 1.00 82.88 293 ALA A C 1
ATOM 2295 O O . ALA A 1 293 ? 2.430 5.145 -3.205 1.00 82.88 293 ALA A O 1
ATOM 2296 N N . THR A 1 294 ? 1.156 3.447 -3.972 1.00 91.62 294 THR A N 1
ATOM 2297 C CA . THR A 1 294 ? -0.089 4.181 -4.222 1.00 91.62 294 THR A CA 1
ATOM 2298 C C . THR A 1 294 ? -1.264 3.385 -3.659 1.00 91.62 294 THR A C 1
ATOM 2300 O O . THR A 1 294 ? -1.219 2.157 -3.678 1.00 91.62 294 THR A O 1
ATOM 2303 N N . SER A 1 295 ? -2.334 4.056 -3.240 1.00 95.56 295 SER A N 1
ATOM 2304 C CA . SER A 1 295 ? -3.564 3.416 -2.762 1.00 95.56 295 SER A CA 1
ATOM 2305 C C . SER A 1 295 ? -4.742 3.803 -3.648 1.00 95.56 295 SER A C 1
ATOM 2307 O O . SER A 1 295 ? -4.897 4.971 -3.997 1.00 95.56 295 SER A O 1
ATOM 2309 N N . LEU A 1 296 ? -5.600 2.837 -3.969 1.00 96.62 296 LEU A N 1
ATOM 2310 C CA . LEU A 1 296 ? -6.853 3.043 -4.685 1.00 96.62 296 LEU A CA 1
ATOM 2311 C C . LEU A 1 296 ? -7.998 2.397 -3.901 1.00 96.62 296 LEU A C 1
ATOM 2313 O O . LEU A 1 296 ? -7.923 1.221 -3.557 1.00 96.62 296 LEU A O 1
ATOM 2317 N N . ILE A 1 297 ? -9.075 3.144 -3.660 1.00 97.00 297 ILE A N 1
ATOM 2318 C CA . ILE A 1 297 ? -10.314 2.588 -3.103 1.00 97.00 297 ILE A CA 1
ATOM 2319 C C . ILE A 1 297 ? -11.533 2.979 -3.931 1.00 97.00 297 ILE A C 1
ATOM 2321 O O . ILE A 1 297 ? -11.574 4.059 -4.521 1.00 97.00 297 ILE A O 1
ATOM 2325 N N . CYS A 1 298 ? -12.546 2.114 -3.921 1.00 97.31 298 CYS A N 1
ATOM 2326 C CA . CYS A 1 298 ? -13.900 2.465 -4.329 1.00 97.31 298 CYS A CA 1
ATOM 2327 C C . CYS A 1 298 ? -14.604 3.058 -3.112 1.00 97.31 298 CYS A C 1
ATOM 2329 O O . CYS A 1 298 ? -14.717 2.412 -2.067 1.00 97.31 298 CYS A O 1
ATOM 2331 N N . LEU A 1 299 ? -15.054 4.298 -3.246 1.00 97.31 299 LEU A N 1
ATOM 2332 C CA . LEU A 1 299 ? -15.872 4.969 -2.253 1.00 97.31 299 LEU A CA 1
ATOM 2333 C C . LEU A 1 299 ? -17.284 4.365 -2.243 1.00 97.31 299 LEU A C 1
ATOM 2335 O O . LEU A 1 299 ? -17.738 3.759 -3.214 1.00 97.31 299 LEU A O 1
ATOM 2339 N N . GLN A 1 300 ? -17.997 4.552 -1.135 1.00 95.81 300 GLN A N 1
ATOM 2340 C CA . GLN A 1 300 ? -19.367 4.072 -0.921 1.00 95.81 300 GLN A CA 1
ATOM 2341 C C . GLN A 1 300 ? -20.373 4.621 -1.941 1.00 95.81 300 GLN A C 1
ATOM 2343 O O . GLN A 1 300 ? -21.411 4.003 -2.160 1.00 95.81 300 GLN A O 1
ATOM 2348 N N . ASP A 1 301 ? -20.075 5.762 -2.564 1.00 95.31 301 ASP A N 1
ATOM 2349 C CA . ASP A 1 301 ? -20.887 6.373 -3.621 1.00 95.31 301 ASP A CA 1
ATOM 2350 C C . ASP A 1 301 ? -20.512 5.899 -5.040 1.00 95.31 301 ASP A C 1
ATOM 2352 O O . ASP A 1 301 ? -21.106 6.357 -6.014 1.00 95.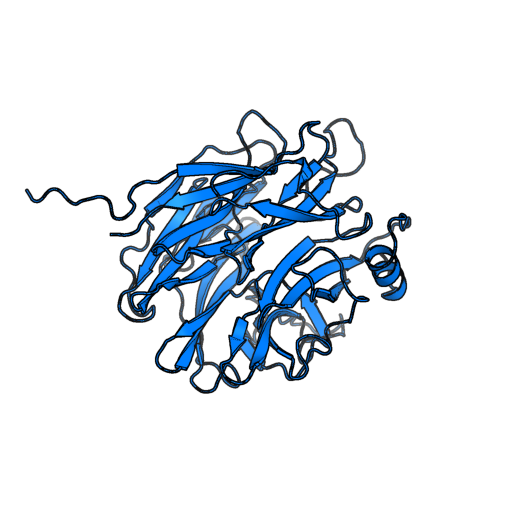31 301 ASP A O 1
ATOM 2356 N N . GLY A 1 302 ? -19.559 4.968 -5.164 1.00 95.38 302 GLY A N 1
ATOM 2357 C CA . GLY A 1 302 ? -19.119 4.379 -6.430 1.00 95.38 302 GLY A CA 1
ATOM 2358 C C . GLY A 1 302 ? -17.973 5.119 -7.124 1.00 95.38 302 GLY A C 1
ATOM 2359 O O . GLY A 1 302 ? -17.459 4.618 -8.124 1.00 95.38 302 GLY A O 1
ATOM 2360 N N . ARG A 1 303 ? -17.535 6.274 -6.606 1.00 97.25 303 ARG A N 1
ATOM 2361 C CA . ARG A 1 303 ? -16.355 6.981 -7.125 1.00 97.25 303 ARG A CA 1
ATOM 2362 C C . ARG A 1 303 ? -15.067 6.256 -6.739 1.00 97.25 303 ARG A C 1
ATOM 2364 O O . ARG A 1 303 ? -15.007 5.567 -5.723 1.00 97.25 303 ARG A O 1
ATOM 2371 N N . LEU A 1 304 ? -14.000 6.460 -7.505 1.00 98.06 304 LEU A N 1
ATOM 2372 C CA . LEU A 1 304 ? -12.656 6.026 -7.121 1.00 98.06 304 LEU A CA 1
ATOM 2373 C C . LEU A 1 304 ? -11.896 7.153 -6.429 1.00 98.06 304 LEU A C 1
ATOM 2375 O O . LEU A 1 304 ? -11.934 8.296 -6.882 1.00 98.06 304 LEU A O 1
ATOM 2379 N N . LEU A 1 305 ? -11.138 6.806 -5.391 1.00 97.94 305 LEU A N 1
ATOM 2380 C CA . LEU A 1 305 ? -10.168 7.683 -4.745 1.00 97.94 305 LEU A CA 1
ATOM 2381 C C . LEU A 1 305 ? -8.768 7.095 -4.894 1.00 97.94 305 LEU A C 1
ATOM 2383 O O . LEU A 1 305 ? -8.491 6.014 -4.375 1.00 97.94 305 LEU A O 1
ATOM 2387 N N . PHE A 1 306 ? -7.892 7.829 -5.572 1.00 97.75 306 PHE A N 1
ATOM 2388 C CA . PHE A 1 306 ? -6.481 7.493 -5.724 1.00 97.75 306 PHE A CA 1
ATOM 2389 C C . PHE A 1 306 ? -5.629 8.381 -4.821 1.00 97.75 306 PHE A C 1
ATOM 2391 O O . PHE A 1 306 ? -5.745 9.604 -4.892 1.00 97.75 306 PHE A O 1
ATOM 2398 N N . THR A 1 307 ? -4.761 7.772 -4.017 1.00 97.19 307 THR A N 1
ATOM 2399 C CA . THR A 1 307 ? -3.872 8.435 -3.056 1.00 97.19 307 THR A CA 1
ATOM 2400 C C . THR A 1 307 ? -2.418 8.079 -3.362 1.00 97.19 307 THR A C 1
ATOM 2402 O O . THR A 1 307 ? -2.080 6.905 -3.521 1.00 97.19 307 THR A O 1
ATOM 2405 N N . TRP A 1 308 ? -1.528 9.069 -3.409 1.00 95.75 308 TRP A N 1
ATOM 2406 C CA . TRP A 1 308 ? -0.095 8.859 -3.644 1.00 95.75 308 TRP A CA 1
ATOM 2407 C C . TRP A 1 308 ? 0.758 9.873 -2.883 1.00 95.75 308 TRP A C 1
ATOM 2409 O O . TRP A 1 308 ? 0.249 10.875 -2.380 1.00 95.75 308 TRP A O 1
ATOM 2419 N N . SER A 1 309 ? 2.069 9.634 -2.820 1.00 93.62 309 SER A N 1
ATOM 2420 C CA . SER A 1 309 ? 3.025 10.627 -2.334 1.00 93.62 309 SER A CA 1
ATOM 2421 C C . SER A 1 309 ? 3.823 11.277 -3.465 1.00 93.62 309 SER A C 1
ATOM 2423 O O . SER A 1 309 ? 4.250 10.627 -4.427 1.00 93.62 309 SER A O 1
ATOM 2425 N N . ASP A 1 310 ? 4.066 12.580 -3.323 1.00 92.38 310 ASP A N 1
ATOM 2426 C CA . ASP A 1 310 ? 5.119 13.280 -4.050 1.00 92.38 310 ASP A CA 1
ATOM 2427 C C . ASP A 1 310 ? 6.280 13.523 -3.081 1.00 92.38 310 ASP A C 1
ATOM 2429 O O . ASP A 1 310 ? 6.189 14.305 -2.142 1.00 92.38 310 ASP A O 1
ATOM 2433 N N . ARG A 1 311 ? 7.382 12.809 -3.283 1.00 91.12 311 ARG A N 1
ATOM 2434 C CA . ARG A 1 311 ? 8.622 12.924 -2.520 1.00 91.12 311 ARG A CA 1
ATOM 2435 C C . ARG A 1 311 ? 9.523 14.074 -3.002 1.00 91.12 311 ARG A C 1
ATOM 2437 O O . ARG A 1 311 ? 10.437 14.449 -2.272 1.00 91.12 311 ARG A O 1
ATOM 2444 N N . HIS A 1 312 ? 9.297 14.625 -4.200 1.00 89.81 312 HIS A N 1
ATOM 2445 C CA . HIS A 1 312 ? 10.021 15.800 -4.716 1.00 89.81 312 HIS A CA 1
ATOM 2446 C C . HIS A 1 312 ? 9.398 17.112 -4.234 1.00 89.81 312 HIS A C 1
ATOM 2448 O O . HIS A 1 312 ? 10.118 18.050 -3.929 1.00 89.81 312 HIS A O 1
ATOM 2454 N N . ILE A 1 313 ? 8.068 17.185 -4.167 1.00 91.69 313 ILE A N 1
ATOM 2455 C CA . ILE A 1 313 ? 7.353 18.246 -3.446 1.00 91.69 313 ILE A CA 1
ATOM 2456 C C . ILE A 1 313 ? 6.664 17.554 -2.270 1.00 91.69 313 ILE A C 1
ATOM 2458 O O . ILE A 1 313 ? 5.537 17.095 -2.468 1.00 91.69 313 ILE A O 1
ATOM 2462 N N . PRO A 1 314 ? 7.334 17.412 -1.106 1.00 93.56 314 PRO A N 1
ATOM 2463 C CA . PRO A 1 314 ? 6.912 16.529 -0.021 1.00 93.56 314 PRO A CA 1
ATOM 2464 C C . PRO A 1 314 ? 5.431 16.680 0.331 1.00 93.56 314 PRO A C 1
ATOM 2466 O O . PRO A 1 314 ? 5.016 17.637 0.983 1.00 93.56 314 PRO A O 1
ATOM 2469 N N . SER A 1 315 ? 4.615 15.745 -0.155 1.00 95.56 315 SER A N 1
ATOM 2470 C CA . SER A 1 315 ? 3.166 15.783 0.020 1.00 95.56 315 SER A CA 1
ATOM 2471 C C . SER A 1 315 ? 2.507 14.415 -0.116 1.00 95.56 315 SER A C 1
ATOM 2473 O O . SER A 1 315 ? 3.033 13.526 -0.789 1.00 95.56 315 SER A O 1
ATOM 2475 N N . ILE A 1 316 ? 1.331 14.270 0.497 1.00 97.19 316 ILE A N 1
ATOM 2476 C CA . ILE A 1 316 ? 0.364 13.204 0.212 1.00 97.19 316 ILE A CA 1
ATOM 2477 C C . ILE A 1 316 ? -0.786 13.830 -0.560 1.00 97.19 316 ILE A C 1
ATOM 2479 O O . ILE A 1 316 ? -1.337 14.849 -0.142 1.00 97.19 316 ILE A O 1
ATOM 2483 N N . ARG A 1 317 ? -1.138 13.236 -1.694 1.00 96.62 317 ARG A N 1
ATOM 2484 C CA . ARG A 1 317 ? -2.085 13.792 -2.655 1.00 96.62 317 ARG A CA 1
ATOM 2485 C C . ARG A 1 317 ? -3.188 12.804 -2.960 1.00 96.62 317 ARG A C 1
ATOM 2487 O O . ARG A 1 317 ? -2.968 11.597 -2.905 1.00 96.62 317 ARG A O 1
ATOM 2494 N N . ILE A 1 318 ? -4.349 13.344 -3.311 1.00 97.12 318 ILE A N 1
ATOM 2495 C CA . ILE A 1 318 ? -5.509 12.574 -3.742 1.00 97.12 318 ILE A CA 1
ATOM 2496 C C . ILE A 1 318 ? -6.072 13.073 -5.071 1.00 97.12 318 ILE A C 1
ATOM 2498 O O . ILE A 1 318 ? -5.989 14.262 -5.389 1.00 97.12 318 ILE A O 1
ATOM 2502 N N . ALA A 1 319 ? -6.714 12.178 -5.812 1.00 96.94 319 ALA A N 1
ATOM 2503 C CA . ALA A 1 319 ? -7.536 12.489 -6.974 1.00 96.94 319 ALA A CA 1
ATOM 2504 C C . ALA A 1 319 ? -8.764 11.577 -7.008 1.00 96.94 319 ALA A C 1
ATOM 2506 O O . ALA A 1 319 ? -8.725 10.455 -6.503 1.00 96.94 319 ALA A O 1
ATOM 2507 N N . ILE A 1 320 ? -9.847 12.067 -7.611 1.00 97.38 320 ILE A N 1
ATOM 2508 C CA . ILE A 1 320 ? -11.113 11.340 -7.711 1.00 97.38 320 ILE A CA 1
ATOM 2509 C C . ILE A 1 320 ? -11.405 11.040 -9.169 1.00 97.38 320 ILE A C 1
ATOM 2511 O O . ILE A 1 320 ? -11.084 11.843 -10.049 1.00 97.38 320 ILE A O 1
ATOM 2515 N N . SER A 1 321 ? -12.040 9.902 -9.405 1.00 97.50 321 SER A N 1
ATOM 2516 C CA . SER A 1 321 ? -12.677 9.595 -10.674 1.00 97.50 321 SER A CA 1
ATOM 2517 C C . SER A 1 321 ? -14.144 9.230 -10.458 1.00 97.50 321 SER A C 1
ATOM 2519 O O . SER A 1 321 ? -14.468 8.398 -9.608 1.00 97.50 321 SER A O 1
ATOM 2521 N N . ASP A 1 322 ? -15.015 9.850 -11.253 1.00 96.62 322 ASP A N 1
ATOM 2522 C CA . ASP A 1 322 ? -16.456 9.576 -11.309 1.00 96.62 322 ASP A CA 1
ATOM 2523 C C . ASP A 1 322 ? -16.814 8.508 -12.363 1.00 96.62 322 ASP A C 1
ATOM 2525 O O . ASP A 1 322 ? -17.970 8.116 -12.495 1.00 96.62 322 ASP A O 1
ATOM 2529 N N . ASP A 1 323 ? -15.829 8.041 -13.134 1.00 96.06 323 ASP A N 1
ATOM 2530 C CA . ASP A 1 323 ? -15.995 7.163 -14.294 1.00 96.06 323 ASP A CA 1
ATOM 2531 C C . ASP A 1 323 ? -15.012 5.983 -14.253 1.00 96.06 323 ASP A C 1
ATOM 2533 O O . ASP A 1 323 ? -14.362 5.643 -15.240 1.00 96.06 323 ASP A O 1
ATOM 2537 N N . ALA A 1 324 ? -14.888 5.356 -13.080 1.00 95.00 324 ALA A N 1
ATOM 2538 C CA . ALA A 1 324 ? -14.090 4.144 -12.875 1.00 95.00 324 ALA A CA 1
ATOM 2539 C C . ALA A 1 324 ? -12.623 4.270 -13.342 1.00 95.00 324 ALA A C 1
ATOM 2541 O O . ALA A 1 324 ? -12.023 3.312 -13.823 1.00 95.00 324 ALA A O 1
ATOM 2542 N N . GLY A 1 325 ? -12.021 5.451 -13.208 1.00 95.50 325 GLY A N 1
ATOM 2543 C CA . GLY A 1 325 ? -10.611 5.722 -13.494 1.00 95.50 325 GLY A CA 1
ATOM 2544 C C . GLY A 1 325 ? -10.313 6.091 -14.947 1.00 95.50 325 GLY A C 1
ATOM 2545 O O . GLY A 1 325 ? -9.137 6.135 -15.317 1.00 95.50 325 GLY A O 1
ATOM 2546 N N . HIS A 1 326 ? -11.335 6.330 -15.781 1.00 94.88 326 HIS A N 1
ATOM 2547 C CA . HIS A 1 326 ? -11.143 6.795 -17.160 1.00 94.88 326 HIS A CA 1
ATOM 2548 C C . HIS A 1 326 ? -10.685 8.253 -17.213 1.00 94.88 326 HIS A C 1
ATOM 2550 O O . HIS A 1 326 ? -9.767 8.589 -17.964 1.00 94.88 326 HIS A O 1
ATOM 2556 N N . THR A 1 327 ? -11.281 9.107 -16.390 1.00 96.12 327 THR A N 1
ATOM 2557 C CA . THR A 1 327 ? -10.869 10.488 -16.187 1.00 96.12 327 THR A CA 1
ATOM 2558 C C . THR A 1 327 ? -10.664 10.766 -14.709 1.00 96.12 327 THR A C 1
ATOM 2560 O O . THR A 1 327 ? -11.209 10.103 -13.829 1.00 96.12 327 THR A O 1
ATOM 2563 N N . TRP A 1 328 ? -9.812 11.749 -14.438 1.00 96.19 328 TRP A N 1
ATOM 2564 C CA . TRP A 1 328 ? -9.460 12.147 -13.088 1.00 96.19 328 TRP A CA 1
ATOM 2565 C C . TRP A 1 328 ? -9.693 13.632 -12.935 1.00 96.19 328 TRP A C 1
ATOM 2567 O O . TRP A 1 328 ? -9.423 14.433 -13.830 1.00 96.19 328 TRP A O 1
ATOM 2577 N N . SER A 1 329 ? -10.169 13.993 -11.762 1.00 93.06 329 SER A N 1
ATOM 2578 C CA . SER A 1 329 ? -10.623 15.330 -11.436 1.00 93.06 329 SER A CA 1
ATOM 2579 C C . SER A 1 329 ? -9.545 16.421 -11.582 1.00 93.06 329 SER A C 1
ATOM 2581 O O . SER A 1 329 ? -9.884 17.560 -11.894 1.00 93.06 329 SER A O 1
ATOM 2583 N N . ASN A 1 330 ? -8.258 16.099 -11.379 1.00 89.12 330 ASN A N 1
ATOM 2584 C CA . ASN A 1 330 ? -7.103 16.840 -11.913 1.00 89.12 330 ASN A CA 1
ATOM 2585 C C . ASN A 1 330 ? -5.802 16.012 -11.795 1.00 89.12 330 ASN A C 1
ATOM 2587 O O . ASN A 1 330 ? -5.686 15.170 -10.909 1.00 89.12 330 ASN A 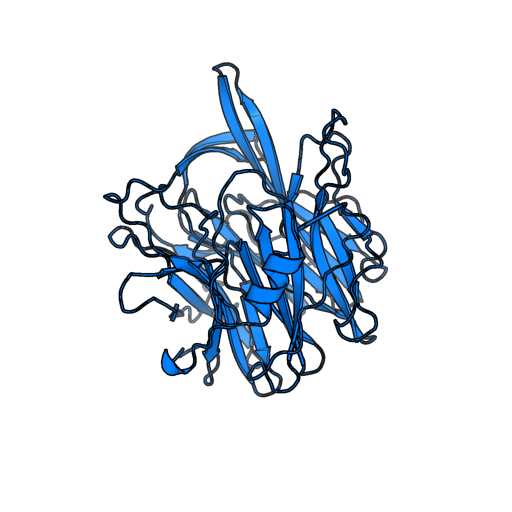O 1
ATOM 2591 N N . SER A 1 331 ? -4.803 16.287 -12.641 1.00 88.75 331 SER A N 1
ATOM 2592 C CA . SER A 1 331 ? -3.519 15.560 -12.695 1.00 88.75 331 SER A CA 1
ATOM 2593 C C . SER A 1 331 ? -2.521 15.908 -11.580 1.00 88.75 331 SER A C 1
ATOM 2595 O O . SER A 1 331 ? -1.576 15.158 -11.341 1.00 88.75 331 SER A O 1
ATOM 2597 N N . SER A 1 332 ? -2.700 17.043 -10.899 1.00 89.88 332 SER A N 1
ATOM 2598 C CA . SER A 1 332 ? -1.818 17.485 -9.807 1.00 89.88 332 SER A CA 1
ATOM 2599 C C . SER A 1 332 ? -2.221 16.918 -8.441 1.00 89.88 332 SER A C 1
ATOM 2601 O O . SER A 1 332 ? -1.413 16.939 -7.513 1.00 89.88 332 SER A O 1
ATOM 2603 N N . GLY A 1 333 ? -3.456 16.432 -8.309 1.00 93.38 333 GLY A N 1
ATOM 2604 C CA . GLY A 1 333 ? -4.093 16.061 -7.050 1.00 93.38 333 GLY A CA 1
ATOM 2605 C C . GLY A 1 333 ? -4.346 17.231 -6.099 1.00 93.38 333 GLY A C 1
ATOM 2606 O O . GLY A 1 333 ? -3.745 18.302 -6.205 1.00 93.38 333 GLY A O 1
ATOM 2607 N N . TRP A 1 334 ? -5.218 17.008 -5.118 1.00 95.06 334 TRP A N 1
ATOM 2608 C CA . TRP A 1 334 ? -5.293 17.853 -3.924 1.00 95.06 334 TRP A CA 1
ATOM 2609 C C . TRP A 1 334 ? -4.349 17.306 -2.874 1.00 95.06 334 TRP A C 1
ATOM 2611 O O . TRP A 1 334 ? -4.366 16.109 -2.597 1.00 95.06 334 TRP A O 1
ATOM 2621 N N . SER A 1 335 ? -3.545 18.180 -2.281 1.00 94.94 335 SER A N 1
ATOM 2622 C CA . SER A 1 335 ? -2.721 17.785 -1.151 1.00 94.94 335 SER A CA 1
ATOM 2623 C C . SER A 1 335 ? -3.592 17.603 0.088 1.00 94.94 335 SER A C 1
ATOM 2625 O O . SER A 1 335 ? -4.348 18.504 0.453 1.00 94.94 335 SER A O 1
ATOM 2627 N N . ILE A 1 336 ? -3.488 16.439 0.722 1.00 97.00 336 ILE A N 1
ATOM 2628 C CA . ILE A 1 336 ? -4.038 16.191 2.057 1.00 97.00 336 ILE A CA 1
ATOM 2629 C C . ILE A 1 336 ? -2.968 16.321 3.134 1.00 97.00 336 ILE A C 1
ATOM 2631 O O . ILE A 1 336 ? -3.326 16.375 4.294 1.00 97.00 336 ILE A O 1
ATOM 2635 N N . ARG A 1 337 ? -1.680 16.388 2.775 1.00 96.69 337 ARG A N 1
ATOM 2636 C CA . ARG A 1 337 ? -0.560 16.659 3.686 1.00 96.69 337 ARG A CA 1
ATOM 2637 C C . ARG A 1 337 ? 0.562 17.307 2.896 1.00 96.69 337 ARG A C 1
ATOM 2639 O O . ARG A 1 337 ? 0.995 16.740 1.902 1.00 96.69 337 ARG A O 1
ATOM 2646 N N . GLU A 1 338 ? 1.063 18.449 3.344 1.00 95.88 338 GLU A N 1
ATOM 2647 C CA . GLU A 1 338 ? 2.240 19.118 2.772 1.00 95.88 338 GLU A CA 1
ATOM 2648 C C . GLU A 1 338 ? 3.339 19.206 3.820 1.00 95.88 338 GLU A C 1
ATOM 2650 O O . GLU A 1 338 ? 3.044 19.294 5.010 1.00 95.88 338 GLU A O 1
ATOM 2655 N N . GLY A 1 339 ? 4.598 19.212 3.399 1.00 93.50 339 GLY A N 1
ATOM 2656 C CA . GLY A 1 339 ? 5.713 19.508 4.286 1.00 93.50 339 GLY A CA 1
ATOM 2657 C C . GLY A 1 339 ? 6.983 19.867 3.535 1.00 93.50 339 GLY A C 1
ATOM 2658 O O . GLY A 1 339 ? 6.980 20.136 2.334 1.00 93.50 339 GLY A O 1
ATOM 2659 N N . GLU A 1 340 ? 8.080 19.881 4.278 1.00 92.75 340 GLU A N 1
ATOM 2660 C CA . GLU A 1 340 ? 9.393 20.268 3.780 1.00 92.75 340 GLU A CA 1
ATOM 2661 C C . GLU A 1 340 ? 10.256 19.043 3.467 1.00 92.75 340 GLU A C 1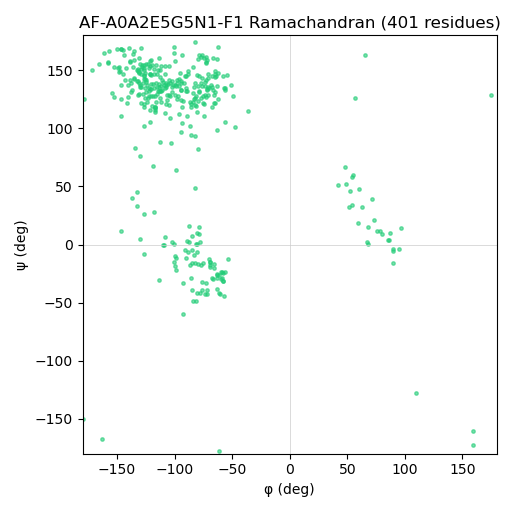
ATOM 2663 O O . GLU A 1 340 ? 9.921 17.896 3.782 1.00 92.75 340 GLU A O 1
ATOM 2668 N N . HIS A 1 341 ? 11.395 19.278 2.816 1.00 92.31 341 HIS A N 1
ATOM 2669 C CA . HIS A 1 341 ? 12.387 18.225 2.670 1.00 92.31 341 HIS A CA 1
ATOM 2670 C C . HIS A 1 341 ? 13.027 17.884 4.011 1.00 92.31 341 HIS A C 1
ATOM 2672 O O . HIS A 1 341 ? 13.406 18.767 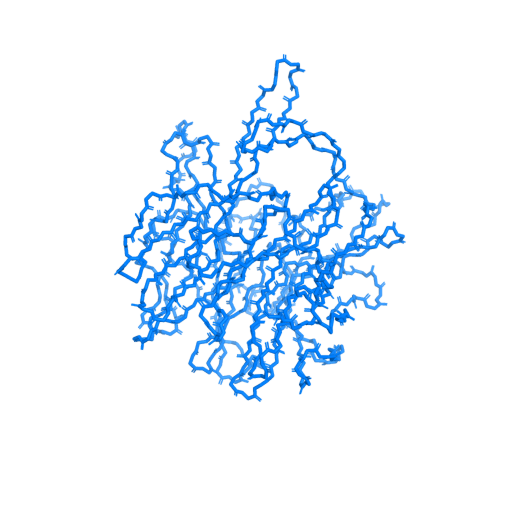4.773 1.00 92.31 341 HIS A O 1
ATOM 2678 N N . ILE A 1 342 ? 13.193 16.588 4.261 1.00 88.69 342 ILE A N 1
ATOM 2679 C CA . ILE A 1 342 ? 13.704 16.077 5.535 1.00 88.69 342 ILE A CA 1
ATOM 2680 C C . ILE A 1 342 ? 15.198 15.733 5.464 1.00 88.69 342 ILE A C 1
ATOM 2682 O O . ILE A 1 342 ? 15.713 15.447 4.372 1.00 88.69 342 ILE A O 1
ATOM 2686 N N . PRO A 1 343 ? 15.908 15.688 6.607 1.00 77.38 343 PRO A N 1
ATOM 2687 C CA . PRO A 1 343 ? 17.288 15.229 6.677 1.00 77.38 343 PRO A CA 1
ATOM 2688 C C . PRO A 1 343 ? 17.460 13.796 6.161 1.00 77.38 343 PRO A C 1
ATOM 2690 O O . PRO A 1 343 ? 16.608 12.924 6.356 1.00 77.38 343 PRO A O 1
ATOM 2693 N N . GLY A 1 344 ? 18.601 13.545 5.511 1.00 71.44 344 GLY A N 1
ATOM 2694 C CA . GLY A 1 344 ? 18.929 12.227 4.953 1.00 71.44 344 GLY A CA 1
ATOM 2695 C C . GLY A 1 344 ? 18.183 11.881 3.661 1.00 71.44 344 GLY A C 1
ATOM 2696 O O . GLY A 1 344 ? 18.221 10.739 3.217 1.00 71.44 344 GLY A O 1
ATOM 2697 N N . SER A 1 345 ? 17.512 12.855 3.053 1.00 78.44 345 SER A N 1
ATOM 2698 C CA . SER A 1 345 ? 16.898 12.733 1.735 1.00 78.44 345 SER A CA 1
ATOM 2699 C C . SER A 1 345 ? 17.946 12.535 0.633 1.00 78.44 345 SER A C 1
ATOM 2701 O O . SER A 1 345 ? 19.056 13.075 0.673 1.00 78.44 345 SER A O 1
ATOM 2703 N N . ASN A 1 346 ? 17.596 11.724 -0.364 1.00 75.56 346 ASN A N 1
ATOM 2704 C CA . ASN A 1 346 ? 18.518 11.347 -1.430 1.00 75.56 346 ASN A CA 1
ATOM 2705 C C . ASN A 1 346 ? 18.391 12.308 -2.610 1.00 75.56 346 ASN A C 1
ATOM 2707 O O . ASN A 1 346 ? 17.285 12.665 -3.015 1.00 75.56 346 ASN A O 1
ATOM 2711 N N . SER A 1 347 ? 19.526 12.689 -3.196 1.00 80.38 347 SER A N 1
ATOM 2712 C CA . SER A 1 347 ? 19.520 13.391 -4.478 1.00 80.38 347 SER A CA 1
ATOM 2713 C C . SER A 1 347 ? 19.330 12.379 -5.605 1.00 80.38 347 SER A C 1
ATOM 2715 O O . SER A 1 347 ? 20.093 11.419 -5.729 1.00 80.38 347 SER A O 1
ATOM 2717 N N . LEU A 1 348 ? 18.296 12.574 -6.423 1.00 80.56 348 LEU A N 1
ATOM 2718 C CA . LEU A 1 348 ? 18.017 11.713 -7.568 1.00 80.56 348 LEU A CA 1
ATOM 2719 C C . LEU A 1 348 ? 17.488 12.542 -8.741 1.00 80.56 348 LEU A C 1
ATOM 2721 O O . LEU A 1 348 ? 16.708 13.474 -8.553 1.00 80.56 348 LEU A O 1
ATOM 2725 N N . LEU A 1 349 ? 17.908 12.193 -9.959 1.00 86.31 349 LEU A N 1
ATOM 2726 C CA . LEU A 1 349 ? 17.233 12.658 -11.168 1.00 86.31 349 LEU A CA 1
ATOM 2727 C C . LEU A 1 349 ? 16.033 11.761 -11.428 1.00 86.31 349 LEU A C 1
ATOM 2729 O O . LEU A 1 349 ? 16.181 10.541 -11.536 1.00 86.31 349 LEU A O 1
ATOM 2733 N N . GLN A 1 350 ? 14.868 12.369 -11.576 1.00 86.44 350 GLN A N 1
ATOM 2734 C CA . GLN A 1 350 ? 13.653 11.671 -11.947 1.00 86.44 350 GLN A CA 1
ATOM 2735 C C . GLN A 1 350 ? 13.078 12.240 -13.244 1.00 86.44 350 GLN A C 1
ATOM 2737 O O . GLN A 1 350 ? 13.235 13.424 -13.548 1.00 86.44 350 GLN A O 1
ATOM 2742 N N . VAL A 1 351 ? 12.459 11.359 -14.024 1.00 87.75 351 VAL A N 1
ATOM 2743 C CA . VAL A 1 351 ? 11.780 11.693 -15.280 1.00 87.75 351 VAL A CA 1
ATOM 2744 C C . VAL A 1 351 ? 10.292 11.496 -15.080 1.00 87.75 351 VAL A C 1
ATOM 2746 O O . VAL A 1 351 ? 9.870 10.456 -14.572 1.00 87.75 351 VAL A O 1
ATOM 2749 N N . TRP A 1 352 ? 9.499 12.485 -15.483 1.00 87.62 352 TRP A N 1
ATOM 2750 C CA . TRP A 1 352 ? 8.056 12.320 -15.551 1.00 87.62 352 TRP A CA 1
ATOM 2751 C C . TRP A 1 352 ? 7.675 11.713 -16.899 1.00 87.62 352 TRP A C 1
ATOM 2753 O O . TRP A 1 352 ? 7.903 12.316 -17.947 1.00 87.62 352 TRP A O 1
ATOM 2763 N N . ALA A 1 353 ? 7.068 10.527 -16.872 1.00 85.75 353 ALA A N 1
ATOM 2764 C CA . ALA A 1 353 ? 6.728 9.777 -18.080 1.00 85.75 353 ALA A CA 1
ATOM 2765 C C . ALA A 1 353 ? 5.818 10.545 -19.060 1.00 85.75 353 ALA A C 1
ATOM 2767 O O . ALA A 1 353 ? 5.912 10.359 -20.269 1.00 85.75 353 ALA A O 1
ATOM 2768 N N . HIS A 1 354 ? 4.941 11.422 -18.560 1.00 85.69 354 HIS A N 1
ATOM 2769 C CA . HIS A 1 354 ? 3.904 12.045 -19.385 1.00 85.69 354 HIS A CA 1
ATOM 2770 C C . HIS A 1 354 ? 4.442 13.105 -20.363 1.00 85.69 354 HIS A C 1
ATOM 2772 O O . HIS A 1 354 ? 3.891 13.275 -21.449 1.00 85.69 354 HIS A O 1
ATOM 2778 N N . ASP A 1 355 ? 5.495 13.838 -19.995 1.00 86.56 355 ASP A N 1
ATOM 2779 C CA . ASP A 1 355 ? 6.076 14.902 -20.830 1.00 86.56 355 ASP A CA 1
ATOM 2780 C C . ASP A 1 355 ? 7.599 14.790 -20.998 1.00 86.56 355 ASP A C 1
ATOM 2782 O O . ASP A 1 355 ? 8.224 15.650 -21.618 1.00 86.56 355 ASP A O 1
ATOM 2786 N N . SER A 1 356 ? 8.199 13.717 -20.468 1.00 84.88 356 SER A N 1
ATOM 2787 C CA . SER A 1 356 ? 9.646 13.479 -20.463 1.00 84.88 356 SER A CA 1
ATOM 2788 C C . SER A 1 356 ? 10.460 14.570 -19.755 1.00 84.88 356 SER A C 1
ATOM 2790 O O . SER A 1 356 ? 11.674 14.673 -19.962 1.00 84.88 356 SER A O 1
ATOM 2792 N N . SER A 1 357 ? 9.829 15.388 -18.906 1.00 85.69 357 SER A N 1
ATOM 2793 C CA . SER A 1 357 ? 10.540 16.386 -18.115 1.00 85.69 357 SER A CA 1
ATOM 2794 C C . SER A 1 357 ? 11.473 15.704 -17.115 1.00 85.69 357 SER A C 1
ATOM 2796 O O . SER A 1 357 ? 11.087 14.815 -16.354 1.00 85.69 357 SER A O 1
ATOM 2798 N N . VAL A 1 358 ? 12.736 16.133 -17.123 1.00 86.50 358 VAL A N 1
ATOM 2799 C CA . VAL A 1 358 ? 13.741 15.713 -16.144 1.00 86.50 358 VAL A CA 1
ATOM 2800 C C . VAL A 1 358 ? 13.763 16.747 -15.032 1.00 86.50 358 VAL A C 1
ATOM 2802 O O . VAL A 1 358 ? 14.028 17.925 -15.277 1.00 86.50 358 VAL A O 1
ATOM 2805 N N . PHE A 1 359 ? 13.564 16.303 -13.801 1.00 85.06 359 PHE A N 1
ATOM 2806 C CA . PHE A 1 359 ? 13.756 17.119 -12.613 1.00 85.06 359 PHE A CA 1
ATOM 2807 C C . PHE A 1 359 ? 14.814 16.473 -11.726 1.00 85.06 359 PHE A C 1
ATOM 2809 O O . PHE A 1 359 ? 14.889 15.254 -11.569 1.00 85.06 359 PHE A O 1
ATOM 2816 N N . GLY A 1 360 ? 15.685 17.311 -11.179 1.00 78.00 360 GLY A N 1
ATOM 2817 C CA . GLY A 1 360 ? 16.680 16.905 -10.202 1.00 78.00 360 GLY A CA 1
ATOM 2818 C C . GLY A 1 360 ? 16.360 17.529 -8.865 1.00 78.00 360 GLY A C 1
ATOM 2819 O O . GLY A 1 360 ? 15.808 18.623 -8.809 1.00 78.00 360 GLY A O 1
ATOM 2820 N N . GLY A 1 361 ? 16.738 16.850 -7.795 1.00 80.56 361 GLY A N 1
ATOM 2821 C CA . GLY A 1 361 ? 16.595 17.424 -6.476 1.00 80.56 361 GLY A CA 1
ATOM 2822 C C . GLY A 1 361 ? 16.584 16.380 -5.389 1.00 80.56 361 GLY A C 1
ATOM 2823 O O . GLY A 1 361 ? 16.840 15.192 -5.603 1.00 80.56 361 GLY A O 1
ATOM 2824 N N . THR A 1 362 ? 16.303 16.891 -4.210 1.00 87.19 362 THR A N 1
ATOM 2825 C CA . THR A 1 362 ? 16.115 16.133 -2.994 1.00 87.19 362 THR A CA 1
ATOM 2826 C C . THR A 1 362 ? 14.791 15.372 -3.067 1.00 87.19 362 THR A C 1
ATOM 2828 O O . THR A 1 362 ? 13.774 15.923 -3.473 1.00 87.19 362 THR A O 1
ATOM 2831 N N . ILE A 1 363 ? 14.798 14.093 -2.698 1.00 87.31 363 ILE A N 1
ATOM 2832 C CA . ILE A 1 363 ? 13.604 13.250 -2.605 1.00 87.31 363 ILE A CA 1
ATOM 2833 C C . ILE A 1 363 ? 13.457 12.825 -1.142 1.00 87.31 363 ILE A C 1
ATOM 2835 O O . ILE A 1 363 ? 14.352 12.178 -0.589 1.00 87.31 363 ILE A O 1
ATOM 2839 N N . SER A 1 364 ? 12.351 13.211 -0.506 1.00 90.75 364 SER A N 1
ATOM 2840 C CA . SER A 1 364 ? 12.078 12.896 0.899 1.00 90.75 364 SER A CA 1
ATOM 2841 C C . SER A 1 364 ? 11.649 11.444 1.082 1.00 90.75 364 SER A C 1
ATOM 2843 O O . SER A 1 364 ? 10.818 10.931 0.338 1.00 90.75 364 SER A O 1
ATOM 2845 N N . ASP A 1 365 ? 12.186 10.794 2.109 1.00 90.19 365 ASP A N 1
ATOM 2846 C CA . ASP A 1 365 ? 11.781 9.451 2.522 1.00 90.19 365 ASP A CA 1
ATOM 2847 C C . ASP A 1 365 ? 10.487 9.519 3.354 1.00 90.19 365 ASP A C 1
ATOM 2849 O O . ASP A 1 365 ? 10.547 9.577 4.582 1.00 90.19 365 ASP A O 1
ATOM 2853 N N . ILE A 1 366 ? 9.349 9.597 2.655 1.00 93.44 366 ILE A N 1
ATOM 2854 C CA . ILE A 1 366 ? 7.969 9.714 3.170 1.00 93.44 366 ILE A CA 1
ATOM 2855 C C . ILE A 1 366 ? 6.973 8.987 2.248 1.00 93.44 366 ILE A C 1
ATOM 2857 O O . ILE A 1 366 ? 7.281 8.684 1.085 1.00 93.44 366 ILE A O 1
ATOM 2861 N N . GLY A 1 367 ? 5.738 8.811 2.718 1.00 94.31 367 GLY A N 1
ATOM 2862 C CA . GLY A 1 367 ? 4.594 8.426 1.896 1.00 94.31 367 GLY A CA 1
ATOM 2863 C C . GLY A 1 367 ? 4.103 7.012 2.144 1.00 94.31 367 GLY A C 1
ATOM 2864 O O . GLY A 1 367 ? 3.802 6.664 3.281 1.00 94.31 367 GLY A O 1
ATOM 2865 N N . GLU A 1 368 ? 3.988 6.242 1.060 1.00 93.38 368 GLU A N 1
ATOM 2866 C CA . GLU A 1 368 ? 3.435 4.878 1.047 1.00 93.38 368 GLU A CA 1
ATOM 2867 C C . GLU A 1 368 ? 2.038 4.838 1.687 1.00 93.38 368 GLU A C 1
ATOM 2869 O O . GLU A 1 368 ? 1.843 4.198 2.720 1.00 93.38 368 GLU A O 1
ATOM 2874 N N . PRO A 1 369 ? 1.084 5.620 1.143 1.00 96.19 369 PRO A N 1
ATOM 2875 C CA . PRO A 1 369 ? -0.216 5.758 1.762 1.00 96.19 369 PRO A CA 1
ATOM 2876 C C . PRO A 1 369 ? -1.044 4.479 1.625 1.00 96.19 369 PRO A C 1
ATOM 2878 O O . PRO A 1 369 ? -1.062 3.860 0.563 1.00 96.19 369 PRO A O 1
ATOM 2881 N N . CYS A 1 370 ? -1.818 4.166 2.660 1.00 96.69 370 CYS A N 1
ATOM 2882 C CA . CYS A 1 370 ? -2.889 3.178 2.629 1.00 96.69 370 CYS A CA 1
ATOM 2883 C C . CYS A 1 370 ? -4.193 3.857 3.069 1.00 96.69 370 CYS A C 1
ATOM 2885 O O . CYS A 1 370 ? -4.261 4.462 4.143 1.00 96.69 370 CYS A O 1
ATOM 2887 N N . THR A 1 371 ? -5.216 3.815 2.217 1.00 97.50 371 THR A N 1
ATOM 2888 C CA . THR A 1 371 ? -6.471 4.549 2.418 1.00 97.50 371 THR A CA 1
ATOM 2889 C C . THR A 1 371 ? -7.638 3.585 2.591 1.00 97.50 371 THR A C 1
ATOM 2891 O O . THR A 1 371 ? -7.756 2.621 1.845 1.00 97.50 371 THR A O 1
ATOM 2894 N N . ILE A 1 372 ? -8.545 3.877 3.526 1.00 96.94 372 ILE A N 1
ATOM 2895 C CA . ILE A 1 372 ? -9.848 3.204 3.650 1.00 96.94 372 ILE A CA 1
ATOM 2896 C C . ILE A 1 372 ? -10.962 4.226 3.890 1.00 96.94 372 ILE A C 1
ATOM 2898 O O . ILE A 1 372 ? -10.724 5.327 4.392 1.00 96.94 372 ILE A O 1
ATOM 2902 N N . GLN A 1 373 ? -12.202 3.832 3.593 1.00 97.19 373 GLN A N 1
ATOM 2903 C CA . GLN A 1 373 ? -13.392 4.582 3.991 1.00 97.19 373 GLN A CA 1
ATOM 2904 C C . GLN A 1 373 ? -14.081 3.935 5.205 1.00 97.19 373 GLN A C 1
ATOM 2906 O O . GLN A 1 373 ? -14.342 2.723 5.265 1.00 97.19 373 GLN A O 1
ATOM 2911 N N . LEU A 1 374 ? -14.383 4.764 6.200 1.00 96.19 374 LEU A N 1
ATOM 2912 C CA . LEU A 1 374 ? -15.104 4.403 7.414 1.00 96.19 374 LEU A CA 1
ATOM 2913 C C . LEU A 1 374 ? -16.610 4.286 7.142 1.00 96.19 374 LEU A C 1
ATOM 2915 O O . LEU A 1 374 ? -17.129 4.787 6.147 1.00 96.19 374 LEU A O 1
ATOM 2919 N N . HIS A 1 375 ? -17.334 3.608 8.034 1.00 93.00 375 HIS A N 1
ATOM 2920 C CA . HIS A 1 375 ? -18.782 3.396 7.878 1.00 93.00 375 HIS A CA 1
ATOM 2921 C C . HIS A 1 375 ? -19.602 4.689 7.898 1.00 93.00 375 HIS A C 1
ATOM 2923 O O . HIS A 1 375 ? -20.681 4.726 7.322 1.00 93.00 375 HIS A O 1
ATOM 2929 N N . ASP A 1 376 ? -19.092 5.737 8.542 1.00 94.38 376 ASP A N 1
ATOM 2930 C CA . ASP A 1 376 ? -19.724 7.057 8.596 1.00 94.38 376 ASP A CA 1
ATOM 2931 C C . ASP A 1 376 ? -19.383 7.944 7.383 1.00 94.38 376 ASP A C 1
ATOM 2933 O O . ASP A 1 376 ? -19.741 9.118 7.367 1.00 94.38 376 ASP A O 1
ATOM 2937 N N . GLY A 1 377 ? -18.698 7.395 6.374 1.00 95.88 377 GLY A N 1
ATOM 2938 C CA . GLY A 1 377 ? -18.339 8.081 5.133 1.00 95.88 377 GLY A CA 1
ATOM 2939 C C . GLY A 1 377 ? -16.995 8.807 5.179 1.00 95.88 377 GLY A C 1
ATOM 2940 O O . GLY A 1 377 ? -16.439 9.088 4.113 1.00 95.88 377 GLY A O 1
ATOM 2941 N N . ARG A 1 378 ? -16.427 9.036 6.374 1.00 97.44 378 ARG A N 1
ATOM 2942 C CA . ARG A 1 378 ? -15.091 9.631 6.519 1.00 97.44 378 ARG A CA 1
ATOM 2943 C C . ARG A 1 378 ? -14.034 8.741 5.883 1.00 97.44 378 ARG A C 1
ATOM 2945 O O . ARG A 1 378 ? -14.122 7.514 5.918 1.00 97.44 378 ARG A O 1
ATOM 2952 N N . ILE A 1 379 ? -12.992 9.359 5.359 1.00 98.56 379 ILE A N 1
ATOM 2953 C CA . ILE A 1 379 ? -11.835 8.679 4.786 1.00 98.56 379 ILE A CA 1
ATOM 2954 C C . ILE A 1 379 ? -10.660 8.850 5.736 1.00 98.56 379 ILE A C 1
ATOM 2956 O O . ILE A 1 379 ? -10.454 9.930 6.288 1.00 98.56 379 ILE A O 1
ATOM 2960 N N . ILE A 1 380 ? -9.888 7.783 5.914 1.00 98.50 380 ILE A N 1
ATOM 2961 C CA . ILE A 1 380 ? -8.612 7.815 6.622 1.00 98.50 380 ILE A CA 1
ATOM 2962 C C . ILE A 1 380 ? -7.518 7.308 5.686 1.00 98.50 380 ILE A C 1
ATOM 2964 O O . ILE A 1 380 ? -7.649 6.248 5.078 1.00 98.50 380 ILE A O 1
ATOM 2968 N N . SER A 1 381 ? -6.451 8.090 5.549 1.00 98.38 381 SER A N 1
ATOM 2969 C CA . SER A 1 381 ? -5.228 7.696 4.845 1.00 98.38 381 SER A CA 1
ATOM 2970 C C . SER A 1 381 ? -4.076 7.688 5.832 1.00 98.38 381 SER A C 1
ATOM 2972 O O . SER A 1 381 ? -3.740 8.745 6.363 1.00 98.38 381 SER A O 1
ATOM 2974 N N . VAL A 1 382 ? -3.487 6.518 6.072 1.00 98.44 382 VAL A N 1
ATOM 2975 C CA . VAL A 1 382 ? -2.253 6.380 6.856 1.00 98.44 382 VAL A CA 1
ATOM 2976 C C . VAL A 1 382 ? -1.056 6.448 5.927 1.00 98.44 382 VAL A C 1
ATOM 2978 O O . VAL A 1 382 ? -1.137 5.985 4.795 1.00 98.44 382 VAL A O 1
ATOM 2981 N N . TYR A 1 383 ? 0.039 7.037 6.382 1.00 97.88 383 TYR A N 1
ATOM 2982 C CA . TYR A 1 383 ? 1.295 7.147 5.641 1.00 97.88 383 TYR A CA 1
ATOM 2983 C C . TYR A 1 383 ? 2.434 7.371 6.636 1.00 97.88 383 TYR A C 1
ATOM 2985 O O . TYR A 1 383 ? 2.211 7.839 7.756 1.00 97.88 383 TYR A O 1
ATOM 2993 N N . TYR A 1 384 ? 3.664 7.039 6.249 1.00 96.38 384 TYR A N 1
ATOM 2994 C CA . TYR A 1 384 ? 4.813 7.417 7.069 1.00 96.38 384 TYR A CA 1
ATOM 2995 C C . TYR A 1 384 ? 5.322 8.801 6.680 1.00 96.38 384 TYR A C 1
ATOM 2997 O O . TYR A 1 384 ? 5.254 9.225 5.521 1.00 96.38 384 TYR A O 1
ATOM 3005 N N . TRP A 1 385 ? 5.825 9.516 7.673 1.00 96.50 385 TRP A N 1
ATOM 3006 C CA . TRP A 1 385 ? 6.251 10.896 7.556 1.00 96.50 385 TRP A CA 1
ATOM 3007 C C . TRP A 1 385 ? 7.547 11.140 8.333 1.00 96.50 385 TRP A C 1
ATOM 3009 O O . TRP A 1 385 ? 8.017 10.292 9.094 1.00 96.50 385 TRP A O 1
ATOM 3019 N N . GLY A 1 386 ? 8.147 12.303 8.110 1.00 94.44 386 GLY A N 1
ATOM 3020 C CA . GLY A 1 386 ? 9.303 12.802 8.844 1.00 94.44 386 GLY A CA 1
ATOM 3021 C C . GLY A 1 386 ? 9.259 14.324 8.895 1.00 94.44 386 GLY A C 1
ATOM 3022 O O . GLY A 1 386 ? 8.700 14.959 7.999 1.00 94.44 386 GLY A O 1
ATOM 3023 N N . ASP A 1 387 ? 9.849 14.902 9.933 1.00 92.19 387 ASP A N 1
ATOM 3024 C CA . ASP A 1 387 ? 9.906 16.353 10.109 1.00 92.19 387 ASP A CA 1
ATOM 3025 C C . ASP A 1 387 ? 11.324 16.859 9.789 1.00 92.19 387 ASP A C 1
ATOM 3027 O O . ASP A 1 387 ? 12.298 16.113 9.888 1.00 92.19 387 ASP A O 1
ATOM 3031 N N . ALA A 1 388 ? 11.468 18.119 9.369 1.00 88.75 388 ALA A N 1
ATOM 3032 C CA . ALA A 1 388 ? 12.769 18.657 8.953 1.00 88.75 388 ALA A CA 1
ATOM 3033 C C . ALA A 1 388 ? 13.807 18.689 10.096 1.00 88.75 388 ALA A C 1
ATOM 3035 O O . ALA A 1 388 ? 15.003 18.532 9.857 1.00 88.75 388 ALA A O 1
ATOM 3036 N N . ASP A 1 389 ? 13.335 18.825 11.336 1.00 89.44 389 ASP A N 1
ATOM 3037 C CA . ASP A 1 389 ? 14.170 18.926 12.535 1.00 89.44 389 ASP A CA 1
ATOM 3038 C C . ASP A 1 389 ? 14.242 17.613 13.339 1.00 89.44 389 ASP A C 1
ATOM 3040 O O . ASP A 1 389 ? 14.890 17.566 14.386 1.00 89.44 389 ASP A O 1
ATOM 3044 N N . ASP A 1 390 ? 13.600 16.539 12.862 1.00 88.56 390 ASP A N 1
ATOM 3045 C CA . ASP A 1 390 ? 13.580 15.231 13.524 1.00 88.56 390 ASP A CA 1
ATOM 3046 C C . ASP A 1 390 ? 14.025 14.127 12.547 1.00 88.56 390 ASP A C 1
ATOM 3048 O O . ASP A 1 390 ? 13.382 13.899 11.518 1.00 88.56 390 ASP A O 1
ATOM 3052 N N . PRO A 1 391 ? 15.125 13.405 12.831 1.00 85.88 391 PRO A N 1
ATOM 3053 C CA . PRO A 1 391 ? 15.564 12.328 11.958 1.00 85.88 391 PRO A CA 1
ATOM 3054 C C . PRO A 1 391 ? 14.630 11.107 11.975 1.00 85.88 391 PRO A C 1
ATOM 3056 O O . PRO A 1 391 ? 14.753 10.266 11.083 1.00 85.88 391 PRO A O 1
ATOM 3059 N N . ILE A 1 392 ? 13.723 10.991 12.949 1.00 91.25 392 ILE A N 1
ATOM 3060 C CA . ILE A 1 392 ? 12.859 9.826 13.133 1.00 91.25 392 ILE A CA 1
ATOM 3061 C C . ILE A 1 392 ? 11.680 9.852 12.164 1.00 91.25 392 ILE A C 1
ATOM 3063 O O . ILE A 1 392 ? 10.967 10.846 12.019 1.00 91.25 392 ILE A O 1
ATOM 3067 N N . ARG A 1 393 ? 11.454 8.716 11.501 1.00 94.00 393 ARG A N 1
ATOM 3068 C CA . ARG A 1 393 ? 10.220 8.470 10.747 1.00 94.00 393 ARG A CA 1
ATOM 3069 C C . ARG A 1 393 ? 9.109 7.990 11.670 1.00 94.00 393 ARG A C 1
ATOM 3071 O O . ARG A 1 393 ? 9.345 7.169 12.554 1.00 94.00 393 ARG A O 1
ATOM 3078 N N . TYR A 1 394 ? 7.903 8.488 11.445 1.00 97.06 394 TYR A N 1
ATOM 3079 C CA . TYR A 1 394 ? 6.711 8.180 12.232 1.00 97.06 394 TYR A CA 1
ATOM 3080 C C . TYR A 1 394 ? 5.521 7.905 11.314 1.00 97.06 394 TYR A C 1
ATOM 3082 O O . TYR A 1 394 ? 5.570 8.210 10.125 1.00 97.06 394 TYR A O 1
ATOM 3090 N N . ILE A 1 395 ? 4.444 7.341 11.856 1.00 98.50 395 ILE A N 1
ATOM 3091 C CA . ILE A 1 395 ? 3.192 7.130 11.129 1.00 98.50 395 ILE A CA 1
ATOM 3092 C C . ILE A 1 395 ? 2.202 8.229 11.494 1.00 98.50 395 ILE A C 1
ATOM 3094 O O . ILE A 1 395 ? 1.923 8.472 12.672 1.00 98.50 395 ILE A O 1
ATOM 3098 N N . GLU A 1 396 ? 1.646 8.865 10.474 1.00 98.50 396 GLU A N 1
ATOM 3099 C CA . GLU A 1 396 ? 0.587 9.863 10.576 1.00 98.50 396 GLU A CA 1
ATOM 3100 C C . GLU A 1 396 ? -0.642 9.366 9.806 1.00 98.50 396 GLU A C 1
ATOM 3102 O O . GLU A 1 396 ? -0.534 8.560 8.879 1.00 98.50 396 GLU A O 1
ATOM 3107 N N . ALA A 1 397 ? -1.821 9.844 10.191 1.00 98.62 397 ALA A N 1
ATOM 3108 C CA . ALA A 1 397 ? -3.036 9.666 9.418 1.00 98.62 397 ALA A CA 1
ATOM 3109 C C . ALA A 1 397 ? -3.692 11.011 9.118 1.00 98.62 397 ALA A C 1
ATOM 3111 O O . ALA A 1 397 ? -3.792 11.871 9.994 1.00 98.62 397 ALA A O 1
ATOM 3112 N N . ALA A 1 398 ? -4.195 11.149 7.895 1.00 98.56 398 ALA A N 1
ATOM 3113 C CA . ALA A 1 398 ? -5.127 12.195 7.504 1.00 98.56 398 ALA A CA 1
ATOM 3114 C C . ALA A 1 398 ? -6.553 11.633 7.533 1.00 98.56 398 ALA A C 1
ATOM 3116 O O . ALA A 1 398 ? -6.834 10.635 6.868 1.00 98.56 398 ALA A O 1
ATOM 3117 N N . ILE A 1 399 ? -7.449 12.284 8.273 1.00 98.56 399 ILE A N 1
ATOM 3118 C CA . ILE A 1 399 ? -8.880 11.967 8.347 1.00 98.56 399 ILE A CA 1
ATOM 3119 C C . ILE A 1 399 ? -9.650 13.118 7.713 1.00 98.56 399 ILE A C 1
ATOM 3121 O O . ILE A 1 399 ? -9.447 14.267 8.098 1.00 98.56 399 ILE A O 1
ATOM 3125 N N . PHE A 1 400 ? -10.511 12.835 6.741 1.00 98.12 400 PHE A N 1
ATOM 3126 C CA . PHE A 1 400 ? -11.201 13.874 5.979 1.00 98.12 400 PHE A CA 1
ATOM 3127 C C . PHE A 1 400 ? -12.493 13.373 5.334 1.00 98.12 400 PHE A C 1
ATOM 3129 O O . PHE A 1 400 ? -12.733 12.172 5.220 1.00 98.12 400 PHE A O 1
ATOM 3136 N N . ASP A 1 401 ? -13.300 14.322 4.873 1.00 96.38 401 ASP A N 1
ATOM 3137 C CA . ASP A 1 401 ? -14.460 14.088 4.022 1.00 96.38 401 ASP A CA 1
ATOM 3138 C C . ASP A 1 401 ? -14.174 14.569 2.597 1.00 96.38 401 ASP A C 1
ATOM 3140 O O . ASP A 1 401 ? -13.395 15.506 2.376 1.00 96.38 401 ASP A O 1
ATOM 3144 N N . ILE A 1 402 ? -14.856 13.959 1.633 1.00 93.25 402 ILE A N 1
ATOM 3145 C CA . ILE A 1 402 ? -14.856 14.377 0.233 1.00 93.25 402 ILE A CA 1
ATOM 3146 C C . ILE A 1 402 ? -16.243 14.916 -0.126 1.00 93.25 402 ILE A C 1
ATOM 3148 O O . ILE A 1 402 ? -17.259 14.342 0.264 1.00 93.25 402 ILE A O 1
ATOM 3152 N N . ALA A 1 403 ? -16.262 16.040 -0.846 1.00 86.81 403 ALA A N 1
ATOM 3153 C CA . ALA A 1 403 ? -17.472 16.718 -1.309 1.00 86.81 403 ALA A CA 1
ATOM 3154 C C . ALA A 1 403 ? -18.267 15.959 -2.381 1.00 86.81 403 ALA A C 1
ATOM 3156 O O . ALA A 1 403 ? -17.676 15.152 -3.148 1.00 86.81 403 ALA A O 1
#

pLDDT: mean 85.65, std 15.26, range [32.09, 98.69]

Radius of gyration: 20.02 Å; Cα contacts (8 Å, |Δi|>4): 1152; chains: 1; bounding box: 51×56×48 Å

Foldseek 3Di:
DDPPDPQWFPKDKDFQDDDPVLQWFWFQWAWEAAPLGKIKIKIKIAGDDDPPDPPDDDDLFGQFIFIWMWIDDPNPRDTDPVRIDTQWAGGTWRDWYWYDAPRKIKTKTWHWDQDDDPVLRQCRRVDNDDDDDHDDDTAIWMWIWMGNPNPPDIDRTDTAPPPQAPGWDFREYWDADPVRKIKGKIWHFRDPDPPDPATKIFIKIWIDPPNGNYIHPIDTADIDPRNQKHWDAWAWEQFPVGKIKIKTKIWGWDQDPVRAIAIEIWIWMWIDNPNRNDIDHIDTALADAPDGYKYWYQAPVRKIKIWGADQQQGFIFIWIGPPNRPDIPDHHGDTSDGADAAPPFDWHWYAYPPPRDIDTDTGHPKINWHKDAGPVQKIKIKIWDDHRPRPHIGIMIIIIHGD

Secondary structure (DSSP, 8-state):
------SEEEEEEEEEE--TTS-EEEEEEEEEE-TTS-EEEEEEEEE---TT-SS--S-S--SSEEEEEEEESSSSS---GGG-EE-S-S--EEEEEEEEETTEEEEEEEEEESSS-HHHHHHHHH-SS---------EEEEEEEEESSSSSS-PPPEE---TT-SEEEE-S--EE-TTS-EEEEEEEES---TT-S-----EEEEEESSSSS--EEEEEEE--TTSSEEEEEEEEEE-TTS-EEEEEEEEEEEE-TTS-EEEEEEEEEEEESSTTSS-PPPEE-S----SS-EEEEE-TTS-EEEEEEETTTTEEEEEEESSTTSS-S-TT-EEEEE-PPPTTPEEEEEEETTT--EEEEEE-S-EEEEEEE-TTS-EEEEEEEEETTEEEEEEEEEEEEE-

Solvent-accessible surface area (backbone atoms only — not comparable to full-atom values): 21215 Å² total; per-residue (Å²): 135,78,84,77,71,66,56,68,37,81,74,43,79,38,71,54,45,68,54,93,80,68,52,36,25,31,36,53,30,22,64,26,68,47,88,89,57,36,36,40,38,20,26,25,34,31,60,57,55,54,91,87,51,90,70,63,76,84,63,80,83,40,61,54,11,32,33,30,36,36,38,18,85,67,75,66,72,50,40,57,73,88,52,50,42,75,68,37,15,45,35,31,40,69,33,20,37,29,25,56,47,98,71,26,36,40,37,39,37,19,34,44,34,43,58,100,50,75,69,62,58,50,45,27,57,76,37,83,58,73,73,86,77,88,58,92,61,87,54,45,49,39,31,30,29,42,14,80,68,76,66,79,54,67,52,77,78,28,65,55,45,52,42,72,33,68,34,39,42,49,69,39,56,48,49,61,45,99,88,60,37,34,40,38,33,32,16,35,29,63,66,87,59,91,82,54,96,58,69,36,24,30,23,31,37,30,32,12,88,63,78,65,64,46,40,25,85,40,26,69,52,44,71,44,90,80,28,62,42,31,33,36,34,38,20,63,36,72,46,97,89,52,42,26,42,36,39,26,26,36,46,31,77,45,78,45,96,86,70,48,62,34,39,32,31,38,34,34,39,28,41,16,84,59,81,58,62,52,50,41,82,65,40,81,48,78,46,78,40,62,38,69,33,41,23,47,39,70,44,98,87,66,30,33,44,40,34,35,12,26,18,70,66,31,28,36,30,34,36,42,13,88,56,82,67,79,51,61,78,47,53,82,41,50,74,77,39,78,61,67,73,30,71,89,40,48,78,47,38,35,26,38,72,90,78,65,49,76,48,74,46,59,33,31,85,48,25,31,33,26,60,53,74,48,95,88,64,41,32,42,36,34,23,15,37,57,43,64,92,41,89,52,28,21,30,36,29,38,37,31,38,76,113

Mean predicted aligned error: 6.81 Å